Protein AF-0000000068718113 (afdb_homodimer)

Radius of gyration: 28.49 Å; Cα contacts (8 Å, |Δi|>4): 1761; chains: 2; bounding box: 53×81×66 Å

Structure (mmCIF, N/CA/C/O backbone):
data_AF-0000000068718113-model_v1
#
loop_
_entity.id
_entity.type
_entity.pdbx_description
1 polymer 'Quinone oxidoreductase'
#
loop_
_atom_site.group_PDB
_atom_site.id
_atom_site.type_symbol
_atom_site.label_atom_id
_atom_site.label_alt_id
_atom_site.label_comp_id
_atom_site.label_asym_id
_atom_site.label_entity_id
_atom_site.label_seq_id
_atom_site.pdbx_PDB_ins_code
_atom_site.Cartn_x
_atom_site.Cartn_y
_atom_site.Cartn_z
_atom_site.occupancy
_atom_site.B_iso_or_equiv
_atom_site.auth_seq_id
_atom_site.auth_comp_id
_atom_site.auth_asym_id
_atom_site.auth_atom_id
_atom_site.pdbx_PDB_model_num
ATOM 1 N N . MET A 1 1 ? -17.125 36.531 20.781 1 96.88 1 MET A N 1
ATOM 2 C CA . MET A 1 1 ? -15.695 36.5 20.484 1 96.88 1 MET A CA 1
ATOM 3 C C . MET A 1 1 ? -15.438 36.844 19.031 1 96.88 1 MET A C 1
ATOM 5 O O . MET A 1 1 ? -16.328 36.688 18.188 1 96.88 1 MET A O 1
ATOM 9 N N . LYS A 1 2 ? -14.242 37.312 18.781 1 98.25 2 LYS A N 1
ATOM 10 C CA . LYS A 1 2 ? -13.836 37.562 17.391 1 98.25 2 LYS A CA 1
ATOM 11 C C . LYS A 1 2 ? -13.492 36.25 16.688 1 98.25 2 LYS A C 1
ATOM 13 O O . LYS A 1 2 ? -12.922 35.344 17.297 1 98.25 2 LYS A O 1
ATOM 18 N N . ALA A 1 3 ? -13.867 36.188 15.391 1 98.31 3 ALA A N 1
ATOM 19 C CA . ALA A 1 3 ? -13.492 35.031 14.586 1 98.31 3 ALA A CA 1
ATOM 20 C C . ALA A 1 3 ? -13.477 35.375 13.102 1 98.31 3 ALA A C 1
ATOM 22 O O . ALA A 1 3 ? -14.188 36.281 12.664 1 98.31 3 ALA A O 1
ATOM 23 N N . GLN A 1 4 ? -12.602 34.781 12.352 1 98.44 4 GLN A N 1
ATOM 24 C CA . GLN A 1 4 ? -12.688 34.781 10.898 1 98.44 4 GLN A CA 1
ATOM 25 C C . GLN A 1 4 ? -13.609 33.656 10.414 1 98.44 4 GLN A C 1
ATOM 27 O O . GLN A 1 4 ? -13.344 32.469 10.656 1 98.44 4 GLN A O 1
ATOM 32 N N . ILE A 1 5 ? -14.664 34 9.703 1 97.69 5 ILE A N 1
ATOM 33 C CA . ILE A 1 5 ? -15.734 33.062 9.367 1 97.69 5 ILE A CA 1
ATOM 34 C C . ILE A 1 5 ? -15.953 33.062 7.859 1 97.69 5 ILE A C 1
ATOM 36 O O . ILE A 1 5 ? -15.789 34.062 7.188 1 97.69 5 ILE A O 1
ATOM 40 N N . ILE A 1 6 ? -16.281 31.859 7.344 1 98 6 ILE A N 1
ATOM 41 C CA . ILE A 1 6 ? -16.719 31.766 5.957 1 98 6 ILE A CA 1
ATOM 42 C C . ILE A 1 6 ? -18.188 31.312 5.914 1 98 6 ILE A C 1
ATOM 44 O O . ILE A 1 6 ? -18.609 30.484 6.727 1 98 6 ILE A O 1
ATOM 48 N N . HIS A 1 7 ? -18.984 31.875 4.953 1 98.19 7 HIS A N 1
ATOM 49 C CA . HIS A 1 7 ? -20.391 31.547 4.805 1 98.19 7 HIS A CA 1
ATOM 50 C C . HIS A 1 7 ? -20.641 30.75 3.533 1 98.19 7 HIS A C 1
ATOM 52 O O . HIS A 1 7 ? -21.766 30.297 3.285 1 98.19 7 HIS A O 1
ATOM 58 N N . SER A 1 8 ? -19.656 30.625 2.758 1 98.19 8 SER A N 1
ATOM 59 C CA . SER A 1 8 ? -19.688 29.875 1.507 1 98.19 8 SER A CA 1
ATOM 60 C C . SER A 1 8 ? -18.281 29.5 1.05 1 98.19 8 SER A C 1
ATOM 62 O O . SER A 1 8 ? -17.297 30.078 1.516 1 98.19 8 SER A O 1
ATOM 64 N N . PHE A 1 9 ? -18.312 28.5 0.239 1 98.31 9 PHE A N 1
ATOM 65 C CA . PHE A 1 9 ? -17.047 28.172 -0.403 1 98.31 9 PHE A CA 1
ATOM 66 C C . PHE A 1 9 ? -16.609 29.297 -1.347 1 98.31 9 PHE A C 1
ATOM 68 O O . PHE A 1 9 ? -17.453 30.062 -1.827 1 98.31 9 PHE A O 1
ATOM 75 N N . GLY A 1 10 ? -15.305 29.375 -1.616 1 98.12 10 GLY A N 1
ATOM 76 C CA . GLY A 1 10 ? -14.828 30.375 -2.561 1 98.12 10 GLY A CA 1
ATOM 77 C C . GLY A 1 10 ? -13.344 30.641 -2.447 1 98.12 10 GLY A C 1
ATOM 78 O O . GLY A 1 10 ? -12.609 29.859 -1.834 1 98.12 10 GLY A O 1
ATOM 79 N N . ASP A 1 11 ? -12.93 31.688 -3.131 1 98 11 ASP A N 1
ATOM 80 C CA . ASP A 1 11 ? -11.539 32.094 -3 1 98 11 ASP A CA 1
ATOM 81 C C . ASP A 1 11 ? -11.289 32.75 -1.642 1 98 11 ASP A C 1
ATOM 83 O O . ASP A 1 11 ? -12.133 32.688 -0.748 1 98 11 ASP A O 1
ATOM 87 N N . SER A 1 12 ? -10.125 33.312 -1.398 1 97.81 12 SER A N 1
ATOM 88 C CA . SER A 1 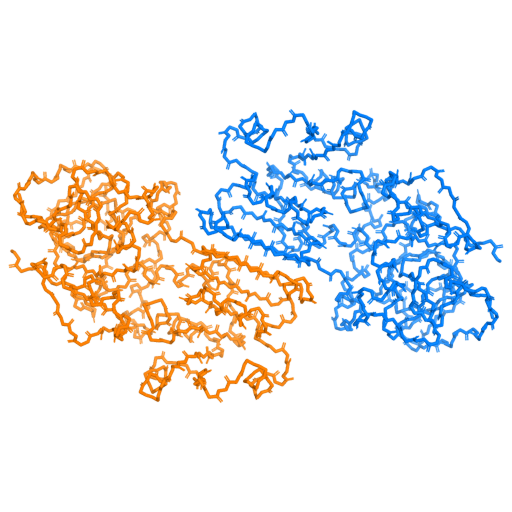12 ? -9.703 33.781 -0.078 1 97.81 12 SER A CA 1
ATOM 89 C C . SER A 1 12 ? -10.539 34.969 0.389 1 97.81 12 SER A C 1
ATOM 91 O O . SER A 1 12 ? -10.508 35.344 1.568 1 97.81 12 SER A O 1
ATOM 93 N N . SER A 1 13 ? -11.32 35.594 -0.443 1 97.75 13 SER A N 1
ATOM 94 C CA . SER A 1 13 ? -12.133 36.75 -0.09 1 97.75 13 SER A CA 1
ATOM 95 C C . SER A 1 13 ? -13.344 36.344 0.74 1 97.75 13 SER A C 1
ATOM 97 O O . SER A 1 13 ? -14.047 37.219 1.283 1 97.75 13 SER A O 1
ATOM 99 N N . VAL A 1 14 ? -13.57 35.062 0.921 1 98.44 14 VAL A N 1
ATOM 100 C CA . VAL A 1 14 ? -14.773 34.625 1.598 1 98.44 14 VAL A CA 1
ATOM 101 C C . VAL A 1 14 ? -14.625 34.812 3.105 1 98.44 14 VAL A C 1
ATOM 103 O O . VAL A 1 14 ? -15.609 34.719 3.848 1 98.44 14 VAL A O 1
ATOM 106 N N . PHE A 1 15 ? -13.438 35.031 3.588 1 98.56 15 PHE A N 1
ATOM 107 C CA . PHE A 1 15 ? -13.234 35.219 5.02 1 98.56 15 PHE A CA 1
ATOM 108 C C . PHE A 1 15 ? -13.836 36.531 5.477 1 98.56 15 PHE A C 1
ATOM 110 O O . PHE A 1 15 ? -13.633 37.562 4.836 1 98.56 15 PHE A O 1
ATOM 117 N N . GLN A 1 16 ? -14.547 36.469 6.594 1 98.31 16 GLN A N 1
ATOM 118 C CA . GLN A 1 16 ? -15.133 37.656 7.203 1 98.31 16 GLN A CA 1
ATOM 119 C C . GLN A 1 16 ? -14.891 37.688 8.711 1 98.31 16 GLN A C 1
ATOM 121 O O . GLN A 1 16 ? -15.133 36.688 9.398 1 98.31 16 GLN A O 1
ATOM 126 N N . LEU A 1 17 ? -14.43 38.812 9.195 1 98.19 17 LEU A N 1
ATOM 127 C CA . LEU A 1 17 ? -14.312 39 10.641 1 98.19 17 LEU A CA 1
ATOM 128 C C . LEU A 1 17 ? -15.688 39.219 11.266 1 98.19 17 LEU A C 1
ATOM 130 O O . LEU A 1 17 ? -16.406 40.125 10.859 1 98.19 17 LEU A O 1
ATOM 134 N N . GLU A 1 18 ? -15.992 38.375 12.188 1 98.06 18 GLU A N 1
ATOM 135 C CA . GLU A 1 18 ? -17.297 38.5 12.836 1 98.06 18 GLU A CA 1
ATOM 136 C C . GLU A 1 18 ? -17.188 38.312 14.344 1 98.06 18 GLU A C 1
ATOM 138 O O . GLU A 1 18 ? -16.203 37.75 14.828 1 98.06 18 GLU A O 1
ATOM 143 N N . GLU A 1 19 ? -18.141 38.906 15.016 1 97.94 19 GLU A N 1
ATOM 144 C CA . GLU A 1 19 ? -18.359 38.562 16.422 1 97.94 19 GLU A CA 1
ATOM 145 C C . GLU A 1 19 ? -19.328 37.406 16.562 1 97.94 19 GLU A C 1
ATOM 147 O O . GLU A 1 19 ? -20.469 37.469 16.094 1 97.94 19 GLU A O 1
ATOM 152 N N . VAL A 1 20 ? -18.844 36.375 17.203 1 96.56 20 VAL A N 1
ATOM 153 C CA . VAL A 1 20 ? -19.688 35.188 17.375 1 96.56 20 VAL A CA 1
ATOM 154 C C . VAL A 1 20 ? -19.672 34.75 18.844 1 96.56 20 VAL A C 1
ATOM 156 O O . VAL A 1 20 ? -18.938 35.312 19.656 1 96.56 20 VAL A O 1
ATOM 159 N N . SER A 1 21 ? -20.516 33.781 19.156 1 96.06 21 SER A N 1
ATOM 160 C CA . SER A 1 21 ? -20.578 33.281 20.531 1 96.06 21 SER A CA 1
ATOM 161 C C . SER A 1 21 ? -19.328 32.5 20.906 1 96.06 21 SER A C 1
ATOM 163 O O . SER A 1 21 ? -18.797 31.734 20.078 1 96.06 21 SER A O 1
ATOM 165 N N . LYS A 1 22 ? -18.891 32.75 22.094 1 96.5 22 LYS A N 1
ATOM 166 C CA . LYS A 1 22 ? -17.828 31.922 22.641 1 96.5 22 LYS A CA 1
ATOM 167 C C . LYS A 1 22 ? -18.281 30.453 22.75 1 96.5 22 LYS A C 1
ATOM 169 O O . LYS A 1 22 ? -19.422 30.172 23.125 1 96.5 22 LYS A O 1
ATOM 174 N N . PRO A 1 23 ? -17.422 29.484 22.422 1 96.25 23 PRO A N 1
ATOM 175 C CA . PRO A 1 23 ? -17.828 28.078 22.516 1 96.25 23 PRO A CA 1
ATOM 176 C C . PRO A 1 23 ? -18.125 27.656 23.953 1 96.25 23 PRO A C 1
ATOM 178 O O . PRO A 1 23 ? -17.438 28.078 24.891 1 96.25 23 PRO A O 1
ATOM 181 N N . LYS A 1 24 ? -19.109 26.828 23.984 1 96.19 24 LYS A N 1
ATOM 182 C CA . LYS A 1 24 ? -19.422 26.25 25.281 1 96.19 24 LYS A CA 1
ATOM 183 C C . LYS A 1 24 ? -18.5 25.078 25.594 1 96.19 24 LYS A C 1
ATOM 185 O O . LYS A 1 24 ? -18.219 24.234 24.734 1 96.19 24 LYS A O 1
ATOM 190 N N . LEU A 1 25 ? -18.109 25.125 26.844 1 97.88 25 LEU A N 1
ATOM 191 C CA . LEU A 1 25 ? -17.234 24.047 27.281 1 97.88 25 LEU A CA 1
ATOM 192 C C . LEU A 1 25 ? -17.984 22.734 27.344 1 97.88 25 LEU A C 1
ATOM 194 O O . LEU A 1 25 ? -19.125 22.672 27.844 1 97.88 25 LEU A O 1
ATOM 198 N N . LEU A 1 26 ? -17.406 21.656 26.812 1 97.62 26 LEU A N 1
ATOM 199 C CA . LEU A 1 26 ? -18 20.328 26.812 1 97.62 26 LEU A CA 1
ATOM 200 C C . LEU A 1 26 ? -17.156 19.344 27.625 1 97.62 26 LEU A C 1
ATOM 202 O O . LEU A 1 26 ? -15.961 19.547 27.781 1 97.62 26 LEU A O 1
ATOM 206 N N . PRO A 1 27 ? -17.812 18.266 28.125 1 98.25 27 PRO A N 1
ATOM 207 C CA . PRO A 1 27 ? -17 17.203 28.719 1 98.25 27 PRO A CA 1
ATOM 208 C C . PRO A 1 27 ? -15.953 16.656 27.766 1 98.25 27 PRO A C 1
ATOM 210 O O . PRO A 1 27 ? -16.219 16.516 26.562 1 98.25 27 PRO A O 1
ATOM 213 N N . GLY A 1 28 ? -14.758 16.422 28.297 1 98.12 28 GLY A N 1
ATOM 214 C CA . GLY A 1 28 ? -13.695 15.8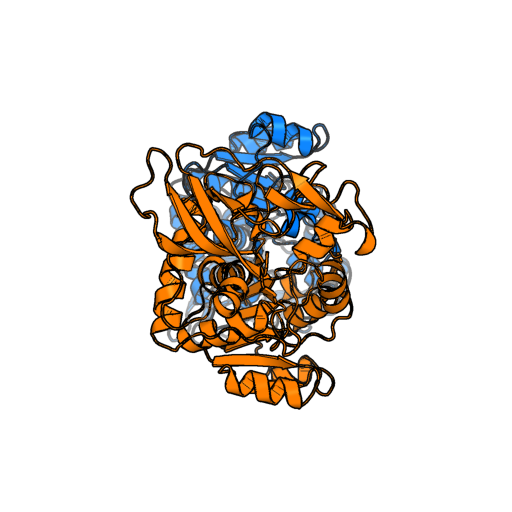52 27.469 1 98.12 28 GLY A CA 1
ATOM 215 C C . GLY A 1 28 ? -12.984 16.891 26.625 1 98.12 28 GLY A C 1
ATOM 216 O O . GLY A 1 28 ? -12.062 16.562 25.875 1 98.12 28 GLY A O 1
ATOM 217 N N . HIS A 1 29 ? -13.367 18.141 26.797 1 98.38 29 HIS A N 1
ATOM 218 C CA . HIS A 1 29 ? -12.797 19.219 25.984 1 98.38 29 HIS A CA 1
ATOM 219 C C . HIS A 1 29 ? -12.148 20.281 26.859 1 98.38 29 HIS A C 1
ATOM 221 O O . HIS A 1 29 ? -12.336 20.297 28.078 1 98.38 29 HIS A O 1
ATOM 227 N N . VAL A 1 30 ? -11.336 21.094 26.234 1 98.69 30 VAL A N 1
ATOM 228 C CA . VAL A 1 30 ? -10.797 22.297 26.875 1 98.69 30 VAL A CA 1
ATOM 229 C C . VAL A 1 30 ? -11.102 23.516 26 1 98.69 30 VAL A C 1
ATOM 231 O O . VAL A 1 30 ? -11.352 23.391 24.812 1 98.69 30 VAL A O 1
ATOM 234 N N . LEU A 1 31 ? -11.109 24.578 26.641 1 98.75 31 LEU A N 1
ATOM 235 C CA . LEU A 1 31 ? -11.18 25.844 25.922 1 98.75 31 LEU A CA 1
ATOM 236 C C . LEU A 1 31 ? -9.812 26.516 25.859 1 98.75 31 LEU A C 1
ATOM 238 O O . LEU A 1 31 ? -9.172 26.719 26.891 1 98.75 31 LEU A O 1
ATOM 242 N N . ILE A 1 32 ? -9.43 26.828 24.672 1 98.88 32 ILE A N 1
ATOM 243 C CA . ILE A 1 32 ? -8.094 27.375 24.453 1 98.88 32 ILE A CA 1
ATOM 244 C C . ILE A 1 32 ? -8.203 28.844 24.094 1 98.88 32 ILE A C 1
ATOM 246 O O . ILE A 1 32 ? -8.992 29.219 23.219 1 98.88 32 ILE A O 1
ATOM 250 N N . ASP A 1 33 ? -7.48 29.672 24.781 1 98.88 33 ASP A N 1
ATOM 251 C CA . ASP A 1 33 ? -7.172 31.016 24.297 1 98.88 33 ASP A CA 1
ATOM 252 C C . ASP A 1 33 ? -6.133 30.969 23.188 1 98.88 33 ASP A C 1
ATOM 254 O O . ASP A 1 33 ? -4.945 30.781 23.438 1 98.88 33 ASP A O 1
ATOM 258 N N . VAL A 1 34 ? -6.625 31.156 21.938 1 98.88 34 VAL A N 1
ATOM 259 C CA . VAL A 1 34 ? -5.805 30.875 20.766 1 98.88 34 VAL A CA 1
ATOM 260 C C . VAL A 1 34 ? -4.754 31.969 20.594 1 98.88 34 VAL A C 1
ATOM 262 O O . VAL A 1 34 ? -5.09 33.156 20.531 1 98.88 34 VAL A O 1
ATOM 265 N N . LYS A 1 35 ? -3.521 31.531 20.469 1 98.88 35 LYS A N 1
ATOM 266 C CA . LYS A 1 35 ? -2.441 32.5 20.297 1 98.88 35 LYS A CA 1
ATOM 267 C C . LYS A 1 35 ? -1.932 32.469 18.859 1 98.88 35 LYS A C 1
ATOM 269 O O . LYS A 1 35 ? -1.497 33.5 18.328 1 98.88 35 LYS A O 1
ATOM 274 N N . ALA A 1 36 ? -1.958 31.359 18.25 1 98.88 36 ALA A N 1
ATOM 275 C CA . ALA A 1 36 ? -1.452 31.234 16.875 1 98.88 36 ALA A CA 1
ATOM 276 C C . ALA A 1 36 ? -2.068 30.016 16.172 1 98.88 36 ALA A C 1
ATOM 278 O O . ALA A 1 36 ? -2.541 29.094 16.828 1 98.88 36 ALA A O 1
ATOM 279 N N . THR A 1 37 ? -2.141 30.062 14.898 1 98.69 37 THR A N 1
ATOM 280 C CA . THR A 1 37 ? -2.473 28.938 14.016 1 98.69 37 THR A CA 1
ATOM 281 C C . THR A 1 37 ? -1.55 28.922 12.805 1 98.69 37 THR A C 1
ATOM 283 O O . THR A 1 37 ? -0.626 29.734 12.703 1 98.69 37 THR A O 1
ATOM 286 N N . SER A 1 38 ? -1.677 27.922 11.977 1 98.44 38 SER A N 1
ATOM 287 C CA . SER A 1 38 ? -0.962 27.844 10.711 1 98.44 38 SER A CA 1
ATOM 288 C C . SER A 1 38 ? -1.902 27.484 9.562 1 98.44 38 SER A C 1
ATOM 290 O O . SER A 1 38 ? -3.047 27.094 9.797 1 98.44 38 SER A O 1
ATOM 292 N N . VAL A 1 39 ? -1.451 27.734 8.344 1 97.56 39 VAL A N 1
ATOM 293 C CA . VAL A 1 39 ? -2.25 27.391 7.176 1 97.56 39 VAL A CA 1
ATOM 294 C C . VAL A 1 39 ? -1.671 26.141 6.508 1 97.56 39 VAL A C 1
ATOM 296 O O . VAL A 1 39 ? -0.46 26.047 6.293 1 97.56 39 VAL A O 1
ATOM 299 N N . ASN A 1 40 ? -2.459 25.188 6.293 1 97.5 40 ASN A N 1
ATOM 300 C CA . ASN A 1 40 ? -2.119 23.969 5.574 1 97.5 40 ASN A CA 1
ATOM 301 C C . ASN A 1 40 ? -2.9 23.844 4.27 1 97.5 40 ASN A C 1
ATOM 303 O O . ASN A 1 40 ? -3.953 24.469 4.109 1 97.5 40 ASN A O 1
ATOM 307 N N . PRO A 1 41 ? -2.383 23.047 3.295 1 96.62 41 PRO A N 1
ATOM 308 C CA . PRO A 1 41 ? -3.107 22.859 2.037 1 96.62 41 PRO A CA 1
ATOM 309 C C . PRO A 1 41 ? -4.555 22.422 2.248 1 96.62 41 PRO A C 1
ATOM 311 O O . PRO A 1 41 ? -5.449 22.859 1.519 1 96.62 41 PRO A O 1
ATOM 314 N N . ILE A 1 42 ? -4.844 21.625 3.236 1 96 42 ILE A N 1
ATOM 315 C CA . ILE A 1 42 ? -6.195 21.141 3.502 1 96 42 ILE A CA 1
ATOM 316 C C . ILE A 1 42 ? -7.102 22.312 3.873 1 96 42 ILE A C 1
ATOM 318 O O . ILE A 1 42 ? -8.297 22.297 3.572 1 96 42 ILE A O 1
ATOM 322 N N . ASP A 1 43 ? -6.582 23.328 4.504 1 97.25 43 ASP A N 1
ATOM 323 C CA . ASP A 1 43 ? -7.359 24.516 4.855 1 97.25 43 ASP A CA 1
ATOM 324 C C . ASP A 1 43 ? -7.855 25.234 3.607 1 97.25 43 ASP A C 1
ATOM 326 O O . ASP A 1 43 ? -9.016 25.656 3.541 1 97.25 43 ASP A O 1
ATOM 330 N N . THR A 1 44 ? -6.938 25.406 2.646 1 97.62 44 THR A N 1
ATOM 331 C CA . THR A 1 44 ? -7.324 26.094 1.415 1 97.62 44 THR A CA 1
ATOM 332 C C . THR A 1 44 ? -8.328 25.25 0.625 1 97.62 44 THR A C 1
ATOM 334 O O . THR A 1 44 ? -9.234 25.797 -0.006 1 97.62 44 THR A O 1
ATOM 337 N N . LYS A 1 45 ? -8.148 23.953 0.667 1 95.94 45 LYS A N 1
ATOM 338 C CA . LYS A 1 45 ? -9.062 23.062 -0.045 1 95.94 45 LYS A CA 1
ATOM 339 C C . LYS A 1 45 ? -10.453 23.078 0.593 1 95.94 45 LYS A C 1
ATOM 341 O O . LYS A 1 45 ? -11.461 23.031 -0.108 1 95.94 45 LYS A O 1
ATOM 346 N N . MET A 1 46 ? -10.508 23.125 1.864 1 95.75 46 MET A N 1
ATOM 347 C CA . MET A 1 46 ? -11.789 23.219 2.557 1 95.75 46 MET A CA 1
ATOM 348 C C . MET A 1 46 ? -12.461 24.562 2.254 1 95.75 46 MET A C 1
ATOM 350 O O . MET A 1 46 ? -13.664 24.594 1.961 1 95.75 46 MET A O 1
ATOM 354 N N . ARG A 1 47 ? -11.703 25.562 2.256 1 97.62 47 ARG A N 1
ATOM 355 C CA . ARG A 1 47 ? -12.242 26.891 1.967 1 97.62 47 ARG A CA 1
ATOM 356 C C . ARG A 1 47 ? -12.844 26.938 0.567 1 97.62 47 ARG A C 1
ATOM 358 O O . ARG A 1 47 ? -13.938 27.469 0.38 1 97.62 47 ARG A O 1
ATOM 365 N N . SER A 1 48 ? -12.148 26.375 -0.373 1 97.81 48 SER A N 1
ATOM 366 C CA . SER A 1 48 ? -12.547 26.453 -1.774 1 97.81 48 SER A CA 1
ATOM 367 C C . SER A 1 48 ? -13.703 25.5 -2.076 1 97.81 48 SER A C 1
ATOM 369 O O . SER A 1 48 ? -14.352 25.609 -3.117 1 97.81 48 SER A O 1
ATOM 371 N N . GLY A 1 49 ? -13.906 24.5 -1.244 1 96.56 49 GLY A N 1
ATOM 372 C CA . GLY A 1 49 ? -14.914 23.469 -1.476 1 96.56 49 GLY A CA 1
ATOM 373 C C . GLY A 1 49 ? -14.375 22.25 -2.195 1 96.56 49 GLY A C 1
ATOM 374 O O . GLY A 1 49 ? -15.133 21.328 -2.512 1 96.56 49 GLY A O 1
ATOM 375 N N . ALA A 1 50 ? -13.125 22.219 -2.377 1 93.19 50 ALA A N 1
ATOM 376 C CA . ALA A 1 50 ? -12.508 21.094 -3.092 1 93.19 50 ALA A CA 1
ATOM 377 C C . ALA A 1 50 ? -12.625 19.812 -2.293 1 93.19 50 ALA A C 1
ATOM 379 O O . ALA A 1 50 ? -12.586 18.719 -2.861 1 93.19 50 ALA A O 1
ATOM 380 N N . VAL A 1 51 ? -12.758 19.906 -1.002 1 93 51 VAL A N 1
ATOM 381 C CA . VAL A 1 51 ? -12.969 18.75 -0.127 1 93 51 VAL A CA 1
ATOM 382 C C . VAL A 1 51 ? -14.172 19 0.774 1 93 51 VAL A C 1
ATOM 384 O O . VAL A 1 51 ? -14.078 18.875 1.997 1 93 51 VAL A O 1
ATOM 387 N N . SER A 1 52 ? -15.258 19.188 0.159 1 92.31 52 SER A N 1
ATOM 388 C CA . SER A 1 52 ? -16.484 19.578 0.861 1 92.31 52 SER A CA 1
ATOM 389 C C . SER A 1 52 ? -16.922 18.484 1.825 1 92.31 52 SER A C 1
ATOM 391 O O . SER A 1 52 ? -17.562 18.766 2.838 1 92.31 52 SER A O 1
ATOM 393 N N . ALA A 1 53 ? -16.453 17.297 1.579 1 88.75 53 ALA A N 1
ATOM 394 C CA . ALA A 1 53 ? -16.891 16.156 2.379 1 88.75 53 ALA A CA 1
ATOM 395 C C . ALA A 1 53 ? -16.359 16.234 3.805 1 88.75 53 ALA A C 1
ATOM 397 O O . ALA A 1 53 ? -16.953 15.688 4.734 1 88.75 53 ALA A O 1
ATOM 398 N N . VAL A 1 54 ? -15.289 16.969 4.004 1 91.62 54 VAL A N 1
ATOM 399 C CA . VAL A 1 54 ? -14.688 17.016 5.328 1 91.62 54 VAL A CA 1
ATOM 400 C C . VAL A 1 54 ? -14.766 18.438 5.879 1 91.62 54 VAL A C 1
ATOM 402 O O . VAL A 1 54 ? -14.305 18.703 6.996 1 91.62 54 VAL A O 1
ATOM 405 N N . ALA A 1 55 ? -15.336 19.312 5.117 1 94 55 ALA A N 1
ATOM 406 C CA . ALA A 1 55 ? -15.438 20.719 5.527 1 94 55 ALA A CA 1
ATOM 407 C C . ALA A 1 55 ? -16.531 20.906 6.57 1 94 55 ALA A C 1
ATOM 409 O O . ALA A 1 55 ? -17.547 20.203 6.551 1 94 55 ALA A O 1
ATOM 410 N N . PRO A 1 56 ? -16.312 21.828 7.449 1 94.88 56 PRO A N 1
ATOM 411 C CA . PRO A 1 56 ? -17.391 22.156 8.391 1 94.88 56 PRO A CA 1
ATOM 412 C C . PRO A 1 56 ? -18.578 22.828 7.711 1 94.88 56 PRO A C 1
ATOM 414 O O . PRO A 1 56 ? -18.422 23.438 6.645 1 94.88 56 PRO A O 1
ATOM 417 N N . GLU A 1 57 ? -19.688 22.734 8.359 1 95 57 GLU A N 1
ATOM 418 C CA . GLU A 1 57 ? -20.875 23.422 7.863 1 95 57 GLU A CA 1
ATOM 419 C C . GLU A 1 57 ? -20.766 24.922 8.055 1 95 57 GLU A C 1
ATOM 421 O O . GLU A 1 57 ? -20.172 25.391 9.031 1 95 57 GLU A O 1
ATOM 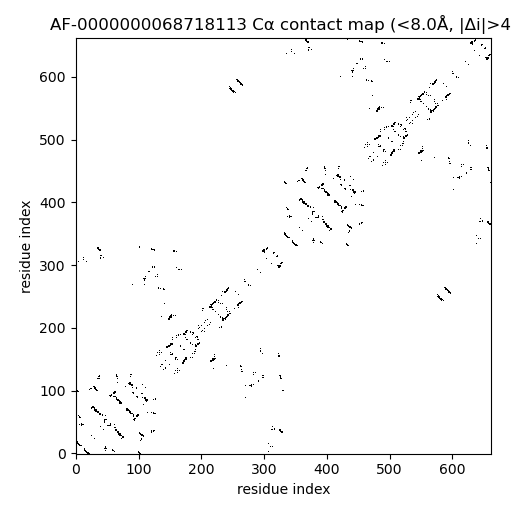426 N N . PHE A 1 58 ? -21.422 25.609 7.227 1 95.69 58 PHE A N 1
ATOM 427 C CA . PHE A 1 58 ? -21.438 27.062 7.336 1 95.69 58 PHE A CA 1
ATOM 428 C C . PHE A 1 58 ? -22.422 27.516 8.406 1 95.69 58 PHE A C 1
ATOM 430 O O . PHE A 1 58 ? -23.453 26.875 8.617 1 95.69 58 PHE A O 1
ATOM 437 N N . PRO A 1 59 ? -22.234 28.719 9.023 1 96.5 59 PRO A N 1
ATOM 438 C CA . PRO A 1 59 ? -20.969 29.438 9.023 1 96.5 59 PRO A CA 1
ATOM 439 C C . PRO A 1 59 ? -19.844 28.641 9.68 1 96.5 59 PRO A C 1
ATOM 441 O O . PRO A 1 59 ? -20.062 27.922 10.656 1 96.5 59 PRO A O 1
ATOM 444 N N . ALA A 1 60 ? -18.625 28.781 9.094 1 96.69 60 ALA A N 1
ATOM 445 C CA . ALA A 1 60 ? -17.562 27.906 9.539 1 96.69 60 ALA A CA 1
ATOM 446 C C . ALA A 1 60 ? -16.312 28.703 9.938 1 96.69 60 ALA A C 1
ATOM 448 O O . ALA A 1 60 ? -15.969 29.688 9.281 1 96.69 60 ALA A O 1
ATOM 449 N N . ILE A 1 61 ? -15.695 28.297 11.016 1 97.88 61 ILE A N 1
ATOM 450 C CA . ILE A 1 61 ? -14.352 28.734 11.391 1 97.88 61 ILE A CA 1
ATOM 451 C C . ILE A 1 61 ? -13.344 27.656 11 1 97.88 61 ILE A C 1
ATOM 453 O O . ILE A 1 61 ? -13.445 26.516 11.43 1 97.88 61 ILE A O 1
ATOM 457 N N . LEU A 1 62 ? -12.32 28.016 10.203 1 97.75 62 LEU A N 1
ATOM 458 C CA . LEU A 1 62 ? -11.375 27.047 9.648 1 97.75 62 LEU A CA 1
ATOM 459 C C . LEU A 1 62 ? -10.109 26.984 10.5 1 97.75 62 LEU A C 1
ATOM 461 O O . LEU A 1 62 ? -10.062 27.547 11.594 1 97.75 62 LEU A O 1
ATOM 465 N N . HIS A 1 63 ? -9.156 26.234 10.008 1 98.06 63 HIS A N 1
ATOM 466 C CA . HIS A 1 63 ? -7.84 25.953 10.57 1 98.06 63 HIS A CA 1
ATOM 467 C C . HIS A 1 63 ? -7.926 24.922 11.688 1 98.06 63 HIS A C 1
ATOM 469 O O . HIS A 1 63 ? -8.672 25.109 12.648 1 98.06 63 HIS A O 1
ATOM 475 N N . GLY A 1 64 ? -7.168 23.875 11.547 1 97.38 64 GLY A N 1
ATOM 476 C CA . GLY A 1 64 ? -7.102 22.844 12.57 1 97.38 64 GLY A CA 1
ATOM 477 C C . GLY A 1 64 ? -5.953 23.047 13.539 1 97.38 64 GLY A C 1
ATOM 478 O O . GLY A 1 64 ? -6.094 22.766 14.734 1 97.38 64 GLY A O 1
ATOM 479 N N . ASP A 1 65 ? -4.84 23.578 13.086 1 98.56 65 ASP A N 1
ATOM 480 C CA . ASP A 1 65 ? -3.664 23.812 13.922 1 98.56 65 ASP A CA 1
ATOM 481 C C . ASP A 1 65 ? -3.914 24.938 14.922 1 98.56 65 ASP A C 1
ATOM 483 O O . ASP A 1 65 ? -4.473 25.984 14.562 1 98.56 65 ASP A O 1
ATOM 487 N N . VAL A 1 66 ? -3.475 24.672 16.156 1 98.81 66 VAL A N 1
ATOM 488 C CA . VAL A 1 66 ? -3.654 25.703 17.172 1 98.81 66 VAL A CA 1
ATOM 489 C C . VAL A 1 66 ? -2.521 25.625 18.203 1 98.81 66 VAL A C 1
ATOM 491 O O . VAL A 1 66 ? -2.037 24.531 18.5 1 98.81 66 VAL A O 1
ATOM 494 N N . ALA A 1 67 ? -2.029 26.688 18.625 1 98.94 67 ALA A N 1
ATOM 495 C CA . ALA A 1 67 ? -1.244 26.859 19.844 1 98.94 67 ALA A CA 1
ATOM 496 C C . ALA A 1 67 ? -1.825 27.953 20.734 1 98.94 67 ALA A C 1
ATOM 498 O O . ALA A 1 67 ? -2.244 29 20.234 1 98.94 67 ALA A O 1
ATOM 499 N N . GLY A 1 68 ? -1.94 27.672 22 1 98.88 68 GLY A N 1
ATOM 500 C CA . GLY A 1 68 ? -2.535 28.641 22.891 1 98.88 68 GLY A CA 1
ATOM 501 C C . GLY A 1 68 ? -2.486 28.219 24.359 1 98.88 68 GLY A C 1
ATOM 502 O O . GLY A 1 68 ? -1.618 27.438 24.75 1 98.88 68 GLY A O 1
ATOM 503 N N . ILE A 1 69 ? -3.365 28.875 25.094 1 98.94 69 ILE A N 1
ATOM 504 C CA . ILE A 1 69 ? -3.4 28.656 26.547 1 98.94 69 ILE A CA 1
ATOM 505 C C . ILE A 1 69 ? -4.766 28.109 26.953 1 98.94 69 ILE A C 1
ATOM 507 O O . ILE A 1 69 ? -5.801 28.672 26.578 1 98.94 69 ILE A O 1
ATOM 511 N N . VAL A 1 70 ? -4.723 27.031 27.719 1 98.94 70 VAL A N 1
ATOM 512 C CA . VAL A 1 70 ? -5.973 26.484 28.25 1 98.94 70 VAL A CA 1
ATOM 513 C C . VAL A 1 70 ? -6.566 27.469 29.25 1 98.94 70 VAL A C 1
ATOM 515 O O . VAL A 1 70 ? -5.883 27.906 30.188 1 98.94 70 VAL A O 1
ATOM 518 N N . ILE A 1 71 ? -7.84 27.75 29.078 1 98.69 71 ILE A N 1
ATOM 519 C CA . ILE A 1 71 ? -8.438 28.688 30.031 1 98.69 71 ILE A CA 1
ATOM 520 C C . ILE A 1 71 ? -9.547 28 30.812 1 98.69 71 ILE A C 1
ATOM 522 O O . ILE A 1 71 ? -9.914 28.438 31.906 1 98.69 71 ILE A O 1
ATOM 526 N N . GLU A 1 72 ? -10.141 27 30.25 1 98.62 72 GLU A N 1
ATOM 527 C CA . GLU A 1 72 ? -11.141 26.172 30.922 1 98.62 72 GLU A CA 1
ATOM 528 C C . GLU A 1 72 ? -10.938 24.688 30.594 1 98.62 72 GLU A C 1
ATOM 530 O O . GLU A 1 72 ? -10.484 24.359 29.484 1 98.62 72 GLU A O 1
ATOM 535 N N . VAL A 1 73 ? -11.297 23.875 31.594 1 98.69 73 VAL A N 1
ATOM 536 C CA . VAL A 1 73 ? -11.156 22.422 31.438 1 98.69 73 VAL A CA 1
ATOM 537 C C . VAL A 1 73 ? -12.492 21.75 31.734 1 98.69 73 VAL A C 1
ATOM 539 O O . VAL A 1 73 ? -13.109 21.984 32.781 1 98.69 73 VAL A O 1
ATOM 542 N N . GLY A 1 74 ? -12.891 20.953 30.75 1 98.5 74 GLY A N 1
ATOM 543 C CA . GLY A 1 74 ? -14.164 20.266 30.906 1 98.5 74 GLY A CA 1
ATOM 544 C C . GLY A 1 74 ? -14.086 19.047 31.797 1 98.5 74 GLY A C 1
ATOM 545 O O . GLY A 1 74 ? -12.992 18.594 32.125 1 98.5 74 GLY A O 1
ATOM 546 N N . GLU A 1 75 ? -15.312 18.578 32.094 1 98.12 75 GLU A N 1
ATOM 547 C CA . GLU A 1 75 ? -15.422 17.359 32.906 1 98.12 75 GLU A CA 1
ATOM 548 C C . GLU A 1 75 ? -14.688 16.203 32.281 1 98.12 75 GLU A C 1
ATOM 550 O O . GLU A 1 75 ? -14.75 16.016 31.062 1 98.12 75 GLU A O 1
ATOM 555 N N . GLY A 1 76 ? -13.914 15.438 33.094 1 97.94 76 GLY A N 1
ATOM 556 C CA . GLY A 1 76 ? -13.258 14.227 32.625 1 97.94 76 GLY A CA 1
ATOM 557 C C . GLY A 1 76 ? -11.852 14.477 32.094 1 97.94 76 GLY A C 1
ATOM 558 O O . GLY A 1 76 ? -11.133 13.539 31.75 1 97.94 76 GLY A O 1
ATOM 559 N N . VAL A 1 77 ? -11.5 15.742 31.969 1 98.19 77 VAL A N 1
ATOM 560 C CA . VAL A 1 77 ? -10.156 16.062 31.5 1 98.19 77 VAL A CA 1
ATOM 561 C C . VAL A 1 77 ? -9.211 16.203 32.688 1 98.19 77 VAL A C 1
ATOM 563 O O . VAL A 1 77 ? -9.422 17.031 33.562 1 98.19 77 VAL A O 1
ATOM 566 N N . SER A 1 78 ? -8.141 15.383 32.719 1 97.5 78 SER A N 1
ATOM 567 C CA . SER A 1 78 ? -7.211 15.422 33.844 1 97.5 78 SER A CA 1
ATOM 568 C C . SER A 1 78 ? -5.801 15.773 33.375 1 97.5 78 SER A C 1
ATOM 570 O O . SER A 1 78 ? -4.957 16.156 34.188 1 97.5 78 SER A O 1
ATOM 572 N N . LYS A 1 79 ? -5.551 15.703 32.125 1 97.56 79 LYS A N 1
ATOM 573 C CA . LYS A 1 79 ? -4.199 15.867 31.594 1 97.56 79 LYS A CA 1
ATOM 574 C C . LYS A 1 79 ? -3.816 17.344 31.5 1 97.56 79 LYS A C 1
ATOM 576 O O . LYS A 1 79 ? -2.639 17.672 31.359 1 97.56 79 LYS A O 1
ATOM 581 N N . PHE A 1 80 ? -4.84 18.219 31.562 1 98.69 80 PHE A N 1
ATOM 582 C CA . PHE A 1 80 ? -4.602 19.641 31.375 1 98.69 80 PHE A CA 1
ATOM 583 C C . PHE A 1 80 ? -5.273 20.453 32.469 1 98.69 80 PHE A C 1
ATOM 585 O O . PHE A 1 80 ? -6.227 19.984 33.094 1 98.69 80 PHE A O 1
ATOM 592 N N . LYS A 1 81 ? -4.77 21.656 32.656 1 98.56 81 LYS A N 1
ATOM 593 C CA . LYS A 1 81 ? -5.363 22.625 33.562 1 98.56 81 LYS A CA 1
ATOM 594 C C . LYS A 1 81 ? -5.293 24.031 33 1 98.56 81 LYS A C 1
ATOM 596 O O . LYS A 1 81 ? -4.535 24.297 32.062 1 98.56 81 LYS A O 1
ATOM 601 N N . SER A 1 82 ? -6.098 24.875 33.594 1 98.56 82 SER A N 1
ATOM 602 C CA . SER A 1 82 ? -6.051 26.281 33.188 1 98.56 82 SER A CA 1
ATOM 603 C C . SER A 1 82 ? -4.641 26.844 33.312 1 98.56 82 SER A C 1
ATOM 605 O O . SER A 1 82 ? -3.961 26.594 34.312 1 98.56 82 SER A O 1
ATOM 607 N N . GLY A 1 83 ? -4.191 27.469 32.281 1 98.75 83 GLY A N 1
ATOM 608 C CA . GLY A 1 83 ? -2.855 28.047 32.281 1 98.75 83 GLY A CA 1
ATOM 609 C C . GLY A 1 83 ? -1.859 27.266 31.453 1 98.75 83 GLY A C 1
ATOM 610 O O . GLY A 1 83 ? -0.794 27.766 31.109 1 98.75 83 GLY A O 1
ATOM 611 N N . ASP A 1 84 ? -2.158 26.031 31.172 1 98.88 84 ASP A N 1
ATOM 612 C CA . ASP A 1 84 ? -1.258 25.203 30.375 1 98.88 84 ASP A CA 1
ATOM 613 C C . ASP A 1 84 ? -1.111 25.734 28.953 1 98.88 84 ASP A C 1
ATOM 615 O O . ASP A 1 84 ? -2.094 26.156 28.344 1 98.88 84 ASP A O 1
ATOM 619 N N . GLU A 1 85 ? 0.134 25.781 28.422 1 98.94 85 GLU A N 1
ATOM 620 C CA . GLU A 1 85 ? 0.386 26.031 27 1 98.94 85 GLU A CA 1
ATOM 621 C C . GLU A 1 85 ? 0.276 24.75 26.188 1 98.94 85 GLU A C 1
ATOM 623 O O . GLU A 1 85 ? 0.937 23.75 26.5 1 98.94 85 GLU A O 1
ATOM 628 N N . VAL A 1 86 ? -0.574 24.766 25.188 1 98.94 86 VAL A N 1
ATOM 629 C CA . VAL A 1 86 ? -0.866 23.547 24.438 1 98.94 86 VAL A CA 1
ATOM 630 C C . VAL A 1 86 ? -0.795 23.812 22.938 1 98.94 86 VAL A C 1
ATOM 632 O O . VAL A 1 86 ? -0.773 24.969 22.516 1 98.94 86 VAL A O 1
ATOM 635 N N . TYR A 1 87 ? -0.633 22.797 22.172 1 98.94 87 TYR A N 1
ATOM 636 C CA . TYR A 1 87 ? -0.721 22.844 20.719 1 98.94 87 TYR A CA 1
ATOM 637 C C . TYR A 1 87 ? -1.353 21.562 20.188 1 98.94 87 TYR A C 1
ATOM 639 O O . TYR A 1 87 ? -1.411 20.547 20.875 1 98.94 87 TYR A O 1
ATOM 647 N N . GLY A 1 88 ? -1.901 21.594 19.047 1 98.75 88 GLY A N 1
ATOM 648 C CA . GLY A 1 88 ? -2.506 20.453 18.391 1 98.75 88 GLY A CA 1
ATOM 649 C C . GLY A 1 88 ? -3.24 20.812 17.109 1 98.75 88 GLY A C 1
ATOM 650 O O . GLY A 1 88 ? -3.297 21.984 16.734 1 98.75 88 GLY A O 1
ATOM 651 N N . CYS A 1 89 ? -3.596 19.859 16.359 1 98.38 89 CYS A N 1
ATOM 652 C CA . CYS A 1 89 ? -4.574 19.969 15.281 1 98.38 89 CYS A CA 1
ATOM 653 C C . CYS A 1 89 ? -5.949 19.5 15.734 1 98.38 89 CYS A C 1
ATOM 655 O O . CYS A 1 89 ? -6.254 18.312 15.656 1 98.38 89 CYS A O 1
ATOM 657 N N . ALA A 1 90 ? -6.781 20.406 16.141 1 95.94 90 ALA A N 1
ATOM 658 C CA . ALA A 1 90 ? -7.906 20 16.969 1 95.94 90 ALA A CA 1
ATOM 659 C C . ALA A 1 90 ? -9.234 20.453 16.359 1 95.94 90 ALA A C 1
ATOM 661 O O . ALA A 1 90 ? -10.25 20.531 17.062 1 95.94 90 ALA A O 1
ATOM 662 N N . GLY A 1 91 ? -9.188 20.781 15.062 1 90.81 91 GLY A N 1
ATOM 663 C CA . GLY A 1 91 ? -10.477 21.172 14.523 1 90.81 91 GLY A CA 1
ATOM 664 C C . GLY A 1 91 ? -10.391 21.719 13.109 1 90.81 91 GLY A C 1
ATOM 665 O O . GLY A 1 91 ? -9.469 21.359 12.359 1 90.81 91 GLY A O 1
ATOM 666 N N . GLY A 1 92 ? -11.508 22.359 12.789 1 89.5 92 GLY A N 1
ATOM 667 C CA . GLY A 1 92 ? -11.641 22.906 11.445 1 89.5 92 GLY A CA 1
ATOM 668 C C . GLY A 1 92 ? -12.211 21.906 10.461 1 89.5 92 GLY A C 1
ATOM 669 O O . GLY A 1 92 ? -12.188 22.141 9.25 1 89.5 92 GLY A O 1
ATOM 670 N N . PHE A 1 93 ? -12.656 20.766 10.992 1 92 93 PHE A N 1
ATOM 671 C CA . PHE A 1 93 ? -13.242 19.719 10.18 1 92 93 PHE A CA 1
ATOM 672 C C . PHE A 1 93 ? -14.648 19.375 10.664 1 92 93 PHE A C 1
ATOM 674 O O . PHE A 1 93 ? -14.883 19.25 11.867 1 92 93 PHE A O 1
ATOM 681 N N . LYS A 1 94 ? -15.602 19.25 9.734 1 93.12 94 LYS A N 1
ATOM 682 C CA . LYS A 1 94 ? -16.969 18.828 9.984 1 93.12 94 LYS A CA 1
ATOM 683 C C . LYS A 1 94 ? -17.516 19.453 11.266 1 93.12 94 LYS A C 1
ATOM 685 O O . LYS A 1 94 ? -17.641 20.672 11.359 1 93.12 94 LYS A O 1
ATOM 690 N N . GLU A 1 95 ? -17.547 18.703 12.391 1 87.81 95 GLU A N 1
ATOM 691 C CA . GLU A 1 95 ? -18.281 19.172 13.562 1 87.81 95 GLU A CA 1
ATOM 692 C C . GLU A 1 95 ? -17.344 19.859 14.555 1 87.81 95 GLU A C 1
ATOM 694 O O . GLU A 1 95 ? -17.75 20.234 15.656 1 87.81 95 GLU A O 1
ATOM 699 N N . THR A 1 96 ? -16.172 20 14.188 1 88.31 96 THR A N 1
ATOM 700 C CA . THR A 1 96 ? -15.203 20.641 15.078 1 88.31 96 THR A CA 1
ATOM 701 C C . THR A 1 96 ? -15 22.094 14.695 1 88.31 96 THR A C 1
ATOM 703 O O . THR A 1 96 ? -14.969 22.438 13.516 1 88.31 96 THR A O 1
ATOM 706 N N . GLY A 1 97 ? -14.922 22.938 15.648 1 90.25 97 GLY A N 1
ATOM 707 C CA . GLY A 1 97 ? -14.602 24.344 15.398 1 90.25 97 GLY A CA 1
ATOM 708 C C . GLY A 1 97 ? -13.148 24.562 15.039 1 90.25 97 GLY A C 1
ATOM 709 O O . GLY A 1 97 ? -12.297 23.719 15.305 1 90.25 97 GLY A O 1
ATOM 710 N N . GLY A 1 98 ? -12.867 25.781 14.477 1 96.75 98 GLY A N 1
ATOM 711 C CA . GLY A 1 98 ? -11.516 26.047 14 1 96.75 98 GLY A CA 1
ATOM 712 C C . GLY A 1 98 ? -10.758 27.016 14.883 1 96.75 98 GLY A C 1
ATOM 713 O O . GLY A 1 98 ? -11.289 27.5 15.883 1 96.75 98 GLY A O 1
ATOM 714 N N . ALA A 1 99 ? -9.531 27.234 14.516 1 98.5 99 ALA A N 1
ATOM 715 C CA . ALA A 1 99 ? -8.586 28 15.336 1 98.5 99 ALA A CA 1
ATOM 716 C C . ALA A 1 99 ? -8.609 29.484 14.969 1 98.5 99 ALA A C 1
ATOM 718 O O . ALA A 1 99 ? -8.062 30.312 15.703 1 98.5 99 ALA A O 1
ATOM 719 N N . LEU A 1 100 ? -9.234 29.875 13.898 1 98.56 100 LEU A N 1
ATOM 720 C CA . LEU A 1 100 ? -9.266 31.266 13.477 1 98.56 100 LEU A CA 1
ATOM 721 C C . LEU A 1 100 ? -10.273 32.062 14.305 1 98.56 100 LEU A C 1
ATOM 723 O O . LEU A 1 100 ? -11.156 32.719 13.75 1 98.56 100 LEU A O 1
ATOM 727 N N . ALA A 1 101 ? -10.086 32.031 15.594 1 98.5 101 ALA A N 1
ATOM 728 C CA . ALA A 1 101 ? -10.953 32.688 16.578 1 98.5 101 ALA A CA 1
ATOM 729 C C . ALA A 1 101 ? -10.18 33 17.859 1 98.5 101 ALA A C 1
ATOM 731 O O . ALA A 1 101 ? -9.055 32.531 18.047 1 98.5 101 ALA A O 1
ATOM 732 N N . GLU A 1 102 ? -10.789 33.812 18.688 1 98.75 102 GLU A N 1
ATOM 733 C CA . GLU A 1 102 ? -10.148 34.125 19.953 1 98.75 102 GLU A CA 1
ATOM 734 C C . GLU A 1 102 ? -10.008 32.906 20.828 1 98.75 102 GLU A C 1
ATOM 736 O O . GLU A 1 102 ? -8.992 32.688 21.5 1 98.75 102 GLU A O 1
ATOM 741 N N . PHE A 1 103 ? -11.094 32.125 20.812 1 98.5 103 PHE A N 1
ATOM 742 C CA . PHE A 1 103 ? -11.117 30.891 21.594 1 98.5 103 PHE A CA 1
ATOM 743 C C . PHE A 1 103 ? -11.5 29.688 20.734 1 98.5 103 PHE A C 1
ATOM 745 O O . PHE A 1 103 ? -12.266 29.828 19.781 1 98.5 103 PHE A O 1
ATOM 752 N N . MET A 1 104 ? -10.992 28.562 21.047 1 98.44 104 MET A N 1
ATOM 753 C CA . MET A 1 104 ? -11.289 27.312 20.344 1 98.44 104 MET A CA 1
ATOM 754 C C . MET A 1 104 ? -11.609 26.188 21.328 1 98.44 104 MET A C 1
ATOM 756 O O . MET A 1 104 ? -10.875 25.984 22.297 1 98.44 104 MET A O 1
ATOM 760 N N . LEU A 1 105 ? -12.773 25.578 21.125 1 98.31 105 LEU A N 1
ATOM 761 C CA . LEU A 1 105 ? -13.062 24.344 21.844 1 98.31 105 LEU A CA 1
ATOM 762 C C . LEU A 1 105 ? -12.297 23.172 21.234 1 98.31 105 LEU A C 1
ATOM 764 O O . LEU A 1 105 ? -12.391 22.922 20.031 1 98.31 105 LEU A O 1
ATOM 768 N N . ALA A 1 106 ? -11.5 22.484 22.062 1 98.12 106 ALA A N 1
ATOM 769 C CA . ALA A 1 106 ? -10.664 21.406 21.531 1 98.12 106 ALA A CA 1
ATOM 770 C C . ALA A 1 106 ? -10.859 20.125 22.344 1 98.12 106 ALA A C 1
ATOM 772 O O . ALA A 1 106 ? -10.859 20.156 23.562 1 98.12 106 ALA A O 1
ATOM 773 N N . ASP A 1 107 ? -11.109 19 21.625 1 98.12 107 ASP A N 1
ATOM 774 C CA . ASP A 1 107 ? -11.031 17.688 22.234 1 98.12 107 ASP A CA 1
ATOM 775 C C . ASP A 1 107 ? -9.656 17.453 22.875 1 98.12 107 ASP A C 1
ATOM 777 O O . ASP A 1 107 ? -8.633 17.578 22.203 1 98.12 107 ASP A O 1
ATOM 781 N N . ALA A 1 108 ? -9.641 17.109 24.125 1 98.44 108 ALA A N 1
ATOM 782 C CA . ALA A 1 108 ? -8.391 16.984 24.875 1 98.44 108 ALA A CA 1
ATOM 783 C C . ALA A 1 108 ? -7.496 15.898 24.281 1 98.44 108 ALA A C 1
ATOM 785 O O . ALA A 1 108 ? -6.273 15.93 24.438 1 98.44 108 ALA A O 1
ATOM 786 N N . ARG A 1 109 ? -8.055 14.969 23.625 1 98.19 109 ARG A N 1
ATOM 787 C CA . ARG A 1 109 ? -7.316 13.859 23.016 1 98.19 109 ARG A CA 1
ATOM 788 C C . ARG A 1 109 ? -6.512 14.336 21.812 1 98.19 109 ARG A C 1
ATOM 790 O O . ARG A 1 109 ? -5.59 13.656 21.359 1 98.19 109 ARG A O 1
ATOM 797 N N . LEU A 1 110 ? -6.746 15.539 21.281 1 98.38 110 LEU A N 1
ATOM 798 C CA . LEU A 1 110 ? -6.152 16.016 20.031 1 98.38 110 LEU A CA 1
ATOM 799 C C . LEU A 1 110 ? -5.031 17.016 20.312 1 98.38 110 LEU A C 1
ATOM 801 O O . LEU A 1 110 ? -4.441 17.562 19.391 1 98.38 110 LEU A O 1
ATOM 805 N N . ILE A 1 111 ? -4.719 17.234 21.578 1 98.69 111 ILE A N 1
ATOM 806 C CA . ILE A 1 111 ? -3.719 18.25 21.906 1 98.69 111 ILE A CA 1
ATOM 807 C C . ILE A 1 111 ? -2.691 17.672 22.875 1 98.69 111 ILE A C 1
ATOM 809 O O . ILE A 1 111 ? -2.889 16.594 23.422 1 98.69 111 ILE A O 1
ATOM 813 N N . ALA A 1 112 ? -1.618 18.391 23.031 1 98.88 112 ALA A N 1
ATOM 814 C CA . ALA A 1 112 ? -0.548 18.109 23.984 1 98.88 112 ALA A CA 1
ATOM 815 C C . ALA A 1 112 ? 0.041 19.406 24.531 1 98.88 112 ALA A C 1
ATOM 817 O O . ALA A 1 112 ? -0.236 20.5 24.016 1 98.88 112 ALA A O 1
ATOM 818 N N . HIS A 1 113 ? 0.756 19.234 25.594 1 98.94 113 HIS A N 1
ATOM 819 C CA . HIS A 1 113 ? 1.521 20.391 26.047 1 98.94 113 HIS A CA 1
ATOM 820 C C . HIS A 1 113 ? 2.537 20.828 25 1 98.94 113 HIS A C 1
ATOM 822 O O . HIS A 1 113 ? 3.223 20 24.406 1 98.94 113 HIS A O 1
ATOM 828 N N . LYS A 1 114 ? 2.559 22.078 24.766 1 98.31 114 LYS A N 1
ATOM 829 C CA . LYS A 1 114 ? 3.494 22.625 23.781 1 98.31 114 LYS A CA 1
ATOM 830 C C . LYS A 1 114 ? 4.938 22.469 24.25 1 98.31 114 LYS A C 1
ATOM 832 O O . LYS A 1 114 ? 5.219 22.562 25.453 1 98.31 114 LYS A O 1
ATOM 837 N N . PRO A 1 115 ? 5.934 22.203 23.312 1 98.88 115 PRO A N 1
ATOM 838 C CA . PRO A 1 115 ? 7.336 22.219 23.734 1 98.88 115 PRO A CA 1
ATOM 839 C C . PRO A 1 115 ? 7.734 23.547 24.391 1 98.88 115 PRO A C 1
ATOM 841 O O . PRO A 1 115 ? 7.434 24.609 23.859 1 98.88 115 PRO A O 1
ATOM 844 N N . LYS A 1 116 ? 8.445 23.469 25.438 1 98.56 116 LYS A N 1
ATOM 845 C CA . LYS A 1 116 ? 8.812 24.656 26.219 1 98.56 116 LYS A CA 1
ATOM 846 C C . LYS A 1 116 ? 9.758 25.547 25.438 1 98.56 116 LYS A C 1
ATOM 848 O O . LYS A 1 116 ? 9.805 26.766 25.672 1 98.56 116 LYS A O 1
ATOM 853 N N . ASN A 1 117 ? 10.477 25 24.547 1 98.56 117 ASN A N 1
ATOM 854 C CA . ASN A 1 117 ? 11.5 25.75 23.828 1 98.56 117 ASN A CA 1
ATOM 855 C C . ASN A 1 117 ? 10.984 26.234 22.484 1 98.56 117 ASN A C 1
ATOM 857 O O . ASN A 1 117 ? 11.773 26.5 21.562 1 98.56 117 ASN A O 1
ATOM 861 N N . LEU A 1 118 ? 9.703 26.297 22.281 1 98.75 118 LEU A N 1
ATOM 862 C CA . LEU A 1 118 ? 9.094 26.875 21.078 1 98.75 118 LEU A CA 1
ATOM 863 C C . LEU A 1 118 ? 8.188 28.047 21.453 1 98.75 118 LEU A C 1
ATOM 865 O O . LEU A 1 118 ? 7.535 28.031 22.5 1 98.75 118 LEU A O 1
ATOM 869 N N . THR A 1 119 ? 8.188 29.062 20.547 1 98.62 119 THR A N 1
ATOM 870 C CA . THR A 1 119 ? 7.156 30.094 20.641 1 98.62 119 THR A CA 1
ATOM 871 C C . THR A 1 119 ? 5.793 29.531 20.25 1 98.62 119 THR A C 1
ATOM 873 O O . THR A 1 119 ? 5.699 28.406 19.734 1 98.62 119 THR A O 1
ATOM 876 N N . MET A 1 120 ? 4.727 30.234 20.562 1 98.62 120 MET A N 1
ATOM 877 C CA . MET A 1 120 ? 3.383 29.828 20.156 1 98.62 120 MET A CA 1
ATOM 878 C C . MET A 1 120 ? 3.289 29.688 18.641 1 98.62 120 MET A C 1
ATOM 880 O O . MET A 1 120 ? 2.686 28.734 18.141 1 98.62 120 MET A O 1
ATOM 884 N N . GLU A 1 121 ? 3.914 30.609 17.906 1 98.44 121 GLU A N 1
ATOM 885 C CA . GLU A 1 121 ? 3.908 30.547 16.453 1 98.44 121 GLU A CA 1
ATOM 886 C C . GLU A 1 121 ? 4.605 29.297 15.938 1 98.44 121 GLU A C 1
ATOM 888 O O . GLU A 1 121 ? 4.086 28.594 15.062 1 98.44 121 GLU A O 1
ATOM 893 N N . GLU A 1 122 ? 5.77 29.031 16.484 1 98.56 122 GLU A N 1
ATOM 894 C CA . GLU A 1 122 ? 6.504 27.828 16.109 1 98.56 122 GLU A CA 1
ATOM 895 C C . GLU A 1 122 ? 5.691 26.578 16.422 1 98.56 122 GLU A C 1
ATOM 897 O O . GLU A 1 122 ? 5.621 25.656 15.602 1 98.56 122 GLU A O 1
ATOM 902 N N . ALA A 1 123 ? 5.086 26.547 17.547 1 98.88 123 ALA A N 1
ATOM 903 C CA . ALA A 1 123 ? 4.309 25.391 17.969 1 98.88 123 ALA A CA 1
ATOM 904 C C . ALA A 1 123 ? 3.098 25.172 17.062 1 98.88 123 ALA A C 1
ATOM 906 O O . ALA A 1 123 ? 2.771 24.031 16.719 1 98.88 123 ALA A O 1
ATOM 907 N N . ALA A 1 124 ? 2.449 26.219 16.656 1 98.69 124 ALA A N 1
ATOM 908 C CA . ALA A 1 124 ? 1.247 26.141 15.836 1 98.69 124 ALA A CA 1
ATOM 909 C C . ALA A 1 124 ? 1.568 25.594 14.453 1 98.69 124 ALA A C 1
ATOM 911 O O . ALA A 1 124 ? 0.678 25.109 13.742 1 98.69 124 ALA A O 1
ATOM 912 N N . ALA A 1 125 ? 2.818 25.641 14.07 1 98.56 125 ALA A N 1
ATOM 913 C CA . ALA A 1 125 ? 3.242 25.234 12.734 1 98.56 125 ALA A CA 1
ATOM 914 C C . ALA A 1 125 ? 3.408 23.719 12.641 1 98.56 125 ALA A C 1
ATOM 916 O O . ALA A 1 125 ? 3.51 23.172 11.539 1 98.56 125 ALA A O 1
ATOM 917 N N . LEU A 1 126 ? 3.332 22.969 13.711 1 98.75 126 LEU A N 1
ATOM 918 C CA . LEU A 1 126 ? 3.863 21.609 13.727 1 98.75 126 LEU A CA 1
ATOM 919 C C . LEU A 1 126 ? 2.734 20.594 13.664 1 98.75 126 LEU A C 1
ATOM 921 O O . LEU A 1 126 ? 2.855 19.562 12.992 1 98.75 126 LEU A O 1
ATOM 925 N N . PRO A 1 127 ? 1.594 20.812 14.32 1 98.69 127 PRO A N 1
ATOM 926 C CA . PRO A 1 127 ? 0.721 19.672 14.648 1 98.69 127 PRO A CA 1
ATOM 927 C C . PRO A 1 127 ? 0.317 18.875 13.414 1 98.69 127 PRO A C 1
ATOM 929 O O . PRO A 1 127 ? 0.669 17.688 13.297 1 98.69 127 PRO A O 1
ATOM 932 N N . LEU A 1 128 ? -0.327 19.453 12.438 1 98.56 128 LEU A N 1
ATOM 933 C CA . LEU A 1 128 ? -0.831 18.688 11.305 1 98.56 128 LEU A CA 1
ATOM 934 C C . LEU A 1 128 ? 0.31 18 10.562 1 98.56 128 LEU A C 1
ATOM 936 O O . LEU A 1 128 ? 0.257 16.781 10.312 1 98.56 128 LEU A O 1
ATOM 940 N N . VAL A 1 129 ? 1.361 18.703 10.258 1 98.75 129 VAL A N 1
ATOM 941 C CA . VAL A 1 129 ? 2.41 18.172 9.383 1 98.75 129 VAL A CA 1
ATOM 942 C C . VAL A 1 129 ? 3.266 17.172 10.156 1 98.75 129 VAL A C 1
ATOM 944 O O . VAL A 1 129 ? 3.732 16.188 9.586 1 98.75 129 VAL A O 1
ATOM 947 N N . ALA A 1 130 ? 3.436 17.406 11.43 1 98.81 130 ALA A N 1
ATOM 948 C CA . ALA A 1 130 ? 4.266 16.484 12.211 1 98.81 130 ALA A CA 1
ATOM 949 C C . ALA A 1 130 ? 3.537 15.172 12.484 1 98.81 130 ALA A C 1
ATOM 951 O O . ALA A 1 130 ? 4.145 14.102 12.453 1 98.81 130 ALA A O 1
ATOM 952 N N . ILE A 1 131 ? 2.254 15.273 12.805 1 98.75 131 ILE A N 1
ATOM 953 C CA . ILE A 1 131 ? 1.465 14.055 12.945 1 98.75 131 ILE A CA 1
ATOM 954 C C . ILE A 1 131 ? 1.475 13.273 11.641 1 98.75 131 ILE A C 1
ATOM 956 O O . ILE A 1 131 ? 1.659 12.047 11.633 1 98.75 131 ILE A O 1
ATOM 960 N N . THR A 1 132 ? 1.31 13.969 10.508 1 98.81 132 THR A N 1
ATOM 961 C CA . THR A 1 132 ? 1.322 13.359 9.18 1 98.81 132 THR A CA 1
ATOM 962 C C . THR A 1 132 ? 2.65 12.656 8.922 1 98.81 132 THR A C 1
ATOM 964 O O . THR A 1 132 ? 2.674 11.5 8.492 1 98.81 132 THR A O 1
ATOM 967 N N . ALA A 1 133 ? 3.729 13.352 9.172 1 98.94 133 ALA A N 1
ATOM 968 C CA . ALA A 1 133 ? 5.059 12.781 8.945 1 98.94 133 ALA A CA 1
ATOM 969 C C . ALA A 1 133 ? 5.289 11.562 9.844 1 98.94 133 ALA A C 1
ATOM 971 O O . ALA A 1 133 ? 5.812 10.547 9.383 1 98.94 133 ALA A O 1
ATOM 972 N N . TRP A 1 134 ? 4.879 11.703 11.094 1 98.88 134 TRP A N 1
ATOM 973 C CA . TRP A 1 134 ? 5.051 10.609 12.047 1 98.88 134 TRP A CA 1
ATOM 974 C C . TRP A 1 134 ? 4.293 9.367 11.586 1 98.88 134 TRP A C 1
ATOM 976 O O . TRP A 1 134 ? 4.863 8.281 11.516 1 98.88 134 TRP A O 1
ATOM 986 N N . GLU A 1 135 ? 3.064 9.555 11.305 1 98.56 135 GLU A N 1
ATOM 987 C CA . GLU A 1 135 ? 2.246 8.43 10.852 1 98.56 135 GLU A CA 1
ATOM 988 C C . GLU A 1 135 ? 2.83 7.789 9.602 1 98.56 135 GLU A C 1
ATOM 990 O O . GLU A 1 135 ? 2.861 6.562 9.477 1 98.56 135 GLU A O 1
ATOM 995 N N . SER A 1 136 ? 3.266 8.578 8.688 1 98.88 136 SER A N 1
ATOM 996 C CA . SER A 1 136 ? 3.793 8.094 7.418 1 98.88 136 SER A CA 1
ATOM 997 C C . SER A 1 136 ? 5.078 7.297 7.617 1 98.88 136 SER A C 1
ATOM 999 O O . SER A 1 136 ? 5.203 6.176 7.125 1 98.88 136 SER A O 1
ATOM 1001 N N . LEU A 1 137 ? 6.004 7.852 8.383 1 98.88 137 LEU A N 1
ATOM 1002 C CA . LEU A 1 137 ? 7.34 7.277 8.5 1 98.88 137 LEU A CA 1
ATOM 1003 C C . LEU A 1 137 ? 7.344 6.086 9.453 1 98.88 137 LEU A C 1
ATOM 1005 O O . LEU A 1 137 ? 8.039 5.098 9.219 1 98.88 137 LEU A O 1
ATOM 1009 N N . PHE A 1 138 ? 6.539 6.18 10.516 1 98.62 138 PHE A N 1
ATOM 1010 C CA . PHE A 1 138 ? 6.699 5.195 11.578 1 98.62 138 PHE A CA 1
ATOM 1011 C C . PHE A 1 138 ? 5.523 4.223 11.594 1 98.62 138 PHE A C 1
ATOM 1013 O O . PHE A 1 138 ? 5.715 3.018 11.766 1 98.62 138 PHE A O 1
ATOM 1020 N N . ASP A 1 139 ? 4.309 4.738 11.469 1 97.44 139 ASP A N 1
ATOM 1021 C CA . ASP A 1 139 ? 3.152 3.848 11.539 1 97.44 139 ASP A CA 1
ATOM 1022 C C . ASP A 1 139 ? 2.941 3.117 10.211 1 97.44 139 ASP A C 1
ATOM 1024 O O . ASP A 1 139 ? 2.57 1.941 10.195 1 97.44 139 ASP A O 1
ATOM 1028 N N . ARG A 1 140 ? 3.164 3.773 9.07 1 98.12 140 ARG A N 1
ATOM 1029 C CA . ARG A 1 140 ? 2.914 3.193 7.758 1 98.12 140 ARG A CA 1
ATOM 1030 C C . ARG A 1 140 ? 4.164 2.512 7.215 1 98.12 140 ARG A C 1
ATOM 1032 O O . ARG A 1 140 ? 4.207 1.286 7.094 1 98.12 140 ARG A O 1
ATOM 1039 N N . ALA A 1 141 ? 5.215 3.295 7.027 1 98.56 141 ALA A N 1
ATOM 1040 C CA . ALA A 1 141 ? 6.43 2.775 6.402 1 98.56 141 ALA A CA 1
ATOM 1041 C C . ALA A 1 141 ? 7.258 1.969 7.402 1 98.56 141 ALA A C 1
ATOM 1043 O O . ALA A 1 141 ? 8.039 1.096 7.008 1 98.56 141 ALA A O 1
ATOM 1044 N N . ASN A 1 142 ? 7.129 2.301 8.742 1 98.31 142 ASN A N 1
ATOM 1045 C CA . ASN A 1 142 ? 7.914 1.64 9.781 1 98.31 142 ASN A CA 1
ATOM 1046 C C . ASN A 1 142 ? 9.406 1.638 9.445 1 98.31 142 ASN A C 1
ATOM 1048 O O . ASN A 1 142 ? 10.031 0.578 9.391 1 98.31 142 ASN A O 1
ATOM 1052 N N . ILE A 1 143 ? 9.969 2.818 9.211 1 98.56 143 ILE A N 1
ATOM 1053 C CA . ILE A 1 143 ? 11.352 2.941 8.766 1 98.56 143 ILE A CA 1
ATOM 1054 C C . ILE A 1 143 ? 12.289 2.4 9.844 1 98.56 143 ILE A C 1
ATOM 1056 O O . ILE A 1 143 ? 11.969 2.436 11.031 1 98.56 143 ILE A O 1
ATOM 1060 N N . LYS A 1 144 ? 13.43 1.93 9.414 1 98.31 144 LYS A N 1
ATOM 1061 C CA . LYS A 1 144 ? 14.484 1.394 10.273 1 98.31 144 LYS A CA 1
ATOM 1062 C C . LYS A 1 144 ? 15.789 2.168 10.094 1 98.31 144 LYS A C 1
ATOM 1064 O O . LYS A 1 144 ? 16.031 2.752 9.039 1 98.31 144 LYS A O 1
ATOM 1069 N N . PRO A 1 145 ? 16.594 2.166 11.227 1 98.56 145 PRO A N 1
ATOM 1070 C CA . PRO A 1 145 ? 17.906 2.793 11.078 1 98.56 145 PRO A CA 1
ATOM 1071 C C . PRO A 1 145 ? 18.703 2.201 9.922 1 98.56 145 PRO A C 1
ATOM 1073 O O . PRO A 1 145 ? 18.688 0.987 9.703 1 98.56 145 PRO A O 1
ATOM 1076 N N . GLY A 1 146 ? 19.312 3.045 9.18 1 98.38 146 GLY A N 1
ATOM 1077 C CA . GLY A 1 146 ? 20.219 2.594 8.133 1 98.38 146 GLY A CA 1
ATOM 1078 C C . GLY A 1 146 ? 19.547 2.492 6.773 1 98.38 146 GLY A C 1
ATOM 1079 O O . GLY A 1 146 ? 20.234 2.428 5.746 1 98.38 146 GLY A O 1
ATOM 1080 N N . GLN A 1 147 ? 18.25 2.473 6.688 1 98.56 147 GLN A N 1
ATOM 1081 C CA . GLN A 1 147 ? 17.516 2.387 5.426 1 98.56 147 GLN A CA 1
ATOM 1082 C C . GLN A 1 147 ? 17.703 3.66 4.602 1 98.56 147 GLN A C 1
ATOM 1084 O O . GLN A 1 147 ? 17.781 4.758 5.156 1 98.56 147 GLN A O 1
ATOM 1089 N N . ASN A 1 148 ? 17.766 3.484 3.287 1 98.81 148 ASN A N 1
ATOM 1090 C CA . ASN A 1 148 ? 17.688 4.625 2.381 1 98.81 148 ASN A CA 1
ATOM 1091 C C . ASN A 1 148 ? 16.25 5.137 2.254 1 98.81 148 ASN A C 1
ATOM 1093 O O . ASN A 1 148 ? 15.391 4.457 1.688 1 98.81 148 ASN A O 1
ATOM 1097 N N . VAL A 1 149 ? 16.047 6.324 2.76 1 98.94 149 VAL A N 1
ATOM 1098 C CA . VAL A 1 149 ? 14.727 6.934 2.734 1 98.94 149 VAL A CA 1
ATOM 1099 C C . VAL A 1 149 ? 14.758 8.188 1.863 1 98.94 149 VAL A C 1
ATOM 1101 O O . VAL A 1 149 ? 15.523 9.117 2.127 1 98.94 149 VAL A O 1
ATOM 1104 N N . LEU A 1 150 ? 13.961 8.188 0.783 1 99 150 LEU A N 1
ATOM 1105 C CA . LEU A 1 150 ? 13.82 9.344 -0.088 1 99 150 LEU A CA 1
ATOM 1106 C C . LEU A 1 150 ? 12.555 10.125 0.241 1 99 150 LEU A C 1
ATOM 1108 O O . LEU A 1 150 ? 11.453 9.578 0.18 1 99 150 LEU A O 1
ATOM 1112 N N . ILE A 1 151 ? 12.695 11.336 0.619 1 98.94 151 ILE A N 1
ATOM 1113 C CA . ILE A 1 151 ? 11.578 12.219 0.926 1 98.94 151 ILE A CA 1
ATOM 1114 C C . ILE A 1 151 ? 11.477 13.312 -0.137 1 98.94 151 ILE A C 1
ATOM 1116 O O . ILE A 1 151 ? 12.375 14.141 -0.269 1 98.94 151 ILE A O 1
ATOM 1120 N N . HIS A 1 152 ? 10.352 13.297 -0.883 1 98.75 152 HIS A N 1
ATOM 1121 C CA . HIS A 1 152 ? 10.156 14.328 -1.897 1 98.75 152 HIS A CA 1
ATOM 1122 C C . HIS A 1 152 ? 9.594 15.609 -1.282 1 98.75 152 HIS A C 1
ATOM 1124 O O . HIS A 1 152 ? 8.664 15.562 -0.48 1 98.75 152 HIS A O 1
ATOM 1130 N N . GLY A 1 153 ? 10.102 16.75 -1.733 1 97.69 153 GLY A N 1
ATOM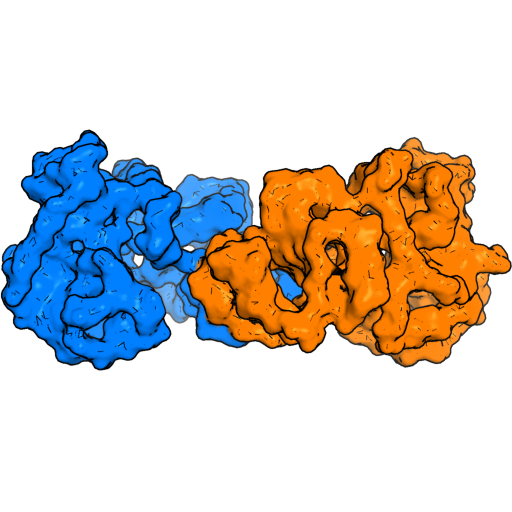 1131 C CA . GLY A 1 153 ? 9.617 18.031 -1.253 1 97.69 153 GLY A CA 1
ATOM 1132 C C . GLY A 1 153 ? 10.281 18.469 0.042 1 97.69 153 GLY A C 1
ATOM 1133 O O . GLY A 1 153 ? 9.609 18.625 1.063 1 97.69 153 GLY A O 1
ATOM 1134 N N . ALA A 1 154 ? 11.555 18.859 -0.002 1 97.38 154 ALA A N 1
ATOM 1135 C CA . ALA A 1 154 ? 12.406 19.062 1.165 1 97.38 154 ALA A CA 1
ATOM 1136 C C . ALA A 1 154 ? 11.867 20.188 2.051 1 97.38 154 ALA A C 1
ATOM 1138 O O . ALA A 1 154 ? 11.883 20.078 3.279 1 97.38 154 ALA A O 1
ATOM 1139 N N . THR A 1 155 ? 11.398 21.219 1.408 1 97.75 155 THR A N 1
ATOM 1140 C CA . THR A 1 155 ? 11.133 22.422 2.199 1 97.75 155 THR A CA 1
ATOM 1141 C C . THR A 1 155 ? 9.625 22.672 2.312 1 97.75 155 THR A C 1
ATOM 1143 O O . THR A 1 155 ? 9.195 23.766 2.686 1 97.75 155 THR A O 1
ATOM 1146 N N . GLY A 1 156 ? 8.844 21.641 1.921 1 97.44 156 GLY A N 1
ATOM 1147 C CA . GLY A 1 156 ? 7.41 21.719 2.135 1 97.44 156 GLY A CA 1
ATOM 1148 C C . GLY A 1 156 ? 7.012 21.516 3.586 1 97.44 156 GLY A C 1
ATOM 1149 O O . GLY A 1 156 ? 7.863 21.281 4.441 1 97.44 156 GLY A O 1
ATOM 1150 N N . GLY A 1 157 ? 5.688 21.688 3.824 1 97.81 157 GLY A N 1
ATOM 1151 C CA . GLY A 1 157 ? 5.176 21.562 5.18 1 97.81 157 GLY A CA 1
ATOM 1152 C C . GLY A 1 157 ? 5.5 20.219 5.809 1 97.81 157 GLY A C 1
ATOM 1153 O O . GLY A 1 157 ? 6.102 20.156 6.887 1 97.81 157 GLY A O 1
ATOM 1154 N N . VAL A 1 158 ? 5.195 19.172 5.141 1 98.69 158 VAL A N 1
ATOM 1155 C CA . VAL A 1 158 ? 5.41 17.828 5.68 1 98.69 158 VAL A CA 1
ATOM 1156 C C . VAL A 1 158 ? 6.863 17.406 5.453 1 98.69 158 VAL A C 1
ATOM 1158 O O . VAL A 1 158 ? 7.477 16.797 6.324 1 98.69 158 VAL A O 1
ATOM 1161 N N . GLY A 1 159 ? 7.457 17.797 4.352 1 98.75 159 GLY A N 1
ATOM 1162 C CA . GLY A 1 159 ? 8.797 17.375 3.971 1 98.75 159 GLY A CA 1
ATOM 1163 C C . GLY A 1 159 ? 9.859 17.797 4.977 1 98.75 159 GLY A C 1
ATOM 1164 O O . GLY A 1 159 ? 10.703 16.984 5.359 1 98.75 159 GLY A O 1
ATOM 1165 N N . HIS A 1 160 ? 9.789 19.062 5.426 1 98.88 160 HIS A N 1
ATOM 1166 C CA . HIS A 1 160 ? 10.844 19.531 6.316 1 98.88 160 HIS A CA 1
ATOM 1167 C C . HIS A 1 160 ? 10.812 18.797 7.652 1 98.88 160 HIS A C 1
ATOM 1169 O O . HIS A 1 160 ? 11.852 18.609 8.289 1 98.88 160 HIS A O 1
ATOM 1175 N N . VAL A 1 161 ? 9.625 18.422 8.086 1 98.94 161 VAL A N 1
ATOM 1176 C CA . VAL A 1 161 ? 9.484 17.656 9.328 1 98.94 161 VAL A CA 1
ATOM 1177 C C . VAL A 1 161 ? 9.945 16.219 9.109 1 98.94 161 VAL A C 1
ATOM 1179 O O . VAL A 1 161 ? 10.664 15.664 9.945 1 98.94 161 VAL A O 1
ATOM 1182 N N . ALA A 1 162 ? 9.586 15.641 7.988 1 98.94 162 ALA A N 1
ATOM 1183 C CA . ALA A 1 162 ? 9.906 14.25 7.672 1 98.94 162 ALA A CA 1
ATOM 1184 C C . ALA A 1 162 ? 11.414 14.023 7.617 1 98.94 162 ALA A C 1
ATOM 1186 O O . ALA A 1 162 ? 11.914 13 8.094 1 98.94 162 ALA A O 1
ATOM 1187 N N . ILE A 1 163 ? 12.133 14.977 7.023 1 98.94 163 ILE A N 1
ATOM 1188 C CA . ILE A 1 163 ? 13.586 14.875 6.941 1 98.94 163 ILE A CA 1
ATOM 1189 C C . ILE A 1 163 ? 14.18 14.758 8.344 1 98.94 163 ILE A C 1
ATOM 1191 O O . ILE A 1 163 ? 14.984 13.859 8.617 1 98.94 163 ILE A O 1
ATOM 1195 N N . GLN A 1 164 ? 13.734 15.609 9.219 1 98.94 164 GLN A N 1
ATOM 1196 C CA . GLN A 1 164 ? 14.281 15.648 10.57 1 98.94 164 GLN A CA 1
ATOM 1197 C C . GLN A 1 164 ? 13.93 14.383 11.344 1 98.94 164 GLN A C 1
ATOM 1199 O O . GLN A 1 164 ? 14.781 13.805 12.023 1 98.94 164 GLN A O 1
ATOM 1204 N N . LEU A 1 165 ? 12.68 13.914 11.25 1 98.94 165 LEU A N 1
ATOM 1205 C CA . LEU A 1 165 ? 12.242 12.719 11.953 1 98.94 165 LEU A CA 1
ATOM 1206 C C . LEU A 1 165 ? 12.953 11.477 11.422 1 98.94 165 LEU A C 1
ATOM 1208 O O . LEU A 1 165 ? 13.336 10.594 12.188 1 98.94 165 LEU A O 1
ATOM 1212 N N . ALA A 1 166 ? 13.102 11.391 10.086 1 98.94 166 ALA A N 1
ATOM 1213 C CA . ALA A 1 166 ? 13.812 10.258 9.508 1 98.94 166 ALA A CA 1
ATOM 1214 C C . ALA A 1 166 ? 15.266 10.227 9.969 1 98.94 166 ALA A C 1
ATOM 1216 O O . ALA A 1 166 ? 15.805 9.164 10.273 1 98.94 166 ALA A O 1
ATOM 1217 N N . LYS A 1 167 ? 15.867 11.43 10 1 98.88 167 LYS A N 1
ATOM 1218 C CA . LYS A 1 167 ? 17.234 11.531 10.492 1 98.88 167 LYS A CA 1
ATOM 1219 C C . LYS A 1 167 ? 17.328 11.094 11.945 1 98.88 167 LYS A C 1
ATOM 1221 O O . LYS A 1 167 ? 18.234 10.328 12.32 1 98.88 167 LYS A O 1
ATOM 1226 N N . TRP A 1 168 ? 16.422 11.562 12.758 1 98.81 168 TRP A N 1
ATOM 1227 C CA . TRP A 1 168 ? 16.359 11.211 14.172 1 98.81 168 TRP A CA 1
ATOM 1228 C C . TRP A 1 168 ? 16.234 9.703 14.352 1 98.81 168 TRP A C 1
ATOM 1230 O O . TRP A 1 168 ? 16.812 9.125 15.273 1 98.81 168 TRP A O 1
ATOM 1240 N N . ALA A 1 169 ? 15.539 9.047 13.422 1 98.69 169 ALA A N 1
ATOM 1241 C CA . ALA A 1 169 ? 15.305 7.609 13.484 1 98.69 169 ALA A CA 1
ATOM 1242 C C . ALA A 1 169 ? 16.531 6.828 13.023 1 98.69 169 ALA A C 1
ATOM 1244 O O . ALA A 1 169 ? 16.562 5.602 13.125 1 98.69 169 ALA A O 1
ATOM 1245 N N . GLY A 1 170 ? 17.469 7.496 12.438 1 98.81 170 GLY A N 1
ATOM 1246 C CA . GLY A 1 170 ? 18.719 6.844 12.062 1 98.81 170 GLY A CA 1
ATOM 1247 C C . GLY A 1 170 ? 18.75 6.422 10.602 1 98.81 170 GLY A C 1
ATOM 1248 O O . GLY A 1 170 ? 19.641 5.664 10.195 1 98.81 170 GLY A O 1
ATOM 1249 N N . ALA A 1 171 ? 17.875 6.887 9.789 1 98.81 171 ALA A N 1
ATOM 1250 C CA . ALA A 1 171 ? 17.859 6.559 8.367 1 98.81 171 ALA A CA 1
ATOM 1251 C C . ALA A 1 171 ? 18.938 7.328 7.609 1 98.81 171 ALA A C 1
ATOM 1253 O O . ALA A 1 171 ? 19.453 8.328 8.109 1 98.81 171 ALA A O 1
ATOM 1254 N N . LYS A 1 172 ? 19.328 6.828 6.465 1 98.88 172 LYS A N 1
ATOM 1255 C CA . LYS A 1 172 ? 20.016 7.641 5.465 1 98.88 172 LYS A CA 1
ATOM 1256 C C . LYS A 1 172 ? 19.016 8.43 4.621 1 98.88 172 LYS A C 1
ATOM 1258 O O . LYS A 1 172 ? 18.266 7.852 3.83 1 98.88 172 LYS A O 1
ATOM 1263 N N . VAL A 1 173 ? 19.062 9.719 4.777 1 98.94 173 VAL A N 1
ATOM 1264 C CA . VAL A 1 173 ? 17.953 10.531 4.293 1 98.94 173 VAL A CA 1
ATOM 1265 C C . VAL A 1 173 ? 18.344 11.211 2.98 1 98.94 173 VAL A C 1
ATOM 1267 O O . VAL A 1 173 ? 19.328 11.961 2.926 1 98.94 173 VAL A O 1
ATOM 1270 N N . PHE A 1 174 ? 17.609 10.891 1.967 1 98.94 174 PHE A N 1
ATOM 1271 C CA . PHE A 1 174 ? 17.656 11.57 0.676 1 98.94 174 PHE A CA 1
ATOM 1272 C C . PHE A 1 174 ? 16.422 12.453 0.487 1 98.94 174 PHE A C 1
ATOM 1274 O O . PHE A 1 174 ? 15.336 12.117 0.959 1 98.94 174 PHE A O 1
ATOM 1281 N N . THR A 1 175 ? 16.609 13.594 -0.184 1 98.88 175 THR A N 1
ATOM 1282 C CA . THR A 1 175 ? 15.461 14.453 -0.452 1 98.88 175 THR A CA 1
ATOM 1283 C C . THR A 1 175 ? 15.617 15.164 -1.791 1 98.88 175 THR A C 1
ATOM 1285 O O . THR A 1 175 ? 16.641 15.008 -2.467 1 98.88 175 THR A O 1
ATOM 1288 N N . THR A 1 176 ? 14.516 15.766 -2.24 1 98.75 176 THR A N 1
ATOM 1289 C CA . THR A 1 176 ? 14.547 16.484 -3.506 1 98.75 176 THR A CA 1
ATOM 1290 C C . THR A 1 176 ? 14.141 17.938 -3.307 1 98.75 176 THR A C 1
ATOM 1292 O O . THR A 1 176 ? 13.32 18.25 -2.436 1 98.75 176 THR A O 1
ATOM 1295 N N . ALA A 1 177 ? 14.711 18.797 -4.051 1 97.94 177 ALA A N 1
ATOM 1296 C CA . ALA A 1 177 ? 14.398 20.234 -4.082 1 97.94 177 ALA A CA 1
ATOM 1297 C C . ALA A 1 177 ? 14.633 20.812 -5.473 1 97.94 177 ALA A C 1
ATOM 1299 O O . ALA A 1 177 ? 15.266 20.172 -6.32 1 97.94 177 ALA A O 1
ATOM 1300 N N . SER A 1 178 ? 14.094 21.984 -5.676 1 96.56 178 SER A N 1
ATOM 1301 C CA . SER A 1 178 ? 14.078 22.547 -7.027 1 96.56 178 SER A CA 1
ATOM 1302 C C . SER A 1 178 ? 15.211 23.531 -7.234 1 96.56 178 SER A C 1
ATOM 1304 O O . SER A 1 178 ? 15.492 23.938 -8.367 1 96.56 178 SER A O 1
ATOM 1306 N N . GLN A 1 179 ? 15.844 24 -6.18 1 96.12 179 GLN A N 1
ATOM 1307 C CA . GLN A 1 179 ? 16.891 25.016 -6.309 1 96.12 179 GLN A CA 1
ATOM 1308 C C . GLN A 1 179 ? 17.906 24.891 -5.176 1 96.12 179 GLN A C 1
ATOM 1310 O O . GLN A 1 179 ? 17.656 24.234 -4.164 1 96.12 179 GLN A O 1
ATOM 1315 N N . GLN A 1 180 ? 19 25.578 -5.324 1 96.94 180 GLN A N 1
ATOM 1316 C CA . GLN A 1 180 ? 20.141 25.438 -4.43 1 96.94 180 GLN A CA 1
ATOM 1317 C C . GLN A 1 180 ? 19.797 25.938 -3.025 1 96.94 180 GLN A C 1
ATOM 1319 O O . GLN A 1 180 ? 20.219 25.344 -2.031 1 96.94 180 GLN A O 1
ATOM 1324 N N . SER A 1 181 ? 19.094 27 -2.951 1 97.19 181 SER A N 1
ATOM 1325 C CA . SER A 1 181 ? 18.75 27.531 -1.641 1 97.19 181 SER A CA 1
ATOM 1326 C C . SER A 1 181 ? 17.953 26.516 -0.826 1 97.19 181 SER A C 1
ATOM 1328 O O . SER A 1 181 ? 18.156 26.391 0.384 1 97.19 181 SER A O 1
ATOM 1330 N N . LYS A 1 182 ? 17.062 25.812 -1.459 1 98.06 182 LYS A N 1
ATOM 1331 C CA . LYS A 1 182 ? 16.266 24.781 -0.787 1 98.06 182 LYS A CA 1
ATOM 1332 C C . LYS A 1 182 ? 17.109 23.562 -0.455 1 98.06 182 LYS A C 1
ATOM 1334 O O . LYS A 1 182 ? 16.875 22.891 0.559 1 98.06 182 LYS A O 1
ATOM 1339 N N . ILE A 1 183 ? 18.094 23.281 -1.321 1 98.44 183 ILE A N 1
ATOM 1340 C CA . ILE A 1 183 ? 19.031 22.188 -1.067 1 98.44 183 ILE A CA 1
ATOM 1341 C C . ILE A 1 183 ? 19.812 22.484 0.21 1 98.44 183 ILE A C 1
ATOM 1343 O O . ILE A 1 183 ? 19.984 21.609 1.056 1 98.44 183 ILE A O 1
ATOM 1347 N N . ASP A 1 184 ? 20.234 23.703 0.344 1 98.56 184 ASP A N 1
ATOM 1348 C CA . ASP A 1 184 ? 20.984 24.109 1.535 1 98.56 184 ASP A CA 1
ATOM 1349 C C . ASP A 1 184 ? 20.125 23.953 2.793 1 98.56 184 ASP A C 1
ATOM 1351 O O . ASP A 1 184 ? 20.609 23.469 3.82 1 98.56 184 ASP A O 1
ATOM 1355 N N . ILE A 1 185 ? 18.875 24.328 2.646 1 98.62 185 ILE A N 1
ATOM 1356 C CA . ILE A 1 185 ? 17.953 24.172 3.766 1 98.62 185 ILE A CA 1
ATOM 1357 C C . ILE A 1 185 ? 17.797 22.703 4.105 1 98.62 185 ILE A C 1
ATOM 1359 O O . ILE A 1 185 ? 17.812 22.312 5.277 1 98.62 185 ILE A O 1
ATOM 1363 N N . ALA A 1 186 ? 17.688 21.891 3.121 1 98.75 186 ALA A N 1
ATOM 1364 C CA . ALA A 1 186 ? 17.516 20.453 3.312 1 98.75 186 ALA A CA 1
ATOM 1365 C C . ALA A 1 186 ? 18.672 19.859 4.113 1 98.75 186 ALA A C 1
ATOM 1367 O O . ALA A 1 186 ? 18.453 19.047 5.023 1 98.75 186 ALA A O 1
ATOM 1368 N N . HIS A 1 187 ? 19.844 20.266 3.799 1 98.69 187 HIS A N 1
ATOM 1369 C CA . HIS A 1 187 ? 21.016 19.781 4.516 1 98.69 187 HIS A CA 1
ATOM 1370 C C . HIS A 1 187 ? 21 20.219 5.973 1 98.69 187 HIS A C 1
ATOM 1372 O O . HIS A 1 187 ? 21.328 19.453 6.871 1 98.69 187 HIS A O 1
ATOM 1378 N N . ARG A 1 188 ? 20.547 21.438 6.16 1 98.38 188 ARG A N 1
ATOM 1379 C CA . ARG A 1 188 ? 20.469 21.938 7.527 1 98.38 188 ARG A CA 1
ATOM 1380 C C . ARG A 1 188 ? 19.422 21.172 8.328 1 98.38 188 ARG A C 1
ATOM 1382 O O . ARG A 1 188 ? 19.547 21.016 9.539 1 98.38 188 ARG A O 1
ATOM 1389 N N . LEU A 1 189 ? 18.469 20.672 7.633 1 98.62 189 LEU A N 1
ATOM 1390 C CA . LEU A 1 189 ? 17.391 19.922 8.281 1 98.62 189 LEU A CA 1
ATOM 1391 C C . LEU A 1 189 ? 17.828 18.5 8.594 1 98.62 189 LEU A C 1
ATOM 1393 O O . LEU A 1 189 ? 17.156 17.781 9.344 1 98.62 189 LEU A O 1
ATOM 1397 N N . GLY A 1 190 ? 18.891 18 7.992 1 98.69 190 GLY A N 1
ATOM 1398 C CA . GLY A 1 190 ? 19.422 16.703 8.352 1 98.69 190 GLY A CA 1
ATOM 1399 C C . GLY A 1 190 ? 19.516 15.75 7.176 1 98.69 190 GLY A C 1
ATOM 1400 O O . GLY A 1 190 ? 19.953 14.609 7.328 1 98.69 190 GLY A O 1
ATOM 1401 N N . ALA A 1 191 ? 19.172 16.188 5.98 1 98.88 191 ALA A N 1
ATOM 1402 C CA . ALA A 1 191 ? 19.297 15.328 4.812 1 98.88 191 ALA A CA 1
ATOM 1403 C C . ALA A 1 191 ? 20.766 14.984 4.531 1 98.88 191 ALA A C 1
ATOM 1405 O O . ALA A 1 191 ? 21.625 15.859 4.566 1 98.88 191 ALA A O 1
ATOM 1406 N N . ASP A 1 192 ? 21.016 13.758 4.293 1 98.88 192 ASP A N 1
ATOM 1407 C CA . ASP A 1 192 ? 22.359 13.344 3.902 1 98.88 192 ASP A CA 1
ATOM 1408 C C . ASP A 1 192 ? 22.672 13.773 2.471 1 98.88 192 ASP A C 1
ATOM 1410 O O . ASP A 1 192 ? 23.797 14.203 2.174 1 98.88 192 ASP A O 1
ATOM 1414 N N . ILE A 1 193 ? 21.703 13.617 1.621 1 98.81 193 ILE A N 1
ATOM 1415 C CA . ILE A 1 193 ? 21.828 14.008 0.221 1 98.81 193 ILE A CA 1
ATOM 1416 C C . ILE A 1 193 ? 20.562 14.727 -0.234 1 98.81 193 ILE A C 1
ATOM 1418 O O . ILE A 1 193 ? 19.453 14.258 0.011 1 98.81 193 ILE A O 1
ATOM 1422 N N . ALA A 1 194 ? 20.719 15.883 -0.817 1 98.75 194 ALA A N 1
ATOM 1423 C CA . ALA A 1 194 ? 19.609 16.609 -1.439 1 98.75 194 ALA A CA 1
ATOM 1424 C C . ALA A 1 194 ? 19.797 16.703 -2.951 1 98.75 194 ALA A C 1
ATOM 1426 O O . ALA A 1 194 ? 20.859 17.094 -3.432 1 98.75 194 ALA A O 1
ATOM 1427 N N . ILE A 1 195 ? 18.812 16.297 -3.645 1 98.75 195 ILE A N 1
ATOM 1428 C CA . ILE A 1 195 ? 18.859 16.141 -5.094 1 98.75 195 ILE A CA 1
ATOM 1429 C C . ILE A 1 195 ? 18.078 17.266 -5.762 1 98.75 195 ILE A C 1
ATOM 1431 O O . ILE A 1 195 ? 16.906 17.5 -5.43 1 98.75 195 ILE A O 1
ATOM 1435 N N . ASN A 1 196 ? 18.703 18.031 -6.641 1 98.44 196 ASN A N 1
ATOM 1436 C CA . ASN A 1 196 ? 17.953 18.969 -7.492 1 98.44 196 ASN A CA 1
ATOM 1437 C C . ASN A 1 196 ? 17.234 18.234 -8.617 1 98.44 196 ASN A C 1
ATOM 1439 O O . ASN A 1 196 ? 17.844 17.859 -9.617 1 98.44 196 ASN A O 1
ATOM 1443 N N . TYR A 1 197 ? 15.914 18.062 -8.453 1 97.38 197 TYR A N 1
ATOM 1444 C CA . TYR A 1 197 ? 15.164 17.203 -9.367 1 97.38 197 TYR A CA 1
ATOM 1445 C C . TYR A 1 197 ? 15.008 17.859 -10.734 1 97.38 197 TYR A C 1
ATOM 1447 O O . TYR A 1 197 ? 14.547 17.219 -11.688 1 97.38 197 TYR A O 1
ATOM 1455 N N . LYS A 1 198 ? 15.352 19.141 -10.852 1 97.44 198 LYS A N 1
ATOM 1456 C CA . LYS A 1 198 ? 15.336 19.828 -12.141 1 97.44 198 LYS A CA 1
ATOM 1457 C C . LYS A 1 198 ? 16.578 19.484 -12.953 1 97.44 198 LYS A C 1
ATOM 1459 O O . LYS A 1 198 ? 16.609 19.688 -14.172 1 97.44 198 LYS A O 1
ATOM 1464 N N . GLU A 1 199 ? 17.531 19.016 -12.266 1 97.62 199 GLU A N 1
ATOM 1465 C CA . GLU A 1 199 ? 18.812 18.797 -12.914 1 97.62 199 GLU A CA 1
ATOM 1466 C C . GLU A 1 199 ? 19.109 17.312 -13.07 1 97.62 199 GLU A C 1
ATOM 1468 O O . GLU A 1 199 ? 19.969 16.922 -13.867 1 97.62 199 GLU A O 1
ATOM 1473 N N . GLU A 1 200 ? 18.516 16.547 -12.312 1 97.12 200 GLU A N 1
ATOM 1474 C CA . GLU A 1 200 ? 18.766 15.109 -12.344 1 97.12 200 GLU A CA 1
ATOM 1475 C C . GLU A 1 200 ? 17.453 14.336 -12.508 1 97.12 200 GLU A C 1
ATOM 1477 O O . GLU A 1 200 ? 16.5 14.555 -11.758 1 97.12 200 GLU A O 1
ATOM 1482 N N . SER A 1 201 ? 17.469 13.422 -13.461 1 98.06 201 SER A N 1
ATOM 1483 C CA . SER A 1 201 ? 16.297 12.555 -13.633 1 98.06 201 SER A CA 1
ATOM 1484 C C . SER A 1 201 ? 16.234 11.5 -12.531 1 98.06 201 SER A C 1
ATOM 1486 O O . SER A 1 201 ? 17.203 11.297 -11.797 1 98.06 201 SER A O 1
ATOM 1488 N N . VAL A 1 202 ? 15.133 10.852 -12.422 1 98.75 202 VAL A N 1
ATOM 1489 C CA . VAL A 1 202 ? 14.953 9.789 -11.438 1 98.75 202 VAL A CA 1
ATOM 1490 C C . VAL A 1 202 ? 15.977 8.68 -11.68 1 98.75 202 VAL A C 1
ATOM 1492 O O . VAL A 1 202 ? 16.625 8.227 -10.742 1 98.75 202 VAL A O 1
ATOM 1495 N N . GLN A 1 203 ? 16.109 8.227 -12.906 1 98.31 203 GLN A N 1
ATOM 1496 C CA . GLN A 1 203 ? 17.047 7.172 -13.258 1 98.31 203 GLN A CA 1
ATOM 1497 C C . GLN A 1 203 ? 18.469 7.547 -12.844 1 98.31 203 GLN A C 1
ATOM 1499 O O . GLN A 1 203 ? 19.219 6.711 -12.32 1 98.31 203 GLN A O 1
ATOM 1504 N N . GLU A 1 204 ? 18.812 8.781 -13.031 1 98.62 204 GLU A N 1
ATOM 1505 C CA . GLU A 1 204 ? 20.156 9.258 -12.734 1 98.62 204 GLU A CA 1
ATOM 1506 C C . GLU A 1 204 ? 20.453 9.203 -11.234 1 98.62 204 GLU A C 1
ATOM 1508 O O . GLU A 1 204 ? 21.469 8.664 -10.812 1 98.62 204 GLU A O 1
ATOM 1513 N N . TYR A 1 205 ? 19.547 9.781 -10.406 1 98.62 205 TYR A N 1
ATOM 1514 C CA . TYR A 1 205 ? 19.891 9.828 -8.984 1 98.62 205 TYR A CA 1
ATOM 1515 C C . TYR A 1 205 ? 19.719 8.453 -8.344 1 98.62 205 TYR A C 1
ATOM 1517 O O . TYR A 1 205 ? 20.328 8.164 -7.312 1 98.62 205 TYR A O 1
ATOM 1525 N N . VAL A 1 206 ? 18.844 7.578 -8.906 1 98.81 206 VAL A N 1
ATOM 1526 C CA . VAL A 1 206 ? 18.766 6.203 -8.422 1 98.81 206 VAL A CA 1
ATOM 1527 C C . VAL A 1 206 ? 20.094 5.492 -8.688 1 98.81 206 VAL A C 1
ATOM 1529 O O . VAL A 1 206 ? 20.625 4.797 -7.812 1 98.81 206 VAL A O 1
ATOM 1532 N N . GLN A 1 207 ? 20.594 5.609 -9.93 1 98.56 207 GLN A N 1
ATOM 1533 C CA . GLN A 1 207 ? 21.875 5.008 -10.258 1 98.56 207 GLN A CA 1
ATOM 1534 C C . GLN A 1 207 ? 22.984 5.562 -9.367 1 98.56 207 GLN A C 1
ATOM 1536 O O . GLN A 1 207 ? 23.766 4.801 -8.797 1 98.56 207 GLN A O 1
ATOM 1541 N N . LYS A 1 208 ? 23.031 6.84 -9.219 1 98.44 208 LYS A N 1
ATOM 1542 C CA . LYS A 1 208 ? 24.109 7.551 -8.523 1 98.44 208 LYS A CA 1
ATOM 1543 C C . LYS A 1 208 ? 24.125 7.203 -7.035 1 98.44 208 LYS A C 1
ATOM 1545 O O . LYS A 1 208 ? 25.188 6.996 -6.449 1 98.44 208 LYS A O 1
ATOM 1550 N N . HIS A 1 209 ? 22.922 7.082 -6.438 1 98.5 209 HIS A N 1
ATOM 1551 C CA . HIS A 1 209 ? 22.906 7.066 -4.977 1 98.5 209 HIS A CA 1
ATOM 1552 C C . HIS A 1 209 ? 22.531 5.688 -4.449 1 98.5 209 HIS A C 1
ATOM 1554 O O . HIS A 1 209 ? 22.672 5.414 -3.256 1 98.5 209 HIS A O 1
ATOM 1560 N N . THR A 1 210 ? 22.047 4.793 -5.312 1 98.19 210 THR A N 1
ATOM 1561 C CA . THR A 1 210 ? 21.625 3.477 -4.836 1 98.19 210 THR A CA 1
ATOM 1562 C C . THR A 1 210 ? 22.188 2.375 -5.727 1 98.19 210 THR A C 1
ATOM 1564 O O . THR A 1 210 ? 21.766 1.22 -5.637 1 98.19 210 THR A O 1
ATOM 1567 N N . ASN A 1 211 ? 23.062 2.727 -6.672 1 97.81 211 ASN A N 1
ATOM 1568 C CA . ASN A 1 211 ? 23.641 1.783 -7.625 1 97.81 211 ASN A CA 1
ATOM 1569 C C . ASN A 1 211 ? 22.547 1.097 -8.453 1 97.81 211 ASN A C 1
ATOM 1571 O O . ASN A 1 211 ? 22.625 -0.107 -8.703 1 97.81 211 ASN A O 1
ATOM 1575 N N . GLY A 1 212 ? 21.531 1.836 -8.664 1 97.81 212 GLY A N 1
ATOM 1576 C CA . GLY A 1 212 ? 20.469 1.353 -9.531 1 97.81 212 GLY A CA 1
ATOM 1577 C C . GLY A 1 212 ? 19.422 0.539 -8.797 1 97.81 212 GLY A C 1
ATOM 1578 O O . GLY A 1 212 ? 18.406 0.162 -9.375 1 97.81 212 GLY A O 1
ATOM 1579 N N . ASN A 1 213 ? 19.484 0.272 -7.531 1 97.31 213 ASN A N 1
ATOM 1580 C CA . ASN A 1 213 ? 18.609 -0.612 -6.781 1 97.31 213 ASN A CA 1
ATOM 1581 C C . ASN A 1 213 ? 17.312 0.091 -6.395 1 97.31 213 ASN A C 1
ATOM 1583 O O . ASN A 1 213 ? 16.266 -0.554 -6.242 1 97.31 213 ASN A O 1
ATOM 1587 N N . GLY A 1 214 ? 17.406 1.45 -6.164 1 98.69 214 GLY A N 1
ATOM 1588 C CA . GLY A 1 214 ? 16.266 2.211 -5.688 1 98.69 214 GLY A CA 1
ATOM 1589 C C . GLY A 1 214 ? 16.25 2.391 -4.18 1 98.69 214 GLY A C 1
ATOM 1590 O O . GLY A 1 214 ? 17.125 1.852 -3.48 1 98.69 214 GLY A O 1
ATOM 1591 N N . PHE A 1 215 ? 15.344 3.193 -3.732 1 98.94 215 PHE A N 1
ATOM 1592 C CA . PHE A 1 215 ? 15.219 3.492 -2.311 1 98.94 215 PHE A CA 1
ATOM 1593 C C . PHE A 1 215 ? 14.234 2.539 -1.642 1 98.94 215 PHE A C 1
ATOM 1595 O O . PHE A 1 215 ? 13.188 2.225 -2.207 1 98.94 215 PHE A O 1
ATOM 1602 N N . GLU A 1 216 ? 14.508 2.061 -0.431 1 98.81 216 GLU A N 1
ATOM 1603 C CA . GLU A 1 216 ? 13.664 1.104 0.277 1 98.81 216 GLU A CA 1
ATOM 1604 C C . GLU A 1 216 ? 12.344 1.743 0.705 1 98.81 216 GLU A C 1
ATOM 1606 O O . GLU A 1 216 ? 11.305 1.083 0.713 1 98.81 216 GLU A O 1
ATOM 1611 N N . VAL A 1 217 ? 12.461 3.021 1.086 1 98.94 217 VAL A N 1
ATOM 1612 C CA . VAL A 1 217 ? 11.273 3.771 1.476 1 98.94 217 VAL A CA 1
ATOM 1613 C C . VAL A 1 217 ? 11.258 5.129 0.771 1 98.94 217 VAL A C 1
ATOM 1615 O O . VAL A 1 217 ? 12.289 5.805 0.697 1 98.94 217 VAL A O 1
ATOM 1618 N N . ILE A 1 218 ? 10.156 5.488 0.223 1 98.94 218 ILE A N 1
ATOM 1619 C CA . ILE A 1 218 ? 9.953 6.809 -0.366 1 98.94 218 ILE A CA 1
ATOM 1620 C C . ILE A 1 218 ? 8.727 7.469 0.259 1 98.94 218 ILE A C 1
ATOM 1622 O O . ILE A 1 218 ? 7.664 6.848 0.366 1 98.94 218 ILE A O 1
ATOM 1626 N N . PHE A 1 219 ? 8.945 8.602 0.739 1 98.94 219 PHE A N 1
ATOM 1627 C CA . PHE A 1 219 ? 7.848 9.43 1.233 1 98.94 219 PHE A CA 1
ATOM 1628 C C . PHE A 1 219 ? 7.562 10.578 0.277 1 98.94 219 PHE A C 1
ATOM 1630 O O . PHE A 1 219 ? 8.312 11.562 0.24 1 98.94 219 PHE A O 1
ATOM 1637 N N . ASP A 1 220 ? 6.43 10.453 -0.46 1 98.94 220 ASP A N 1
ATOM 1638 C CA . ASP A 1 220 ? 6.023 11.445 -1.448 1 98.94 220 ASP A CA 1
ATOM 1639 C C . ASP A 1 220 ? 5.078 12.477 -0.835 1 98.94 220 ASP A C 1
ATOM 1641 O O . ASP A 1 220 ? 3.904 12.18 -0.594 1 98.94 220 ASP A O 1
ATOM 1645 N N . THR A 1 221 ? 5.527 13.68 -0.667 1 98.44 221 THR A N 1
ATOM 1646 C CA . THR A 1 221 ? 4.695 14.734 -0.09 1 98.44 221 THR A CA 1
ATOM 1647 C C . THR A 1 221 ? 4.16 15.656 -1.18 1 98.44 221 THR A C 1
ATOM 1649 O O . THR A 1 221 ? 3.545 16.688 -0.883 1 98.44 221 THR A O 1
ATOM 1652 N N . VAL A 1 222 ? 4.375 15.359 -2.416 1 97.56 222 VAL A N 1
ATOM 1653 C CA . VAL A 1 222 ? 4.113 16.266 -3.527 1 97.56 222 VAL A CA 1
ATOM 1654 C C . VAL A 1 222 ? 2.865 15.812 -4.281 1 97.56 222 VAL A C 1
ATOM 1656 O O . VAL A 1 222 ? 1.948 16.609 -4.516 1 97.56 222 VAL A O 1
ATOM 1659 N N . GLY A 1 223 ? 2.771 14.578 -4.676 1 97.69 223 GLY A N 1
ATOM 1660 C CA . GLY A 1 223 ? 1.626 14.047 -5.395 1 97.69 223 GLY A CA 1
ATOM 1661 C C . GLY A 1 223 ? 1.675 14.32 -6.883 1 97.69 223 GLY A C 1
ATOM 1662 O O . GLY A 1 223 ? 2.729 14.664 -7.426 1 97.69 223 GLY A O 1
ATOM 1663 N N . GLY A 1 224 ? 0.529 14.094 -7.551 1 97.31 224 GLY A N 1
ATOM 1664 C CA . GLY A 1 224 ? 0.464 14.273 -8.992 1 97.31 224 GLY A CA 1
ATOM 1665 C C . GLY A 1 224 ? 1.472 13.422 -9.75 1 97.31 224 GLY A C 1
ATOM 1666 O O . GLY A 1 224 ? 1.646 12.242 -9.445 1 97.31 224 GLY A O 1
ATOM 1667 N N . LYS A 1 225 ? 2.152 14.023 -10.688 1 97.25 225 LYS A N 1
ATOM 1668 C CA . LYS A 1 225 ? 3.121 13.305 -11.516 1 97.25 225 LYS A CA 1
ATOM 1669 C C . LYS A 1 225 ? 4.305 12.82 -10.68 1 97.25 225 LYS A C 1
ATOM 1671 O O . LYS A 1 225 ? 4.949 11.828 -11.031 1 97.25 225 LYS A O 1
ATOM 1676 N N . ASN A 1 226 ? 4.559 13.508 -9.594 1 98.25 226 ASN A N 1
ATOM 1677 C CA . ASN A 1 226 ? 5.699 13.133 -8.773 1 98.25 226 ASN A CA 1
ATOM 1678 C C . ASN A 1 226 ? 5.508 11.75 -8.148 1 98.25 226 ASN A C 1
ATOM 1680 O O . ASN A 1 226 ? 6.48 11.062 -7.832 1 98.25 226 ASN A O 1
ATOM 1684 N N . LEU A 1 227 ? 4.285 11.375 -7.934 1 98.75 227 LEU A N 1
ATOM 1685 C CA . LEU A 1 227 ? 4.039 10.039 -7.402 1 98.75 227 LEU A CA 1
ATOM 1686 C C . LEU A 1 227 ? 4.57 8.977 -8.352 1 98.75 227 LEU A C 1
ATOM 1688 O O . LEU A 1 227 ? 5.086 7.945 -7.914 1 98.75 227 LEU A O 1
ATOM 1692 N N . ASP A 1 228 ? 4.477 9.188 -9.656 1 98.75 228 ASP A N 1
ATOM 1693 C CA . ASP A 1 228 ? 5.07 8.281 -10.633 1 98.75 228 ASP A CA 1
ATOM 1694 C C . ASP A 1 228 ? 6.582 8.188 -10.445 1 98.75 228 ASP A C 1
ATOM 1696 O O . ASP A 1 228 ? 7.164 7.109 -10.57 1 98.75 228 ASP A O 1
ATOM 1700 N N . HIS A 1 229 ? 7.215 9.344 -10.156 1 98.75 229 HIS A N 1
ATOM 1701 C CA . HIS A 1 229 ? 8.648 9.352 -9.891 1 98.75 229 HIS A CA 1
ATOM 1702 C C . HIS A 1 229 ? 8.984 8.516 -8.664 1 98.75 229 HIS A C 1
ATOM 1704 O O . HIS A 1 229 ? 10.047 7.887 -8.602 1 98.75 229 HIS A O 1
ATOM 1710 N N . SER A 1 230 ? 8.102 8.586 -7.688 1 98.88 230 SER A N 1
ATOM 1711 C CA . SER A 1 230 ? 8.289 7.781 -6.488 1 98.88 230 SER A CA 1
ATOM 1712 C C . SER A 1 230 ? 8.289 6.293 -6.816 1 98.88 230 SER A C 1
ATOM 1714 O O . SER A 1 230 ? 9.141 5.543 -6.34 1 98.88 230 SER A O 1
ATOM 1716 N N . PHE A 1 231 ? 7.32 5.879 -7.668 1 98.88 231 PHE A N 1
ATOM 1717 C CA . PHE A 1 231 ? 7.258 4.477 -8.07 1 98.88 231 PHE A CA 1
ATOM 1718 C C . PHE A 1 231 ? 8.523 4.07 -8.812 1 98.88 231 PHE A C 1
ATOM 1720 O O . PHE A 1 231 ? 9.07 2.99 -8.578 1 98.88 231 PHE A O 1
ATOM 1727 N N . GLU A 1 232 ? 8.977 4.902 -9.641 1 98.75 232 GLU A N 1
ATOM 1728 C CA . GLU A 1 232 ? 10.18 4.648 -10.438 1 98.75 232 GLU A CA 1
ATOM 1729 C C . GLU A 1 232 ? 11.414 4.531 -9.547 1 98.75 232 GLU A C 1
ATOM 1731 O O . GLU A 1 232 ? 12.273 3.682 -9.781 1 98.75 232 GLU A O 1
ATOM 1736 N N . ALA A 1 233 ? 11.484 5.305 -8.5 1 98.88 233 ALA A N 1
ATOM 1737 C CA . ALA A 1 233 ? 12.672 5.422 -7.66 1 98.88 233 ALA A CA 1
ATOM 1738 C C . ALA A 1 233 ? 12.719 4.305 -6.621 1 98.88 233 ALA A C 1
ATOM 1740 O O . ALA A 1 233 ? 13.758 4.086 -5.988 1 98.88 233 ALA A O 1
ATOM 1741 N N . ALA A 1 234 ? 11.641 3.648 -6.426 1 98.88 234 ALA A N 1
ATOM 1742 C CA . ALA A 1 234 ? 11.531 2.668 -5.348 1 98.88 234 ALA A CA 1
ATOM 1743 C C . ALA A 1 234 ? 12.328 1.406 -5.676 1 98.88 234 ALA A C 1
ATOM 1745 O O . ALA A 1 234 ? 12.422 1.008 -6.84 1 98.88 234 ALA A O 1
ATOM 1746 N N . ALA A 1 235 ? 12.898 0.773 -4.66 1 98.69 235 ALA A N 1
ATOM 1747 C CA . ALA A 1 235 ? 13.539 -0.535 -4.789 1 98.69 235 ALA A CA 1
ATOM 1748 C C . ALA A 1 235 ? 12.492 -1.639 -4.957 1 98.69 235 ALA A C 1
ATOM 1750 O O . ALA A 1 235 ? 11.312 -1.439 -4.656 1 98.69 235 ALA A O 1
ATOM 1751 N N . VAL A 1 236 ? 12.93 -2.766 -5.492 1 97.75 236 VAL A N 1
ATOM 1752 C CA . VAL A 1 236 ? 12.078 -3.953 -5.527 1 97.75 236 VAL A CA 1
ATOM 1753 C C . VAL A 1 236 ? 11.547 -4.25 -4.129 1 97.75 236 VAL A C 1
ATOM 1755 O O . VAL A 1 236 ? 12.305 -4.234 -3.154 1 97.75 236 VAL A O 1
ATOM 1758 N N . ASN A 1 237 ? 10.211 -4.406 -4.031 1 98.12 237 ASN A N 1
ATOM 1759 C CA . ASN A 1 237 ? 9.5 -4.637 -2.777 1 98.12 237 ASN A CA 1
ATOM 1760 C C . ASN A 1 237 ? 9.609 -3.436 -1.841 1 98.12 237 ASN A C 1
ATOM 1762 O O . ASN A 1 237 ? 9.539 -3.586 -0.621 1 98.12 237 ASN A O 1
ATOM 1766 N N . GLY A 1 238 ? 9.93 -2.287 -2.412 1 98.69 238 GLY A N 1
ATOM 1767 C CA . GLY A 1 238 ? 10.016 -1.074 -1.615 1 98.69 238 GLY A CA 1
ATOM 1768 C C . GLY A 1 238 ? 8.656 -0.558 -1.173 1 98.69 238 GLY A C 1
ATOM 1769 O O . GLY A 1 238 ? 7.621 -1.076 -1.597 1 98.69 238 GLY A O 1
ATOM 1770 N N . THR A 1 239 ? 8.68 0.439 -0.312 1 98.94 239 THR A N 1
ATOM 1771 C CA . THR A 1 239 ? 7.484 1.062 0.244 1 98.94 239 THR A CA 1
ATOM 1772 C C . THR A 1 239 ? 7.398 2.529 -0.164 1 98.94 239 THR A C 1
ATOM 1774 O O . THR A 1 239 ? 8.359 3.281 -0 1 98.94 239 THR A O 1
ATOM 1777 N N . VAL A 1 240 ? 6.293 2.896 -0.723 1 98.94 240 VAL A N 1
ATOM 1778 C CA . VAL A 1 240 ? 5.988 4.293 -1.009 1 98.94 240 VAL A CA 1
ATOM 1779 C C . VAL A 1 240 ? 4.852 4.77 -0.106 1 98.94 240 VAL A C 1
ATOM 1781 O O . VAL A 1 240 ? 3.832 4.086 0.031 1 98.94 240 VAL A O 1
ATOM 1784 N N . VAL A 1 241 ? 5.008 5.812 0.563 1 98.94 241 VAL A N 1
ATOM 1785 C CA . VAL A 1 241 ? 3.959 6.492 1.317 1 98.94 241 VAL A CA 1
ATOM 1786 C C . VAL A 1 241 ? 3.65 7.84 0.673 1 98.94 241 VAL A C 1
ATOM 1788 O O . VAL A 1 241 ? 4.562 8.562 0.268 1 98.94 241 VAL A O 1
ATOM 1791 N N . THR A 1 242 ? 2.4 8.148 0.522 1 98.88 242 THR A N 1
ATOM 1792 C CA . THR A 1 242 ? 2.039 9.445 -0.038 1 98.88 242 THR A CA 1
ATOM 1793 C C . THR A 1 242 ? 0.922 10.094 0.775 1 98.88 242 THR A C 1
ATOM 1795 O O . THR A 1 242 ? 0.176 9.398 1.475 1 98.88 242 THR A O 1
ATOM 1798 N N . ILE A 1 243 ? 0.874 11.398 0.725 1 98.5 243 ILE A N 1
ATOM 1799 C CA . ILE A 1 243 ? -0.168 12.172 1.394 1 98.5 243 ILE A CA 1
ATOM 1800 C C . ILE A 1 243 ? -0.996 12.922 0.358 1 98.5 243 ILE A C 1
ATOM 1802 O O . ILE A 1 243 ? -1.855 13.734 0.712 1 98.5 243 ILE A O 1
ATOM 1806 N N . ALA A 1 244 ? -0.706 12.75 -0.898 1 97.25 244 ALA A N 1
ATOM 1807 C CA . ALA A 1 244 ? -1.396 13.383 -2.018 1 97.25 244 ALA A CA 1
ATOM 1808 C C . ALA A 1 244 ? -1.632 12.391 -3.152 1 97.25 244 ALA A C 1
ATOM 1810 O O . ALA A 1 244 ? -0.775 12.219 -4.023 1 97.25 244 ALA A O 1
ATOM 1811 N N . ALA A 1 245 ? -2.822 11.828 -3.129 1 97.19 245 ALA A N 1
ATOM 1812 C CA . ALA A 1 245 ? -3.088 10.773 -4.098 1 97.19 245 ALA A CA 1
ATOM 1813 C C . ALA A 1 245 ? -4.445 10.969 -4.77 1 97.19 245 ALA A C 1
ATOM 1815 O O . ALA A 1 245 ? -5.078 10 -5.195 1 97.19 245 ALA A O 1
ATOM 1816 N N . ARG A 1 246 ? -4.996 12.164 -4.809 1 95.94 246 ARG A N 1
ATOM 1817 C CA . ARG A 1 246 ? -6.223 12.438 -5.551 1 95.94 246 ARG A CA 1
ATOM 1818 C C . ARG A 1 246 ? -5.93 12.625 -7.039 1 95.94 246 ARG A C 1
ATOM 1820 O O . ARG A 1 246 ? -6.168 13.703 -7.59 1 95.94 246 ARG A O 1
ATOM 1827 N N . SER A 1 247 ? -5.441 11.594 -7.695 1 97.81 247 SER A N 1
ATOM 1828 C CA . SER A 1 247 ? -4.961 11.609 -9.078 1 97.81 247 SER A CA 1
ATOM 1829 C C . SER A 1 247 ? -4.945 10.203 -9.664 1 97.81 247 SER A C 1
ATOM 1831 O O . SER A 1 247 ? -5.16 9.219 -8.945 1 97.81 247 SER A O 1
ATOM 1833 N N . THR A 1 248 ? -4.809 10.133 -11.016 1 98.56 248 THR A N 1
ATOM 1834 C CA . THR A 1 248 ? -4.809 8.883 -11.766 1 98.56 248 THR A CA 1
ATOM 1835 C C . THR A 1 248 ? -3.385 8.469 -12.125 1 98.56 248 THR A C 1
ATOM 1837 O O . THR A 1 248 ? -2.584 9.305 -12.562 1 98.56 248 THR A O 1
ATOM 1840 N N . HIS A 1 249 ? -3.082 7.207 -11.938 1 98.75 249 HIS A N 1
ATOM 1841 C CA . HIS A 1 249 ? -1.716 6.742 -12.156 1 98.75 249 HIS A CA 1
ATOM 1842 C C . HIS A 1 249 ? -1.699 5.359 -12.797 1 98.75 249 HIS A C 1
ATOM 1844 O O . HIS A 1 249 ? -2.598 4.551 -12.562 1 98.75 249 HIS A O 1
ATOM 1850 N N . ASP A 1 250 ? -0.708 5.098 -13.633 1 98.62 250 ASP A N 1
ATOM 1851 C CA . ASP A 1 250 ? -0.345 3.754 -14.078 1 98.62 250 ASP A CA 1
ATOM 1852 C C . ASP A 1 250 ? 0.348 2.975 -12.961 1 98.62 250 ASP A C 1
ATOM 1854 O O . ASP A 1 250 ? 1.395 3.393 -12.469 1 98.62 250 ASP A O 1
ATOM 1858 N N . LEU A 1 251 ? -0.216 1.835 -12.578 1 98.62 251 LEU A N 1
ATOM 1859 C CA . LEU A 1 251 ? 0.305 1.085 -11.438 1 98.62 251 LEU A CA 1
ATOM 1860 C C . LEU A 1 251 ? 1.249 -0.019 -11.898 1 98.62 251 LEU A C 1
ATOM 1862 O O . LEU A 1 251 ? 1.719 -0.821 -11.094 1 98.62 251 LEU A O 1
ATOM 1866 N N . SER A 1 252 ? 1.62 -0.086 -13.18 1 97.62 252 SER A N 1
ATOM 1867 C CA . SER A 1 252 ? 2.502 -1.114 -13.719 1 97.62 252 SER A CA 1
ATOM 1868 C C . SER A 1 252 ? 3.842 -1.132 -12.992 1 97.62 252 SER A C 1
ATOM 1870 O O . SER A 1 252 ? 4.387 -2.201 -12.703 1 97.62 252 SER A O 1
ATOM 1872 N N . PRO A 1 253 ? 4.406 0.068 -12.641 1 97.62 253 PRO A N 1
ATOM 1873 C CA . PRO A 1 253 ? 5.656 0.026 -11.883 1 97.62 253 PRO A CA 1
ATOM 1874 C C . PRO A 1 253 ? 5.488 -0.606 -10.5 1 97.62 253 PRO A C 1
ATOM 1876 O O . PRO A 1 253 ? 6.391 -1.294 -10.023 1 97.62 253 PRO A O 1
ATOM 1879 N N . LEU A 1 254 ? 4.34 -0.381 -9.844 1 98.5 254 LEU A N 1
ATOM 1880 C CA . LEU A 1 254 ? 4.059 -1.062 -8.586 1 98.5 254 LEU A CA 1
ATOM 1881 C C . LEU A 1 254 ? 4.066 -2.574 -8.773 1 98.5 254 LEU A C 1
ATOM 1883 O O . LEU A 1 254 ? 4.652 -3.301 -7.961 1 98.5 254 LEU A O 1
ATOM 1887 N N . HIS A 1 255 ? 3.428 -2.973 -9.828 1 97.81 255 HIS A N 1
ATOM 1888 C CA . HIS A 1 255 ? 3.34 -4.402 -10.102 1 97.81 255 HIS A CA 1
ATOM 1889 C C . HIS A 1 255 ? 4.719 -5 -10.367 1 97.81 255 HIS A C 1
ATOM 1891 O O . HIS A 1 255 ? 5.082 -6.016 -9.773 1 97.81 255 HIS A O 1
ATOM 1897 N N . ALA A 1 256 ? 5.504 -4.379 -11.195 1 96.25 256 ALA A N 1
ATOM 1898 C CA . ALA A 1 256 ? 6.785 -4.902 -11.656 1 96.25 256 ALA A CA 1
ATOM 1899 C C . ALA A 1 256 ? 7.762 -5.062 -10.492 1 96.25 256 ALA A C 1
ATOM 1901 O O . ALA A 1 256 ? 8.609 -5.961 -10.508 1 96.25 256 ALA A O 1
ATOM 1902 N N . LYS A 1 257 ? 7.574 -4.234 -9.438 1 97.69 257 LYS A N 1
ATOM 1903 C CA . LYS A 1 257 ? 8.547 -4.234 -8.352 1 97.69 257 LYS A CA 1
ATOM 1904 C C . LYS A 1 257 ? 7.938 -4.797 -7.07 1 97.69 257 LYS A C 1
ATOM 1906 O O . LYS A 1 257 ? 8.602 -4.855 -6.031 1 97.69 257 LYS A O 1
ATOM 1911 N N . GLY A 1 258 ? 6.668 -5.195 -7.105 1 98.38 258 GLY A N 1
ATOM 1912 C CA . GLY A 1 258 ? 6.02 -5.668 -5.891 1 98.38 258 GLY A CA 1
ATOM 1913 C C . GLY A 1 258 ? 6 -4.629 -4.781 1 98.38 258 GLY A C 1
ATOM 1914 O O . GLY A 1 258 ? 6.367 -4.926 -3.645 1 98.38 258 GLY A O 1
ATOM 1915 N N . LEU A 1 259 ? 5.539 -3.416 -5.074 1 98.88 259 LEU A N 1
ATOM 1916 C CA . LEU A 1 259 ? 5.625 -2.309 -4.129 1 98.88 259 LEU A CA 1
ATOM 1917 C C . LEU A 1 259 ? 4.453 -2.332 -3.154 1 98.88 259 LEU A C 1
ATOM 1919 O O . LEU A 1 259 ? 3.441 -2.986 -3.412 1 98.88 259 LEU A O 1
ATOM 1923 N N . SER A 1 260 ? 4.641 -1.688 -2.043 1 98.88 260 SER A N 1
ATOM 1924 C CA . SER A 1 260 ? 3.57 -1.247 -1.151 1 98.88 260 SER A CA 1
ATOM 1925 C C . SER A 1 260 ? 3.344 0.257 -1.262 1 98.88 260 SER A C 1
ATOM 1927 O O . SER A 1 260 ? 4.301 1.031 -1.328 1 98.88 260 SER A O 1
ATOM 1929 N N . LEU A 1 261 ? 2.105 0.615 -1.378 1 98.94 261 LEU A N 1
ATOM 1930 C CA . LEU A 1 261 ? 1.704 2.018 -1.371 1 98.94 261 LEU A CA 1
ATOM 1931 C C . LEU A 1 261 ? 0.78 2.312 -0.194 1 98.94 261 LEU A C 1
ATOM 1933 O O . LEU A 1 261 ? -0.276 1.692 -0.057 1 98.94 261 LEU A O 1
ATOM 1937 N N . HIS A 1 262 ? 1.189 3.197 0.685 1 98.94 262 HIS A N 1
ATOM 1938 C CA . HIS A 1 262 ? 0.353 3.684 1.777 1 98.94 262 HIS A CA 1
ATOM 1939 C C . HIS A 1 262 ? -0.081 5.125 1.539 1 98.94 262 HIS A C 1
ATOM 1941 O O . HIS A 1 262 ? 0.727 5.961 1.128 1 98.94 262 HIS A O 1
ATOM 1947 N N . VAL A 1 263 ? -1.32 5.355 1.775 1 98.88 263 VAL A N 1
ATOM 1948 C CA . VAL A 1 263 ? -1.802 6.734 1.747 1 98.88 263 VAL A CA 1
ATOM 1949 C C . VAL A 1 263 ? -2.129 7.195 3.164 1 98.88 263 VAL A C 1
ATOM 1951 O O . VAL A 1 263 ? -2.902 6.547 3.873 1 98.88 263 VAL A O 1
ATOM 1954 N N . THR A 1 264 ? -1.478 8.227 3.562 1 98.5 264 THR A N 1
ATOM 1955 C CA . THR A 1 264 ? -1.749 8.844 4.855 1 98.5 264 THR A CA 1
ATOM 1956 C C . THR A 1 264 ? -2.672 10.047 4.699 1 98.5 264 THR A C 1
ATOM 1958 O O . THR A 1 264 ? -2.379 10.961 3.932 1 98.5 264 THR A O 1
ATOM 1961 N N . PHE A 1 265 ? -3.758 9.984 5.363 1 97.31 265 PHE A N 1
ATOM 1962 C CA . PHE A 1 265 ? -4.703 11.094 5.395 1 97.31 265 PHE A CA 1
ATOM 1963 C C . PHE A 1 265 ? -5.039 11.477 6.832 1 97.31 265 PHE A C 1
ATOM 1965 O O . PHE A 1 265 ? -6 10.961 7.406 1 97.31 265 PHE A O 1
ATOM 1972 N N . MET A 1 266 ? -4.328 12.391 7.348 1 94.69 266 MET A N 1
ATOM 1973 C CA . MET A 1 266 ? -4.312 12.75 8.758 1 94.69 266 MET A CA 1
ATOM 1974 C C . MET A 1 266 ? -5.695 13.18 9.234 1 94.69 266 MET A C 1
ATOM 1976 O O . MET A 1 266 ? -6.062 12.953 10.391 1 94.69 266 MET A O 1
ATOM 1980 N N . ALA A 1 267 ? -6.547 13.766 8.328 1 93.25 267 ALA A N 1
ATOM 1981 C CA . ALA A 1 267 ? -7.871 14.266 8.695 1 93.25 267 ALA A CA 1
ATOM 1982 C C . ALA A 1 267 ? -8.758 13.141 9.203 1 93.25 267 ALA A C 1
ATOM 1984 O O . ALA A 1 267 ? -9.695 13.375 9.969 1 93.25 267 ALA A O 1
ATOM 1985 N N . LEU A 1 268 ? -8.461 11.922 8.836 1 94.81 268 LEU A N 1
ATOM 1986 C CA . LEU A 1 268 ? -9.258 10.773 9.266 1 94.81 268 LEU A CA 1
ATOM 1987 C C . LEU A 1 268 ? -9.188 10.602 10.781 1 94.81 268 LEU A C 1
ATOM 1989 O O . LEU A 1 268 ? -10.148 10.141 11.398 1 94.81 268 LEU A O 1
ATOM 1993 N N . LYS A 1 269 ? -8.109 10.984 11.383 1 93.25 269 LYS A N 1
ATOM 1994 C CA . LYS A 1 269 ? -7.953 10.867 12.836 1 93.25 269 LYS A CA 1
ATOM 1995 C C . LYS A 1 269 ? -8.828 11.883 13.562 1 93.25 269 LYS A C 1
ATOM 1997 O O . LYS A 1 269 ? -9.227 11.656 14.711 1 93.25 269 LYS A O 1
ATOM 2002 N N . ILE A 1 270 ? -9.094 12.984 12.914 1 92.69 270 ILE A N 1
ATOM 2003 C CA . ILE A 1 270 ? -9.961 14.008 13.5 1 92.69 270 ILE A CA 1
ATOM 2004 C C . ILE A 1 270 ? -11.422 13.617 13.297 1 92.69 270 ILE A C 1
ATOM 2006 O O . ILE A 1 270 ? -12.234 13.734 14.227 1 92.69 270 ILE A O 1
ATOM 2010 N N . LEU A 1 271 ? -11.703 13.039 12.148 1 93.31 271 LEU A N 1
ATOM 2011 C CA . LEU A 1 271 ? -13.07 12.75 11.742 1 93.31 271 LEU A CA 1
ATOM 2012 C C . LEU A 1 271 ? -13.594 11.5 12.438 1 93.31 271 LEU A C 1
ATOM 2014 O O . LEU A 1 271 ? -14.805 11.359 12.648 1 93.31 271 LEU A O 1
ATOM 2018 N N . HIS A 1 272 ? -12.688 10.609 12.758 1 92.88 272 HIS A N 1
ATOM 2019 C CA . HIS A 1 272 ? -13.062 9.375 13.438 1 92.88 272 HIS A CA 1
ATOM 2020 C C . HIS A 1 272 ? -12.664 9.414 14.906 1 92.88 272 HIS A C 1
ATOM 2022 O O . HIS A 1 272 ? -11.5 9.164 15.242 1 92.88 272 HIS A O 1
ATOM 2028 N N . THR A 1 273 ? -13.656 9.508 15.75 1 92.5 273 THR A N 1
ATOM 2029 C CA . THR A 1 273 ? -13.438 9.82 17.156 1 92.5 273 THR A CA 1
ATOM 2030 C C . THR A 1 273 ? -12.641 8.711 17.844 1 92.5 273 THR A C 1
ATOM 2032 O O . THR A 1 273 ? -11.883 8.969 18.766 1 92.5 273 THR A O 1
ATOM 2035 N N . ASP A 1 274 ? -12.797 7.555 17.359 1 92.94 274 ASP A N 1
ATOM 2036 C CA . ASP A 1 274 ? -12.117 6.414 17.969 1 92.94 274 ASP A CA 1
ATOM 2037 C C . ASP A 1 274 ? -10.617 6.457 17.688 1 92.94 274 ASP A C 1
ATOM 2039 O O . ASP A 1 274 ? -9.844 5.707 18.281 1 92.94 274 ASP A O 1
ATOM 2043 N N . LYS A 1 275 ? -10.164 7.422 16.891 1 93.5 275 LYS A N 1
ATOM 2044 C CA . LYS A 1 275 ? -8.758 7.484 16.5 1 93.5 275 LYS A CA 1
ATOM 2045 C C . LYS A 1 275 ? -8.078 8.727 17.062 1 93.5 275 LYS A C 1
ATOM 2047 O O . LYS A 1 275 ? -6.879 8.93 16.859 1 93.5 275 LYS A O 1
ATOM 2052 N N . ARG A 1 276 ? -8.758 9.508 17.812 1 96.19 276 ARG A N 1
ATOM 2053 C CA . ARG A 1 276 ? -8.289 10.836 18.188 1 96.19 276 ARG A CA 1
ATOM 2054 C C . ARG A 1 276 ? -7.172 10.742 19.219 1 96.19 276 ARG A C 1
ATOM 2056 O O . ARG A 1 276 ? -6.273 11.594 19.25 1 96.19 276 ARG A O 1
ATOM 2063 N N . ASP A 1 277 ? -7.16 9.672 20.031 1 96.94 277 ASP A N 1
ATOM 2064 C CA . ASP A 1 277 ? -6.145 9.539 21.078 1 96.94 277 ASP A CA 1
ATOM 2065 C C . ASP A 1 277 ? -4.742 9.523 20.469 1 96.94 277 ASP A C 1
ATOM 2067 O O . ASP A 1 277 ? -3.797 10.031 21.078 1 96.94 277 ASP A O 1
ATOM 2071 N N . ALA A 1 278 ? -4.668 8.984 19.312 1 96.88 278 ALA A N 1
ATOM 2072 C CA . ALA A 1 278 ? -3.365 8.852 18.656 1 96.88 278 ALA A CA 1
ATOM 2073 C C . ALA A 1 278 ? -2.754 10.227 18.391 1 96.88 278 ALA A C 1
ATOM 2075 O O . ALA A 1 278 ? -1.531 10.391 18.422 1 96.88 278 ALA A O 1
ATOM 2076 N N . CYS A 1 279 ? -3.547 11.219 18.141 1 97.38 279 CYS A N 1
ATOM 2077 C CA . CYS A 1 279 ? -3.057 12.555 17.812 1 97.38 279 CYS A CA 1
ATOM 2078 C C . CYS A 1 279 ? -2.307 13.164 19 1 97.38 279 CYS A C 1
ATOM 2080 O O . CYS A 1 279 ? -1.14 13.539 18.875 1 97.38 279 CYS A O 1
ATOM 2082 N N . GLY A 1 280 ? -2.949 13.156 20.172 1 98 280 GLY A N 1
ATOM 2083 C CA . GLY A 1 280 ? -2.295 13.695 21.344 1 98 280 GLY A CA 1
ATOM 2084 C C . GLY A 1 280 ? -1.066 12.906 21.766 1 98 280 GLY A C 1
ATOM 2085 O O . GLY A 1 280 ? -0.079 13.477 22.219 1 98 280 GLY A O 1
ATOM 2086 N N . GLU A 1 281 ? -1.121 11.594 21.562 1 98.38 281 GLU A N 1
ATOM 2087 C CA . GLU A 1 281 ? 0.008 10.734 21.891 1 98.38 281 GLU A CA 1
ATOM 2088 C C . GLU A 1 281 ? 1.213 11.031 21 1 98.38 281 GLU A C 1
ATOM 2090 O O . GLU A 1 281 ? 2.342 11.125 21.5 1 98.38 281 GLU A O 1
ATOM 2095 N N . ILE A 1 282 ? 0.959 11.188 19.75 1 98.62 282 ILE A N 1
ATOM 2096 C CA . ILE A 1 282 ? 2.023 11.516 18.812 1 98.62 282 ILE A CA 1
ATOM 2097 C C . ILE A 1 282 ? 2.613 12.883 19.156 1 98.62 282 ILE A C 1
ATOM 2099 O O . ILE A 1 282 ? 3.834 13.047 19.203 1 98.62 282 ILE A O 1
ATOM 2103 N N . LEU A 1 283 ? 1.738 13.828 19.422 1 98.81 283 LEU A N 1
ATOM 2104 C CA . LEU A 1 283 ? 2.193 15.172 19.75 1 98.81 283 LEU A CA 1
ATOM 2105 C C . LEU A 1 283 ? 3.023 15.172 21.031 1 98.81 283 LEU A C 1
ATOM 2107 O O . LEU A 1 283 ? 3.99 15.93 21.156 1 98.81 283 LEU A O 1
ATOM 2111 N N . THR A 1 284 ? 2.652 14.352 21.969 1 98.81 284 THR A N 1
ATOM 2112 C CA . THR A 1 284 ? 3.422 14.25 23.203 1 98.81 284 THR A CA 1
ATOM 2113 C C . THR A 1 284 ? 4.832 13.742 22.922 1 98.81 284 THR A C 1
ATOM 2115 O O . THR A 1 284 ? 5.809 14.266 23.469 1 98.81 284 THR A O 1
ATOM 2118 N N . LYS A 1 285 ? 4.945 12.758 22.062 1 98.75 285 LYS A N 1
ATOM 2119 C CA . LYS A 1 285 ? 6.254 12.273 21.656 1 98.75 285 LYS A CA 1
ATOM 2120 C C . LYS A 1 285 ? 7.035 13.359 20.906 1 98.75 285 LYS A C 1
ATOM 2122 O O . LYS A 1 285 ? 8.234 13.523 21.141 1 98.75 285 LYS A O 1
ATOM 2127 N N . LEU A 1 286 ? 6.355 14.086 20.125 1 98.81 286 LEU A N 1
ATOM 2128 C CA . LEU A 1 286 ? 6.984 15.148 19.359 1 98.81 286 LEU A CA 1
ATOM 2129 C C . LEU A 1 286 ? 7.484 16.266 20.266 1 98.81 286 LEU A C 1
ATOM 2131 O O . LEU A 1 286 ? 8.531 16.875 20 1 98.81 286 LEU A O 1
ATOM 2135 N N . THR A 1 287 ? 6.715 16.516 21.281 1 98.88 287 THR A N 1
ATOM 2136 C CA . THR A 1 287 ? 7.152 17.516 22.266 1 98.88 287 THR A CA 1
ATOM 2137 C C . THR A 1 287 ? 8.531 17.156 22.812 1 98.88 287 THR A C 1
ATOM 2139 O O . THR A 1 287 ? 9.422 18 22.875 1 98.88 287 THR A O 1
ATOM 2142 N N . GLN A 1 288 ? 8.695 15.938 23.125 1 98.81 288 GLN A N 1
ATOM 2143 C CA . GLN A 1 288 ? 9.977 15.477 23.656 1 98.81 288 GLN A CA 1
ATOM 2144 C C . GLN A 1 288 ? 11.086 15.609 22.609 1 98.81 288 GLN A C 1
ATOM 2146 O O . GLN A 1 288 ? 12.18 16.078 22.922 1 98.81 288 GLN A O 1
ATOM 2151 N N . ILE A 1 289 ? 10.812 15.227 21.453 1 98.88 289 ILE A N 1
ATOM 2152 C CA . ILE A 1 289 ? 11.781 15.266 20.359 1 98.88 289 ILE A CA 1
ATOM 2153 C C . ILE A 1 289 ? 12.211 16.703 20.109 1 98.88 289 ILE A C 1
ATOM 2155 O O . ILE A 1 289 ? 13.398 16.984 19.891 1 98.88 289 ILE A O 1
ATOM 2159 N N . VAL A 1 290 ? 11.266 17.578 20.141 1 98.88 290 VAL A N 1
ATOM 2160 C CA . VAL A 1 290 ? 11.531 19 19.922 1 98.88 290 VAL A CA 1
ATOM 2161 C C . VAL A 1 290 ? 12.367 19.547 21.078 1 98.88 290 VAL A C 1
ATOM 2163 O O . VAL A 1 290 ? 13.359 20.25 20.859 1 98.88 290 VAL A O 1
ATOM 2166 N N . GLU A 1 291 ? 12 19.219 22.281 1 98.81 291 GLU A N 1
ATOM 2167 C CA . GLU A 1 291 ? 12.703 19.734 23.453 1 98.81 291 GLU A CA 1
ATOM 2168 C C . GLU A 1 291 ? 14.133 19.219 23.516 1 98.81 291 GLU A C 1
ATOM 2170 O O . GLU A 1 291 ? 15.031 19.906 24 1 98.81 291 GLU A O 1
ATOM 2175 N N . GLU A 1 292 ? 14.336 18.078 22.906 1 98.62 292 GLU A N 1
ATOM 2176 C CA . GLU A 1 292 ? 15.664 17.469 22.875 1 98.62 292 GLU A CA 1
ATOM 2177 C C . GLU A 1 292 ? 16.484 18.016 21.703 1 98.62 292 GLU A C 1
ATOM 2179 O O . GLU A 1 292 ? 17.656 17.688 21.547 1 98.62 292 GLU A O 1
ATOM 2184 N N . GLY A 1 293 ? 15.898 18.766 20.844 1 98.31 293 GLY A N 1
ATOM 2185 C CA . GLY A 1 293 ? 16.625 19.484 19.797 1 98.31 293 GLY A CA 1
ATOM 2186 C C . GLY A 1 293 ? 16.672 18.734 18.484 1 98.31 293 GLY A C 1
ATOM 2187 O O . GLY A 1 293 ? 17.406 19.125 17.578 1 98.31 293 GLY A O 1
ATOM 2188 N N . HIS A 1 294 ? 15.828 17.766 18.312 1 98.69 294 HIS A N 1
ATOM 2189 C CA . HIS A 1 294 ? 15.914 16.906 17.141 1 98.69 294 HIS A CA 1
ATOM 2190 C C . HIS A 1 294 ? 14.906 17.328 16.078 1 98.69 294 HIS A C 1
ATOM 2192 O O . HIS A 1 294 ? 14.961 16.844 14.938 1 98.69 294 HIS A O 1
ATOM 2198 N N . LEU A 1 295 ? 14.016 18.25 16.406 1 98.81 295 LEU A N 1
ATOM 2199 C CA . LEU A 1 295 ? 13.016 18.734 15.461 1 98.81 295 LEU A CA 1
ATOM 2200 C C . LEU A 1 295 ? 12.719 20.219 15.703 1 98.81 295 LEU A C 1
ATOM 2202 O O . LEU A 1 295 ? 12.477 20.625 16.844 1 98.81 295 LEU A O 1
ATOM 2206 N N . ARG A 1 296 ? 12.758 20.953 14.695 1 98.06 296 ARG A N 1
ATOM 2207 C CA . ARG A 1 296 ? 12.391 22.375 14.711 1 98.06 296 ARG A CA 1
ATOM 2208 C C . ARG A 1 296 ? 11.555 22.734 13.484 1 98.06 296 ARG A C 1
ATOM 2210 O O . ARG A 1 296 ? 11.906 22.375 12.359 1 98.06 296 ARG A O 1
ATOM 2217 N N . PRO A 1 297 ? 10.523 23.438 13.688 1 98.44 297 PRO A N 1
ATOM 2218 C CA . PRO A 1 297 ? 9.734 23.812 12.516 1 98.44 297 PRO A CA 1
ATOM 2219 C C . PRO A 1 297 ? 10.453 24.812 11.609 1 98.44 297 PRO A C 1
ATOM 2221 O O . PRO A 1 297 ? 11.148 25.719 12.102 1 98.44 297 PRO A O 1
ATOM 2224 N N . LEU A 1 298 ? 10.383 24.625 10.344 1 98.56 298 LEU A N 1
ATOM 2225 C CA . LEU A 1 298 ? 10.797 25.609 9.344 1 98.56 298 LEU A CA 1
ATOM 2226 C C . LEU A 1 298 ? 9.664 26.578 9.031 1 98.56 298 LEU A C 1
ATOM 2228 O O . LEU A 1 298 ? 8.648 26.188 8.445 1 98.56 298 LEU A O 1
ATOM 2232 N N . LEU A 1 299 ? 9.805 27.797 9.422 1 98.25 299 LEU A N 1
ATOM 2233 C CA . LEU A 1 299 ? 8.781 28.812 9.195 1 98.25 299 LEU A CA 1
ATOM 2234 C C . LEU A 1 299 ? 9.156 29.703 8.023 1 98.25 299 LEU A C 1
ATOM 2236 O O . LEU A 1 299 ? 10.328 30.078 7.875 1 98.25 299 LEU A O 1
ATOM 2240 N N . ASP A 1 300 ? 8.195 29.922 7.227 1 98 300 ASP A N 1
ATOM 2241 C CA . ASP A 1 300 ? 8.398 30.969 6.23 1 98 300 ASP A CA 1
ATOM 2242 C C . ASP A 1 300 ? 8.656 32.312 6.898 1 98 300 ASP A C 1
ATOM 2244 O O . ASP A 1 300 ? 8.125 32.594 7.977 1 98 300 ASP A O 1
ATOM 2248 N N . SER A 1 301 ? 9.367 33.188 6.23 1 95.62 301 SER A N 1
ATOM 2249 C CA . SER A 1 301 ? 9.797 34.438 6.809 1 95.62 301 SER A CA 1
ATOM 2250 C C . SER A 1 301 ? 8.641 35.438 6.863 1 95.62 301 SER A C 1
ATOM 2252 O O . SER A 1 301 ? 8.703 36.438 7.59 1 95.62 301 SER A O 1
ATOM 2254 N N . LYS A 1 302 ? 7.602 35.219 6.152 1 94.31 302 LYS A N 1
ATOM 2255 C CA . LYS A 1 302 ? 6.484 36.156 6.102 1 94.31 302 LYS A CA 1
ATOM 2256 C C . LYS A 1 302 ? 5.461 35.844 7.191 1 94.31 302 LYS A C 1
ATOM 2258 O O . LYS A 1 302 ? 4.691 34.875 7.078 1 94.31 302 LYS A O 1
ATOM 2263 N N . PRO A 1 303 ? 5.402 36.625 8.219 1 87.56 303 PRO A N 1
ATOM 2264 C CA . PRO A 1 303 ? 4.395 36.438 9.266 1 87.56 303 PRO A CA 1
ATOM 2265 C C . PRO A 1 303 ? 3.041 37.031 8.898 1 87.56 303 PRO A C 1
ATOM 2267 O O . PRO A 1 303 ? 2.977 38 8.125 1 87.56 303 PRO A O 1
ATOM 2270 N N . PHE A 1 304 ? 1.94 36.5 9.398 1 98.44 304 PHE A N 1
ATOM 2271 C CA . PHE A 1 304 ? 0.586 37 9.211 1 98.44 304 PHE A CA 1
ATOM 2272 C C . PHE A 1 304 ? -0.152 37.062 10.539 1 98.44 304 PHE A C 1
ATOM 2274 O O . PHE A 1 304 ? 0.251 36.438 11.516 1 98.44 304 PHE A O 1
ATOM 2281 N N . THR A 1 305 ? -1.126 37.906 10.602 1 98.56 305 THR A N 1
ATOM 2282 C CA . THR A 1 305 ? -2.076 37.906 11.703 1 98.56 305 THR A CA 1
ATOM 2283 C C . THR A 1 305 ? -3.404 37.281 11.273 1 98.56 305 THR A C 1
ATOM 2285 O O . THR A 1 305 ? -3.613 37.031 10.094 1 98.56 305 THR A O 1
ATOM 2288 N N . PHE A 1 306 ? -4.305 37.062 12.195 1 98.62 306 PHE A N 1
ATOM 2289 C CA . PHE A 1 306 ? -5.621 36.5 11.891 1 98.62 306 PHE A CA 1
ATOM 2290 C C . PHE A 1 306 ? -6.379 37.406 10.93 1 98.62 306 PHE A C 1
ATOM 2292 O O . PHE A 1 306 ? -7.152 36.938 10.094 1 98.62 306 PHE A O 1
ATOM 2299 N N . ASP A 1 307 ? -6.129 38.688 10.984 1 98.19 307 ASP A N 1
ATOM 2300 C CA . ASP A 1 307 ? -6.781 39.656 10.102 1 98.19 307 ASP A CA 1
ATOM 2301 C C . ASP A 1 307 ? -6.316 39.5 8.656 1 98.19 307 ASP A C 1
ATOM 2303 O O . ASP A 1 307 ? -6.965 39.969 7.727 1 98.19 307 ASP A O 1
ATOM 2307 N N . GLU A 1 308 ? -5.234 38.812 8.523 1 98.5 308 GLU A N 1
ATOM 2308 C CA . GLU A 1 308 ? -4.625 38.656 7.203 1 98.5 308 GLU A CA 1
ATOM 2309 C C . GLU A 1 308 ? -4.773 37.219 6.703 1 98.5 308 GLU A C 1
ATOM 2311 O O . GLU A 1 308 ? -3.959 36.75 5.902 1 98.5 308 GLU A O 1
ATOM 2316 N N . VAL A 1 309 ? -5.746 36.531 7.191 1 98.69 309 VAL A N 1
ATOM 2317 C CA . VAL A 1 309 ? -5.914 35.125 6.863 1 98.69 309 VAL A CA 1
ATOM 2318 C C . VAL A 1 309 ? -6.09 34.969 5.355 1 98.69 309 VAL A C 1
ATOM 2320 O O . VAL A 1 309 ? -5.594 34 4.766 1 98.69 309 VAL A O 1
ATOM 2323 N N . ALA A 1 310 ? -6.812 35.812 4.688 1 98.62 310 ALA A N 1
ATOM 2324 C CA . ALA A 1 310 ? -6.988 35.75 3.24 1 98.62 310 ALA A CA 1
ATOM 2325 C C . ALA A 1 310 ? -5.645 35.781 2.518 1 98.62 310 ALA A C 1
ATOM 2327 O O . ALA A 1 310 ? -5.387 34.969 1.626 1 98.62 310 ALA A O 1
ATOM 2328 N N . GLN A 1 311 ? -4.832 36.688 2.908 1 98.38 311 GLN A N 1
ATOM 2329 C CA . GLN A 1 311 ? -3.504 36.812 2.316 1 98.38 311 GLN A CA 1
ATOM 2330 C C . GLN A 1 311 ? -2.643 35.594 2.592 1 98.38 311 GLN A C 1
ATOM 2332 O O . GLN A 1 311 ? -1.859 35.188 1.737 1 98.38 311 GLN A O 1
ATOM 2337 N N . ALA A 1 312 ? -2.73 35.094 3.783 1 98.56 312 ALA A N 1
ATOM 2338 C CA . ALA A 1 312 ? -1.977 33.906 4.133 1 98.56 312 ALA A CA 1
ATOM 2339 C C . ALA A 1 312 ? -2.365 32.719 3.238 1 98.56 312 ALA A C 1
ATOM 2341 O O . ALA A 1 312 ? -1.501 32 2.758 1 98.56 312 ALA A O 1
ATOM 2342 N N . HIS A 1 313 ? -3.695 32.531 3.027 1 98.69 313 HIS A N 1
ATOM 2343 C CA . HIS A 1 313 ? -4.18 31.469 2.143 1 98.69 313 HIS A CA 1
ATOM 2344 C C . HIS A 1 313 ? -3.676 31.672 0.718 1 98.69 313 HIS A C 1
ATOM 2346 O O . HIS A 1 313 ? -3.225 30.719 0.076 1 98.69 313 HIS A O 1
ATOM 2352 N N . GLU A 1 314 ? -3.711 32.875 0.218 1 98.31 314 GLU A N 1
ATOM 2353 C CA . GLU A 1 314 ? -3.217 33.188 -1.118 1 98.31 314 GLU A CA 1
ATOM 2354 C C . GLU A 1 314 ? -1.727 32.906 -1.242 1 98.31 314 GLU A C 1
ATOM 2356 O O . GLU A 1 314 ? -1.273 32.375 -2.271 1 98.31 314 GLU A O 1
ATOM 2361 N N . TYR A 1 315 ? -1.066 33.25 -0.2 1 98.19 315 TYR A N 1
ATOM 2362 C CA . TYR A 1 315 ? 0.373 33.031 -0.198 1 98.19 315 TYR A CA 1
ATOM 2363 C C . TYR A 1 315 ? 0.687 31.547 -0.279 1 98.19 315 TYR A C 1
ATOM 2365 O O . TYR A 1 315 ? 1.55 31.125 -1.054 1 98.19 315 TYR A O 1
ATOM 2373 N N . LEU A 1 316 ? 0.008 30.719 0.473 1 98 316 LEU A N 1
ATOM 2374 C CA . LEU A 1 316 ? 0.192 29.281 0.384 1 98 316 LEU A CA 1
ATOM 2375 C C . LEU A 1 316 ? -0.111 28.781 -1.024 1 98 316 LEU A C 1
ATOM 2377 O O . LEU A 1 316 ? 0.663 28 -1.592 1 98 316 LEU A O 1
ATOM 2381 N N . GLU A 1 317 ? -1.166 29.219 -1.635 1 97.31 317 GLU A N 1
ATOM 2382 C CA . GLU A 1 317 ? -1.626 28.75 -2.939 1 97.31 317 GLU A CA 1
ATOM 2383 C C . GLU A 1 317 ? -0.688 29.219 -4.051 1 97.31 317 GLU A C 1
ATOM 2385 O O . GLU A 1 317 ? -0.715 28.688 -5.16 1 97.31 317 GLU A O 1
ATOM 2390 N N . SER A 1 318 ? 0.126 30.266 -3.738 1 96.44 318 SER A N 1
ATOM 2391 C CA . SER A 1 318 ? 1.083 30.766 -4.723 1 96.44 318 SER A CA 1
ATOM 2392 C C . SER A 1 318 ? 2.262 29.812 -4.875 1 96.44 318 SER A C 1
ATOM 2394 O O . SER A 1 318 ? 3.041 29.922 -5.824 1 96.44 318 SER A O 1
ATOM 2396 N N . ASN A 1 319 ? 2.451 28.891 -3.902 1 93.56 319 ASN A N 1
ATOM 2397 C CA . ASN A 1 319 ? 3.52 27.906 -3.875 1 93.56 319 ASN A CA 1
ATOM 2398 C C . ASN A 1 319 ? 4.891 28.562 -3.717 1 93.56 319 ASN A C 1
ATOM 2400 O O . ASN A 1 319 ? 5.902 28 -4.133 1 93.56 319 ASN A O 1
ATOM 2404 N N . LYS A 1 320 ? 4.922 29.75 -3.125 1 94 320 LYS A N 1
ATOM 2405 C CA . LYS A 1 320 ? 6.176 30.484 -2.955 1 94 320 LYS A CA 1
ATOM 2406 C C . LYS A 1 320 ? 6.727 30.312 -1.543 1 94 320 LYS A C 1
ATOM 2408 O O . LYS A 1 320 ? 7.891 30.625 -1.282 1 94 320 LYS A O 1
ATOM 2413 N N . ALA A 1 321 ? 5.922 29.844 -0.738 1 95.88 321 ALA A N 1
ATOM 2414 C CA . ALA A 1 321 ? 6.316 29.734 0.666 1 95.88 321 ALA A CA 1
ATOM 2415 C C . ALA A 1 321 ? 7.41 28.688 0.858 1 95.88 321 ALA A C 1
ATOM 2417 O O . ALA A 1 321 ? 7.438 27.672 0.159 1 95.88 321 ALA A O 1
ATOM 2418 N N . ILE A 1 322 ? 8.328 28.922 1.71 1 97.12 322 ILE A N 1
ATOM 2419 C CA . ILE A 1 322 ? 9.328 27.984 2.188 1 97.12 322 ILE A CA 1
ATOM 2420 C C . ILE A 1 322 ? 9.047 27.625 3.645 1 97.12 322 ILE A C 1
ATOM 2422 O O . ILE A 1 322 ? 9.195 28.453 4.535 1 97.12 322 ILE A O 1
ATOM 2426 N N . GLY A 1 323 ? 8.664 26.375 3.848 1 97.44 323 GLY A N 1
ATOM 2427 C CA . GLY A 1 323 ? 8.234 25.969 5.176 1 97.44 323 GLY A CA 1
ATOM 2428 C C . GLY A 1 323 ? 6.801 26.344 5.484 1 97.44 323 GLY A C 1
ATOM 2429 O O . GLY A 1 323 ? 5.961 26.391 4.586 1 97.44 323 GLY A O 1
ATOM 2430 N N . LYS A 1 324 ? 6.512 26.531 6.727 1 98.56 324 LYS A N 1
ATOM 2431 C CA . LYS A 1 324 ? 5.152 26.734 7.219 1 98.56 324 LYS A CA 1
ATOM 2432 C C . LYS A 1 324 ? 4.809 28.219 7.301 1 98.56 324 LYS A C 1
ATOM 2434 O O . LYS A 1 324 ? 5.656 29.047 7.645 1 98.56 324 LYS A O 1
ATOM 2439 N N . ILE A 1 325 ? 3.574 28.5 7 1 98.69 325 ILE A N 1
ATOM 2440 C CA . ILE A 1 325 ? 3.018 29.844 7.168 1 98.69 325 ILE A CA 1
ATOM 2441 C C . ILE A 1 325 ? 2.209 29.906 8.461 1 98.69 325 ILE A C 1
ATOM 2443 O O . ILE A 1 325 ? 1.303 29.094 8.672 1 98.69 325 ILE A O 1
ATOM 2447 N N . VAL A 1 326 ? 2.512 30.859 9.336 1 98.56 326 VAL A N 1
ATOM 2448 C CA . VAL A 1 326 ? 1.861 30.969 10.633 1 98.56 326 VAL A CA 1
ATOM 2449 C C . VAL A 1 326 ? 1.091 32.281 10.727 1 98.56 326 VAL A C 1
ATOM 2451 O O . VAL A 1 326 ? 1.433 33.25 10.055 1 98.56 326 VAL A O 1
ATOM 2454 N N . LEU A 1 327 ? 0.047 32.25 11.445 1 98.75 327 LEU A N 1
ATOM 2455 C CA . LEU A 1 327 ? -0.743 33.438 11.766 1 98.75 327 LEU A CA 1
ATOM 2456 C C . LEU A 1 327 ? -0.778 33.656 13.273 1 98.75 327 LEU A C 1
ATOM 2458 O O . LEU A 1 327 ? -1.116 32.75 14.039 1 98.75 327 LEU A O 1
ATOM 2462 N N . LYS A 1 328 ? -0.48 34.812 13.68 1 98.56 328 LYS A N 1
ATOM 2463 C CA . LYS A 1 328 ? -0.531 35.219 15.078 1 98.56 328 LYS A CA 1
ATOM 2464 C C . LYS A 1 328 ? -1.874 35.875 15.422 1 98.56 328 LYS A C 1
ATOM 2466 O O . LYS A 1 328 ? -2.408 36.656 14.633 1 98.56 328 LYS A O 1
ATOM 2471 N N . ASN A 1 329 ? -2.416 35.438 16.531 1 98.56 329 ASN A N 1
ATOM 2472 C CA . ASN A 1 329 ? -3.623 36.094 17.047 1 98.56 329 ASN A CA 1
ATOM 2473 C C . ASN A 1 329 ? -3.295 37.344 17.828 1 98.56 329 ASN A C 1
ATOM 2475 O O . ASN A 1 329 ? -2.781 37.281 18.938 1 98.56 329 ASN A O 1
ATOM 2479 N N . VAL A 1 330 ? -3.723 38.5 17.312 1 97.31 330 VAL A N 1
ATOM 2480 C CA . VAL A 1 330 ? -3.416 39.75 17.984 1 97.31 330 VAL A CA 1
ATOM 2481 C C . VAL A 1 330 ? -4.691 40.344 18.578 1 97.31 330 VAL A C 1
ATOM 2483 O O . VAL A 1 330 ? -4.742 41.531 18.875 1 97.31 330 VAL A O 1
ATOM 2486 N N . TRP A 1 331 ? -5.727 39.625 18.453 1 95.94 331 TRP A N 1
ATOM 2487 C CA . TRP A 1 331 ? -6.996 40.062 19.016 1 95.94 331 TRP A CA 1
ATOM 2488 C C . TRP A 1 331 ? -6.945 40.062 20.531 1 95.94 331 TRP A C 1
ATOM 2490 O O . TRP A 1 331 ? -6.164 39.312 21.141 1 95.94 331 TRP A O 1
ATOM 2500 N N . MET B 1 1 ? 16.453 -35.406 -24 1 96.88 1 MET B N 1
ATOM 2501 C CA . MET B 1 1 ? 15.156 -35.531 -23.344 1 96.88 1 MET B CA 1
ATOM 2502 C C . MET B 1 1 ? 14.07 -34.844 -24.156 1 96.88 1 MET B C 1
ATOM 2504 O O . MET B 1 1 ? 14.359 -33.938 -24.953 1 96.88 1 MET B O 1
ATOM 2508 N N . LYS B 1 2 ? 12.852 -35.281 -23.953 1 98.19 2 LYS B N 1
ATOM 2509 C CA . LYS B 1 2 ? 11.719 -34.625 -24.578 1 98.19 2 LYS B CA 1
ATOM 2510 C C . LYS B 1 2 ? 11.391 -33.312 -23.859 1 98.19 2 LYS B C 1
ATOM 2512 O O . LYS B 1 2 ? 11.484 -33.25 -22.625 1 98.19 2 LYS B O 1
ATOM 2517 N N . ALA B 1 3 ? 10.992 -32.312 -24.656 1 98.25 3 ALA B N 1
ATOM 2518 C CA . ALA B 1 3 ? 10.531 -31.047 -24.062 1 98.25 3 ALA B CA 1
ATOM 2519 C C . ALA B 1 3 ? 9.625 -30.281 -25.031 1 98.25 3 ALA B C 1
ATOM 2521 O O . ALA B 1 3 ? 9.734 -30.453 -26.25 1 98.25 3 ALA B O 1
ATOM 2522 N N . GLN B 1 4 ? 8.672 -29.594 -24.531 1 98.38 4 GLN B N 1
ATOM 2523 C CA . GLN B 1 4 ? 7.949 -28.578 -25.297 1 98.38 4 GLN B CA 1
ATOM 2524 C C . GLN B 1 4 ? 8.695 -27.25 -25.281 1 98.38 4 GLN B C 1
ATOM 2526 O O . GLN B 1 4 ? 8.898 -26.656 -24.219 1 98.38 4 GLN B O 1
ATOM 2531 N N . ILE B 1 5 ? 9.062 -26.75 -26.453 1 97.62 5 ILE B N 1
ATOM 2532 C CA . ILE B 1 5 ? 9.977 -25.609 -26.562 1 97.62 5 ILE B CA 1
ATOM 2533 C C . ILE B 1 5 ? 9.336 -24.531 -27.422 1 97.62 5 ILE B C 1
ATOM 2535 O O . ILE B 1 5 ? 8.578 -24.828 -28.344 1 97.62 5 ILE B O 1
ATOM 2539 N N . ILE B 1 6 ? 9.602 -23.266 -27.031 1 97.94 6 ILE B N 1
ATOM 2540 C CA . ILE B 1 6 ? 9.234 -22.156 -27.906 1 97.94 6 ILE B CA 1
ATOM 2541 C C . ILE B 1 6 ? 10.492 -21.469 -28.422 1 97.94 6 ILE B C 1
ATOM 2543 O O . ILE B 1 6 ? 11.477 -21.328 -27.703 1 97.94 6 ILE B O 1
ATOM 2547 N N . HIS B 1 7 ? 10.469 -21.016 -29.719 1 98.12 7 HIS B N 1
ATOM 2548 C CA . HIS B 1 7 ? 11.602 -20.344 -30.344 1 98.12 7 HIS B CA 1
ATOM 2549 C C . HIS B 1 7 ? 11.312 -18.859 -30.578 1 98.12 7 HIS B C 1
ATOM 2551 O O . HIS B 1 7 ? 12.188 -18.109 -31.016 1 98.12 7 HIS B O 1
ATOM 2557 N N . SER B 1 8 ? 10.133 -18.5 -30.344 1 98.12 8 SER B N 1
ATOM 2558 C CA . SER B 1 8 ? 9.664 -17.109 -30.469 1 98.12 8 SER B CA 1
ATOM 2559 C C . SER B 1 8 ? 8.383 -16.891 -29.672 1 98.12 8 SER B C 1
ATOM 2561 O O . SER B 1 8 ? 7.703 -17.844 -29.297 1 98.12 8 SER B O 1
ATOM 2563 N N . PHE B 1 9 ? 8.211 -15.633 -29.422 1 98.25 9 PHE B N 1
ATOM 2564 C CA . PHE B 1 9 ? 6.926 -15.289 -28.828 1 98.25 9 PHE B CA 1
ATOM 2565 C C . PHE B 1 9 ? 5.789 -15.531 -29.812 1 98.25 9 PHE B C 1
ATOM 2567 O O . PHE B 1 9 ? 6.008 -15.531 -31.031 1 98.25 9 PHE B O 1
ATOM 2574 N N . GLY B 1 10 ? 4.578 -15.727 -29.281 1 98.06 10 GLY B N 1
ATOM 2575 C CA . GLY B 1 10 ? 3.432 -15.898 -30.156 1 98.06 10 GLY B CA 1
ATOM 2576 C C . GLY B 1 10 ? 2.236 -16.531 -29.469 1 98.06 10 GLY B C 1
ATOM 2577 O O . GLY B 1 10 ? 2.182 -16.578 -28.234 1 98.06 10 GLY B O 1
ATOM 2578 N N . ASP B 1 11 ? 1.266 -16.859 -30.281 1 98 11 ASP B N 1
ATOM 2579 C CA . ASP B 1 11 ? 0.118 -17.594 -29.75 1 98 11 ASP B CA 1
ATOM 2580 C C . ASP B 1 11 ? 0.493 -19.016 -29.375 1 98 11 ASP B C 1
ATOM 2582 O O . ASP B 1 11 ? 1.674 -19.375 -29.375 1 98 11 ASP B O 1
ATOM 2586 N N . SER B 1 12 ? -0.443 -19.859 -29 1 97.81 12 SER B N 1
ATOM 2587 C CA . SER B 1 12 ? -0.178 -21.172 -28.422 1 97.81 12 SER B CA 1
ATOM 2588 C C . SER B 1 12 ? 0.446 -22.109 -29.453 1 97.81 12 SER B C 1
ATOM 2590 O O . SER B 1 12 ? 0.975 -23.172 -29.094 1 97.81 12 SER B O 1
ATOM 2592 N N . SER B 1 13 ? 0.474 -21.797 -30.719 1 97.69 13 SER B N 1
ATOM 2593 C CA . SER B 1 13 ? 1.024 -22.641 -31.766 1 97.69 13 SER B CA 1
ATOM 2594 C C . SER B 1 13 ? 2.549 -22.625 -31.75 1 97.69 13 SER B C 1
ATOM 2596 O O . SER B 1 13 ? 3.191 -23.422 -32.438 1 97.69 13 SER B O 1
ATOM 2598 N N . VAL B 1 14 ? 3.141 -21.812 -30.906 1 98.38 14 VAL B N 1
ATOM 2599 C CA . VAL B 1 14 ? 4.59 -21.656 -30.922 1 98.38 14 VAL B CA 1
ATOM 2600 C C . VAL B 1 14 ? 5.246 -22.844 -30.234 1 98.38 14 VAL B C 1
ATOM 2602 O O . VAL B 1 14 ? 6.457 -23.062 -30.344 1 98.38 14 VAL B O 1
ATOM 2605 N N . PHE B 1 15 ? 4.504 -23.625 -29.5 1 98.56 15 PHE B N 1
ATOM 2606 C CA . PHE B 1 15 ? 5.074 -24.766 -28.812 1 98.56 15 PHE B CA 1
ATOM 2607 C C . PHE B 1 15 ? 5.477 -25.859 -29.812 1 98.56 15 PHE B C 1
ATOM 2609 O O . PHE B 1 15 ? 4.711 -26.188 -30.703 1 98.56 15 PHE B O 1
ATOM 2616 N N . GLN B 1 16 ? 6.672 -26.391 -29.594 1 98.31 16 GLN B N 1
ATOM 2617 C CA . GLN B 1 16 ? 7.18 -27.484 -30.406 1 98.31 16 GLN B CA 1
ATOM 2618 C C . GLN B 1 16 ? 7.805 -28.578 -29.547 1 98.31 16 GLN B C 1
ATOM 2620 O O . GLN B 1 16 ? 8.617 -28.297 -28.672 1 98.31 16 GLN B O 1
ATOM 2625 N N . LEU B 1 17 ? 7.422 -29.797 -29.797 1 98.19 17 LEU B N 1
ATOM 2626 C CA . LEU B 1 17 ? 8.07 -30.938 -29.156 1 98.19 17 LEU B CA 1
ATOM 2627 C C . LEU B 1 17 ? 9.453 -31.188 -29.75 1 98.19 17 LEU B C 1
ATOM 2629 O O . LEU B 1 17 ? 9.586 -31.375 -30.953 1 98.19 17 LEU B O 1
ATOM 2633 N N . GLU B 1 18 ? 10.406 -31.141 -28.891 1 98 18 GLU B N 1
ATOM 2634 C CA . GLU B 1 18 ? 11.773 -31.344 -29.359 1 98 18 GLU B CA 1
ATOM 2635 C C . GLU B 1 18 ? 12.555 -32.25 -28.406 1 98 18 GLU B C 1
ATOM 2637 O O . GLU B 1 18 ? 12.164 -32.438 -27.266 1 98 18 GLU B O 1
ATOM 2642 N N . GLU B 1 19 ? 13.531 -32.906 -29 1 97.94 19 GLU B N 1
ATOM 2643 C CA . GLU B 1 19 ? 14.555 -33.562 -28.203 1 97.94 19 GLU B CA 1
ATOM 2644 C C . GLU B 1 19 ? 15.711 -32.625 -27.875 1 97.94 19 GLU B C 1
ATOM 2646 O O . GLU B 1 19 ? 16.328 -32.062 -28.781 1 97.94 19 GLU B O 1
ATOM 2651 N N . VAL B 1 20 ? 15.93 -32.438 -26.594 1 96.5 20 VAL B N 1
ATOM 2652 C CA . VAL B 1 20 ? 16.984 -31.531 -26.172 1 96.5 20 VAL B CA 1
ATOM 2653 C C . VAL B 1 20 ? 17.875 -32.219 -25.141 1 96.5 20 VAL B C 1
ATOM 2655 O O . VAL B 1 20 ? 17.594 -33.344 -24.719 1 96.5 20 VAL B O 1
ATOM 2658 N N . SER B 1 21 ? 18.969 -31.562 -24.781 1 96 21 SER B N 1
ATOM 2659 C CA . SER B 1 21 ? 19.906 -32.125 -23.812 1 96 21 SER B CA 1
ATOM 2660 C C . SER B 1 21 ? 19.297 -32.156 -22.422 1 96 21 SER B C 1
ATOM 2662 O O . SER B 1 21 ? 18.609 -31.188 -22.016 1 96 21 SER B O 1
ATOM 2664 N N . LYS B 1 22 ? 19.531 -33.219 -21.766 1 96.5 22 LYS B N 1
ATOM 2665 C CA . LYS B 1 22 ? 19.188 -33.281 -20.344 1 96.5 22 LYS B CA 1
ATOM 2666 C C . LYS B 1 22 ? 19.969 -32.25 -19.547 1 96.5 22 LYS B C 1
ATOM 2668 O O . LYS B 1 22 ? 21.156 -32.031 -19.781 1 96.5 22 LYS B O 1
ATOM 2673 N N . PRO B 1 23 ? 19.344 -31.547 -18.578 1 96.25 23 PRO B N 1
ATOM 2674 C CA . PRO B 1 23 ? 20.078 -30.547 -17.812 1 96.25 23 PRO B CA 1
ATOM 2675 C C . PRO B 1 23 ? 21.203 -31.141 -16.969 1 96.25 23 PRO B C 1
ATOM 2677 O O . PRO B 1 23 ? 21.047 -32.25 -16.438 1 96.25 23 PRO B O 1
ATOM 2680 N N . LYS B 1 24 ? 22.203 -30.359 -16.938 1 96.19 24 LYS B N 1
ATOM 2681 C CA . LYS B 1 24 ? 23.312 -30.75 -16.062 1 96.19 24 LYS B CA 1
ATOM 2682 C C . LYS B 1 24 ? 23.016 -30.375 -14.617 1 96.19 24 LYS B C 1
ATOM 2684 O O . LYS B 1 24 ? 22.547 -29.281 -14.328 1 96.19 24 LYS B O 1
ATOM 2689 N N . LEU B 1 25 ? 23.375 -31.359 -13.828 1 97.81 25 LEU B N 1
ATOM 2690 C CA . LEU B 1 25 ? 23.172 -31.125 -12.406 1 97.81 25 LEU B CA 1
ATOM 2691 C C . LEU B 1 25 ? 24.141 -30.047 -11.898 1 97.81 25 LEU B C 1
ATOM 2693 O O . LEU B 1 25 ? 25.328 -30.078 -12.227 1 97.81 25 LEU B O 1
ATOM 2697 N N . LEU B 1 26 ? 23.656 -29.094 -11.117 1 97.62 26 LEU B N 1
ATOM 2698 C CA . LEU B 1 26 ? 24.453 -28.016 -10.539 1 97.62 26 LEU B CA 1
ATOM 2699 C C . LEU B 1 26 ? 24.453 -28.094 -9.016 1 97.62 26 LEU B C 1
ATOM 2701 O O . LEU B 1 26 ? 23.531 -28.641 -8.422 1 97.62 26 LEU B O 1
ATOM 2705 N N . PRO B 1 27 ? 25.516 -27.531 -8.391 1 98.25 27 PRO B N 1
ATOM 2706 C CA . PRO B 1 27 ? 25.438 -27.391 -6.934 1 98.25 27 PRO B CA 1
ATOM 2707 C C . PRO B 1 27 ? 24.219 -26.625 -6.469 1 98.25 27 PRO B C 1
ATOM 2709 O O . PRO B 1 27 ? 23.812 -25.641 -7.113 1 98.25 27 PRO B O 1
ATOM 2712 N N . GLY B 1 28 ? 23.609 -27.094 -5.391 1 98.06 28 GLY B N 1
ATOM 2713 C CA . GLY B 1 28 ? 22.453 -26.406 -4.836 1 98.06 28 GLY B CA 1
ATOM 2714 C C . GLY B 1 28 ? 21.156 -26.719 -5.57 1 98.06 28 GLY B C 1
ATOM 2715 O O . GLY B 1 28 ? 20.094 -26.219 -5.215 1 98.06 28 GLY B O 1
ATOM 2716 N N . HIS B 1 29 ? 21.266 -27.625 -6.543 1 98.38 29 HIS B N 1
ATOM 2717 C CA . HIS B 1 29 ? 20.094 -27.969 -7.359 1 98.38 29 HIS B CA 1
ATOM 2718 C C . HIS B 1 29 ? 19.797 -29.453 -7.293 1 98.38 29 HIS B C 1
ATOM 2720 O O . HIS B 1 29 ? 20.594 -30.234 -6.789 1 98.38 29 HIS B O 1
ATOM 2726 N N . VAL B 1 30 ? 18.594 -29.797 -7.723 1 98.69 30 VAL B N 1
ATOM 2727 C CA . VAL B 1 30 ? 18.219 -31.188 -7.922 1 98.69 30 VAL B CA 1
ATOM 2728 C C . VAL B 1 30 ? 17.688 -31.375 -9.344 1 98.69 30 VAL B C 1
ATOM 2730 O O . VAL B 1 30 ? 17.266 -30.422 -9.992 1 98.69 30 VAL B O 1
ATOM 2733 N N . LEU B 1 31 ? 17.766 -32.531 -9.742 1 98.75 31 LEU B N 1
ATOM 2734 C CA . LEU B 1 31 ? 17.125 -32.906 -11 1 98.75 31 LEU B CA 1
ATOM 2735 C C . LEU B 1 31 ? 15.828 -33.656 -10.734 1 98.75 31 LEU B C 1
ATOM 2737 O O . LEU B 1 31 ? 15.828 -34.656 -10.008 1 98.75 31 LEU B O 1
ATOM 2741 N N . ILE B 1 32 ? 14.805 -33.188 -11.32 1 98.88 32 ILE B N 1
ATOM 2742 C CA . ILE B 1 32 ? 13.484 -33.75 -11.07 1 98.88 32 ILE B CA 1
ATOM 2743 C C . ILE B 1 32 ? 12.992 -34.5 -12.305 1 98.88 32 ILE B C 1
ATOM 2745 O O . ILE B 1 32 ? 13.062 -33.969 -13.422 1 98.88 32 ILE B O 1
ATOM 2749 N N . ASP B 1 33 ? 12.594 -35.719 -12.125 1 98.88 33 ASP B N 1
ATOM 2750 C CA . ASP B 1 33 ? 11.75 -36.406 -13.102 1 98.88 33 ASP B CA 1
ATOM 2751 C C . ASP B 1 33 ? 10.32 -35.875 -13.062 1 98.88 33 ASP B C 1
ATOM 2753 O O . ASP B 1 33 ? 9.555 -36.188 -12.156 1 98.88 33 ASP B O 1
ATOM 2757 N N . VAL B 1 34 ? 10 -35.031 -14.07 1 98.88 34 VAL B N 1
ATOM 2758 C CA . VAL B 1 34 ? 8.773 -34.25 -14.016 1 98.88 34 VAL B CA 1
ATOM 2759 C C . VAL B 1 34 ? 7.566 -35.125 -14.273 1 98.88 34 VAL B C 1
ATOM 2761 O O . VAL B 1 34 ? 7.512 -35.844 -15.281 1 98.88 34 VAL B O 1
ATOM 2764 N N . LYS B 1 35 ? 6.621 -35.062 -13.359 1 98.88 35 LYS B N 1
ATOM 2765 C CA . LYS B 1 35 ? 5.414 -35.875 -13.508 1 98.88 35 LYS B CA 1
ATOM 2766 C C . LYS B 1 35 ? 4.227 -35 -13.938 1 98.88 35 LYS B C 1
ATOM 2768 O O . LYS B 1 35 ? 3.344 -35.469 -14.656 1 98.88 35 LYS B O 1
ATOM 2773 N N . ALA B 1 36 ? 4.191 -33.812 -13.5 1 98.88 36 ALA B N 1
ATOM 2774 C CA . ALA B 1 36 ? 3.076 -32.906 -13.812 1 98.88 36 ALA B CA 1
ATOM 2775 C C . ALA B 1 36 ? 3.486 -31.453 -13.68 1 98.88 36 ALA B C 1
ATOM 2777 O O . ALA B 1 36 ? 4.453 -31.141 -12.984 1 98.88 36 ALA B O 1
ATOM 2778 N N . THR B 1 37 ? 2.84 -30.594 -14.367 1 98.69 37 THR B N 1
ATOM 2779 C CA . THR B 1 37 ? 2.904 -29.141 -14.234 1 98.69 37 THR B CA 1
ATOM 2780 C C . THR B 1 37 ? 1.509 -28.531 -14.32 1 98.69 37 THR B C 1
ATOM 2782 O O . THR B 1 37 ? 0.514 -29.25 -14.43 1 98.69 37 THR B O 1
ATOM 2785 N N . SER B 1 38 ? 1.411 -27.25 -14.117 1 98.44 38 SER B N 1
ATOM 2786 C CA . SER B 1 38 ? 0.165 -26.5 -14.305 1 98.44 38 SER B CA 1
ATOM 2787 C C . SER B 1 38 ? 0.386 -25.25 -15.148 1 98.44 38 SER B C 1
ATOM 2789 O O . SER B 1 38 ? 1.528 -24.859 -15.398 1 98.44 38 SER B O 1
ATOM 2791 N N . VAL B 1 39 ? -0.693 -24.703 -15.672 1 97.5 39 VAL B N 1
ATOM 2792 C CA . VAL B 1 39 ? -0.604 -23.484 -16.453 1 97.5 39 VAL B CA 1
ATOM 2793 C C . VAL B 1 39 ? -1.12 -22.297 -15.617 1 97.5 39 VAL B C 1
ATOM 2795 O O . VAL B 1 39 ? -2.184 -22.391 -15 1 97.5 39 VAL B O 1
ATOM 2798 N N . ASN B 1 40 ? -0.373 -21.297 -15.531 1 97.44 40 ASN B N 1
ATOM 2799 C CA . ASN B 1 40 ? -0.736 -20.047 -14.875 1 97.44 40 ASN B CA 1
ATOM 2800 C C . ASN B 1 40 ? -0.79 -18.891 -15.867 1 97.44 40 ASN B C 1
ATOM 2802 O O . ASN B 1 40 ? -0.185 -18.953 -16.938 1 97.44 40 ASN B O 1
ATOM 2806 N N . PRO B 1 41 ? -1.534 -17.812 -15.531 1 96.56 41 PRO B N 1
ATOM 2807 C CA . PRO B 1 41 ? -1.592 -16.641 -16.422 1 96.56 41 PRO B CA 1
ATOM 2808 C C . PRO B 1 41 ? -0.208 -16.125 -16.812 1 96.56 41 PRO B C 1
ATOM 2810 O O . PRO B 1 41 ? 0.006 -15.719 -17.953 1 96.56 41 PRO B O 1
ATOM 2813 N N . ILE B 1 42 ? 0.755 -16.172 -15.938 1 95.81 42 ILE B N 1
ATOM 2814 C CA . ILE B 1 42 ? 2.102 -15.688 -16.219 1 95.81 42 ILE B CA 1
ATOM 2815 C C . ILE B 1 42 ? 2.744 -16.531 -17.312 1 95.81 42 ILE B C 1
ATOM 2817 O O . ILE B 1 42 ? 3.543 -16.016 -18.109 1 95.81 42 ILE B O 1
ATOM 2821 N N . ASP B 1 43 ? 2.414 -17.797 -17.406 1 97.19 43 ASP B N 1
ATOM 2822 C CA . ASP B 1 43 ? 2.938 -18.656 -18.453 1 97.19 43 ASP B CA 1
ATOM 2823 C C . ASP B 1 43 ? 2.477 -18.203 -19.828 1 97.19 43 ASP B C 1
ATOM 2825 O O . ASP B 1 43 ? 3.268 -18.156 -20.781 1 97.19 43 ASP B O 1
ATOM 2829 N N . THR B 1 44 ? 1.182 -17.891 -19.922 1 97.56 44 THR B N 1
ATOM 2830 C CA . THR B 1 44 ? 0.652 -17.438 -21.203 1 97.56 44 THR B CA 1
ATOM 2831 C C . THR B 1 44 ? 1.232 -16.062 -21.578 1 97.56 44 THR B C 1
ATOM 2833 O O . THR B 1 44 ? 1.486 -15.797 -22.75 1 97.56 44 THR B O 1
ATOM 2836 N N . LYS B 1 45 ? 1.438 -15.242 -20.594 1 95.88 45 LYS B N 1
ATOM 2837 C CA . LYS B 1 45 ? 2.006 -13.914 -20.844 1 95.88 45 LYS B CA 1
ATOM 2838 C C . LYS B 1 45 ? 3.461 -14.023 -21.281 1 95.88 45 LYS B C 1
ATOM 2840 O O . LYS B 1 45 ? 3.904 -13.266 -22.156 1 95.88 45 LYS B O 1
ATOM 2845 N N . MET B 1 46 ? 4.18 -14.906 -20.719 1 95.62 46 MET B N 1
ATOM 2846 C CA . MET B 1 46 ? 5.559 -15.133 -21.141 1 95.62 46 MET B CA 1
ATOM 2847 C C . MET B 1 46 ? 5.605 -15.688 -22.562 1 95.62 46 MET B C 1
ATOM 2849 O O . MET B 1 46 ? 6.398 -15.227 -23.391 1 95.62 46 MET B O 1
ATOM 2853 N N . ARG B 1 47 ? 4.75 -16.562 -22.828 1 97.56 47 ARG B N 1
ATOM 2854 C CA . ARG B 1 47 ? 4.691 -17.156 -24.156 1 97.56 47 ARG B CA 1
ATOM 2855 C C . ARG B 1 47 ? 4.402 -16.109 -25.219 1 97.56 47 ARG B C 1
ATOM 2857 O O . ARG B 1 47 ? 5.047 -16.078 -26.266 1 97.56 47 ARG B O 1
ATOM 2864 N N . SER B 1 48 ? 3.48 -15.25 -24.922 1 97.75 48 SER B N 1
ATOM 2865 C CA . SER B 1 48 ? 3.018 -14.258 -25.891 1 97.75 48 SER B CA 1
ATOM 2866 C C . SER B 1 48 ? 4.012 -13.117 -26.016 1 97.75 48 SER B C 1
ATOM 2868 O O . SER B 1 48 ? 3.939 -12.328 -26.969 1 97.75 48 SER B O 1
ATOM 2870 N N . GLY B 1 49 ? 4.875 -12.922 -25.031 1 96.44 49 GLY B N 1
ATOM 2871 C CA . GLY B 1 49 ? 5.812 -11.812 -25.016 1 96.44 49 GLY B CA 1
ATOM 2872 C C . GLY B 1 49 ? 5.293 -10.602 -24.266 1 96.44 49 GLY B C 1
ATOM 2873 O O . GLY B 1 49 ? 5.953 -9.562 -24.203 1 96.44 49 GLY B O 1
ATOM 2874 N N . ALA B 1 50 ? 4.195 -10.766 -23.641 1 93 50 ALA B N 1
ATOM 2875 C CA . ALA B 1 50 ? 3.596 -9.656 -22.906 1 93 50 ALA B CA 1
ATOM 2876 C C . ALA B 1 50 ? 4.445 -9.266 -21.703 1 93 50 ALA B C 1
ATOM 2878 O O . ALA B 1 50 ? 4.375 -8.133 -21.219 1 93 50 ALA B O 1
ATOM 2879 N N . VAL B 1 51 ? 5.227 -10.18 -21.203 1 92.69 51 VAL B N 1
ATOM 2880 C CA . VAL B 1 51 ? 6.156 -9.922 -20.094 1 92.69 51 VAL B CA 1
ATOM 2881 C C . VAL B 1 51 ? 7.551 -10.406 -20.469 1 92.69 51 VAL B C 1
ATOM 2883 O O . VAL B 1 51 ? 8.164 -11.18 -19.734 1 92.69 51 VAL B O 1
ATOM 2886 N N . SER B 1 52 ? 8.039 -9.852 -21.516 1 92.06 52 SER B N 1
ATOM 2887 C CA . SER B 1 52 ? 9.305 -10.297 -22.078 1 92.06 52 SER B CA 1
ATOM 2888 C C . SER B 1 52 ? 10.461 -10.078 -21.109 1 92.06 52 SER B C 1
ATOM 2890 O O . SER B 1 52 ? 11.453 -10.805 -21.156 1 92.06 52 SER B O 1
ATOM 2892 N N . ALA B 1 53 ? 10.242 -9.211 -20.188 1 88.38 53 ALA B N 1
ATOM 2893 C CA . ALA B 1 53 ? 11.312 -8.852 -19.25 1 88.38 53 ALA B CA 1
ATOM 2894 C C . ALA B 1 53 ? 11.633 -10.008 -18.312 1 88.38 53 ALA B C 1
ATOM 2896 O O . ALA B 1 53 ? 12.75 -10.109 -17.797 1 88.38 53 ALA B O 1
ATOM 2897 N N . VAL B 1 54 ? 10.703 -10.906 -18.125 1 91.31 54 VAL B N 1
ATOM 2898 C CA . VAL B 1 54 ? 10.93 -11.984 -17.156 1 91.31 54 VAL B CA 1
ATOM 2899 C C . VAL B 1 54 ? 10.938 -13.328 -17.891 1 91.31 54 VAL B C 1
ATOM 2901 O O . VAL B 1 54 ? 11.117 -14.375 -17.266 1 91.31 54 VAL B O 1
ATOM 2904 N N . ALA B 1 55 ? 10.766 -13.281 -19.172 1 93.81 55 ALA B N 1
ATOM 2905 C CA . ALA B 1 55 ? 10.727 -14.508 -19.953 1 93.81 55 ALA B CA 1
ATOM 2906 C C . ALA B 1 55 ? 12.133 -15.07 -20.172 1 93.81 55 ALA B C 1
ATOM 2908 O O . ALA B 1 55 ? 13.102 -14.32 -20.266 1 93.81 55 ALA B O 1
ATOM 2909 N N . PRO B 1 56 ? 12.195 -16.375 -20.234 1 94.75 56 PRO B N 1
ATOM 2910 C CA . PRO B 1 56 ? 13.492 -16.969 -20.578 1 94.75 56 PRO B CA 1
ATOM 2911 C C . PRO B 1 56 ? 13.906 -16.688 -22.031 1 94.75 56 PRO B C 1
ATOM 2913 O O . PRO B 1 56 ? 13.055 -16.406 -22.875 1 94.75 56 PRO B O 1
ATOM 2916 N N . GLU B 1 57 ? 15.172 -16.781 -22.25 1 94.88 57 GLU B N 1
ATOM 2917 C CA . GLU B 1 57 ? 15.68 -16.625 -23.609 1 94.88 57 GLU B CA 1
ATOM 2918 C C . GLU B 1 57 ? 15.32 -17.844 -24.469 1 94.88 57 GLU B C 1
ATOM 2920 O O . GLU B 1 57 ? 15.25 -18.969 -23.969 1 94.88 57 GLU B O 1
ATOM 2925 N N . PHE B 1 58 ? 15.227 -17.594 -25.688 1 95.56 58 PHE B N 1
ATOM 2926 C CA . PHE B 1 58 ? 14.938 -18.672 -26.625 1 95.56 58 PHE B CA 1
ATOM 2927 C C . PHE B 1 58 ? 16.203 -19.469 -26.922 1 95.56 58 PHE B C 1
ATOM 2929 O O . PHE B 1 58 ? 17.297 -18.906 -26.969 1 95.56 58 PHE B O 1
ATOM 2936 N N . PRO B 1 59 ? 16.078 -20.766 -27.344 1 96.44 59 PRO B N 1
ATOM 2937 C CA . PRO B 1 59 ? 14.883 -21.578 -27.141 1 96.44 59 PRO B CA 1
ATOM 2938 C C . PRO B 1 59 ? 14.531 -21.734 -25.656 1 96.44 59 PRO B C 1
ATOM 2940 O O . PRO B 1 59 ? 15.422 -21.844 -24.812 1 96.44 59 PRO B O 1
ATOM 2943 N N . ALA B 1 60 ? 13.203 -21.734 -25.375 1 96.62 60 ALA B N 1
ATOM 2944 C CA . ALA B 1 60 ? 12.805 -21.688 -23.984 1 96.62 60 ALA B CA 1
ATOM 2945 C C . ALA B 1 60 ? 11.836 -22.812 -23.641 1 96.62 60 ALA B C 1
ATOM 2947 O O . ALA B 1 60 ? 10.953 -23.141 -24.438 1 96.62 60 ALA B O 1
ATOM 2948 N N . ILE B 1 61 ? 12.031 -23.422 -22.5 1 97.81 61 ILE B N 1
ATOM 2949 C CA . ILE B 1 61 ? 11.055 -24.297 -21.875 1 97.81 61 ILE B CA 1
ATOM 2950 C C . ILE B 1 61 ? 10.297 -23.531 -20.797 1 97.81 61 ILE B C 1
ATOM 2952 O O . ILE B 1 61 ? 10.898 -23 -19.859 1 97.81 61 ILE B O 1
ATOM 2956 N N . LEU B 1 62 ? 8.961 -23.5 -20.875 1 97.69 62 LEU B N 1
ATOM 2957 C CA . LEU B 1 62 ? 8.141 -22.688 -19.984 1 97.69 62 LEU B CA 1
ATOM 2958 C C . LEU B 1 62 ? 7.602 -23.516 -18.828 1 97.69 62 LEU B C 1
ATOM 2960 O O . LEU B 1 62 ? 8.016 -24.672 -18.625 1 97.69 62 LEU B O 1
ATOM 2964 N N . HIS B 1 63 ? 6.746 -22.906 -18.047 1 98 63 HIS B N 1
ATOM 2965 C CA . HIS B 1 63 ? 6.066 -23.422 -16.859 1 98 63 HIS B CA 1
ATOM 2966 C C . HIS B 1 63 ? 7 -23.438 -15.648 1 98 63 HIS B C 1
ATOM 2968 O O . HIS B 1 63 ? 8.07 -24.031 -15.703 1 98 63 HIS B O 1
ATOM 2974 N N . GLY B 1 64 ? 6.578 -22.797 -14.602 1 97.31 64 GLY B N 1
ATOM 2975 C CA . GLY B 1 64 ? 7.332 -22.781 -13.359 1 97.31 64 GLY B CA 1
ATOM 2976 C C . GLY B 1 64 ? 6.902 -23.859 -12.383 1 97.31 64 GLY B C 1
ATOM 2977 O O . GLY B 1 64 ? 7.734 -24.453 -11.688 1 97.31 64 GLY B O 1
ATOM 2978 N N . ASP B 1 65 ? 5.617 -24.203 -12.367 1 98.56 65 ASP B N 1
ATOM 2979 C CA . ASP B 1 65 ? 5.07 -25.219 -11.469 1 98.56 65 ASP B CA 1
ATOM 2980 C C . ASP B 1 65 ? 5.539 -26.625 -11.875 1 98.56 65 ASP B C 1
ATOM 2982 O O . ASP B 1 65 ? 5.531 -26.969 -13.055 1 98.56 65 ASP B O 1
ATOM 2986 N N . VAL B 1 66 ? 5.918 -27.375 -10.844 1 98.81 66 VAL B N 1
ATOM 2987 C CA . VAL B 1 66 ? 6.367 -28.734 -11.125 1 98.81 66 VAL B CA 1
ATOM 2988 C C . VAL B 1 66 ? 6.035 -29.641 -9.945 1 98.81 66 VAL B C 1
ATOM 2990 O O . VAL B 1 66 ? 6.09 -29.219 -8.789 1 98.81 66 VAL B O 1
ATOM 2993 N N . ALA B 1 67 ? 5.605 -30.812 -10.188 1 98.94 67 ALA B N 1
ATOM 2994 C CA . ALA B 1 67 ? 5.602 -31.938 -9.266 1 98.94 67 ALA B CA 1
ATOM 2995 C C . ALA B 1 67 ? 6.273 -33.156 -9.891 1 98.94 67 ALA B C 1
ATOM 2997 O O . ALA B 1 67 ? 6.078 -33.438 -11.078 1 98.94 67 ALA B O 1
ATOM 2998 N N . GLY B 1 68 ? 7.133 -33.781 -9.133 1 98.88 68 GLY B N 1
ATOM 2999 C CA . GLY B 1 68 ? 7.859 -34.938 -9.664 1 98.88 68 GLY B CA 1
ATOM 3000 C C . GLY B 1 68 ? 8.719 -35.625 -8.633 1 98.88 68 GLY B C 1
ATOM 3001 O O . GLY B 1 68 ? 8.43 -35.562 -7.434 1 98.88 68 GLY B O 1
ATOM 3002 N N . ILE B 1 69 ? 9.672 -36.375 -9.18 1 98.94 69 ILE B N 1
ATOM 3003 C CA . ILE B 1 69 ? 10.531 -37.188 -8.344 1 98.94 69 ILE B CA 1
ATOM 3004 C C . ILE B 1 69 ? 11.984 -36.75 -8.516 1 98.94 69 ILE B C 1
ATOM 3006 O O . ILE B 1 69 ? 12.477 -36.625 -9.641 1 98.94 69 ILE B O 1
ATOM 3010 N N . VAL B 1 70 ? 12.633 -36.531 -7.367 1 98.94 70 VAL B N 1
ATOM 3011 C CA . VAL B 1 70 ? 14.055 -36.219 -7.426 1 98.94 70 VAL B CA 1
ATOM 3012 C C . VAL B 1 70 ? 14.844 -37.438 -7.914 1 98.94 70 VAL B C 1
ATOM 3014 O O . VAL B 1 70 ? 14.695 -38.531 -7.371 1 98.94 70 VAL B O 1
ATOM 3017 N N . ILE B 1 71 ? 15.688 -37.188 -8.891 1 98.69 71 ILE B N 1
ATOM 3018 C CA . ILE B 1 71 ? 16.453 -38.344 -9.383 1 98.69 71 ILE B CA 1
ATOM 3019 C C . ILE B 1 71 ? 17.938 -38.125 -9.133 1 98.69 71 ILE B C 1
ATOM 3021 O O . ILE B 1 71 ? 18.719 -39.062 -9.094 1 98.69 71 ILE B O 1
ATOM 3025 N N . GLU B 1 72 ? 18.359 -36.906 -9.055 1 98.62 72 GLU B N 1
ATOM 3026 C CA . GLU B 1 72 ? 19.719 -36.531 -8.703 1 98.62 72 GLU B CA 1
ATOM 3027 C C . GLU B 1 72 ? 19.75 -35.344 -7.766 1 98.62 72 GLU B C 1
ATOM 3029 O O . GLU B 1 72 ? 18.875 -34.469 -7.832 1 98.62 72 GLU B O 1
ATOM 3034 N N . VAL B 1 73 ? 20.797 -35.375 -6.914 1 98.69 73 VAL B N 1
ATOM 3035 C CA . VAL B 1 73 ? 20.953 -34.281 -5.93 1 98.69 73 VAL B CA 1
ATOM 3036 C C . VAL B 1 73 ? 22.359 -33.688 -6.059 1 98.69 73 VAL B C 1
ATOM 3038 O O . VAL B 1 73 ? 23.359 -34.406 -6.035 1 98.69 73 VAL B O 1
ATOM 3041 N N . GLY B 1 74 ? 22.344 -32.375 -6.219 1 98.5 74 GLY B N 1
ATOM 3042 C CA . GLY B 1 74 ? 23.625 -31.703 -6.379 1 98.5 74 GLY B CA 1
ATOM 3043 C C . GLY B 1 74 ? 24.344 -31.469 -5.066 1 98.5 74 GLY B C 1
ATOM 3044 O O . GLY B 1 74 ? 23.766 -31.641 -3.994 1 98.5 74 GLY B O 1
ATOM 3045 N N . GLU B 1 75 ? 25.609 -31.047 -5.25 1 98.12 75 GLU B N 1
ATOM 3046 C CA . GLU B 1 75 ? 26.438 -30.734 -4.086 1 98.12 75 GLU B CA 1
ATOM 3047 C C . GLU B 1 75 ? 25.781 -29.672 -3.213 1 98.12 75 GLU B C 1
ATOM 3049 O O . GLU B 1 75 ? 25.219 -28.703 -3.727 1 98.12 75 GLU B O 1
ATOM 3054 N N . GLY B 1 76 ? 25.797 -29.875 -1.888 1 97.88 76 GLY B N 1
ATOM 3055 C CA . GLY B 1 76 ? 25.312 -28.875 -0.948 1 97.88 76 GLY B CA 1
ATOM 3056 C C . GLY B 1 76 ? 23.844 -29.047 -0.609 1 97.88 76 GLY B C 1
ATOM 3057 O O . GLY B 1 76 ? 23.312 -28.344 0.261 1 97.88 76 GLY B O 1
ATOM 3058 N N . VAL B 1 77 ? 23.188 -29.922 -1.334 1 98.19 77 VAL B N 1
ATOM 3059 C CA . VAL B 1 77 ? 21.766 -30.156 -1.056 1 98.19 77 VAL B CA 1
ATOM 3060 C C . VAL B 1 77 ? 21.625 -31.281 -0.034 1 98.19 77 VAL B C 1
ATOM 3062 O O . VAL B 1 77 ? 22.078 -32.406 -0.269 1 98.19 77 VAL B O 1
ATOM 3065 N N . SER B 1 78 ? 20.984 -30.984 1.109 1 97.5 78 SER B N 1
ATOM 3066 C CA . SER B 1 78 ? 20.844 -32 2.152 1 97.5 78 SER B CA 1
ATOM 3067 C C . SER B 1 78 ? 19.375 -32.281 2.453 1 97.5 78 SER B C 1
ATOM 3069 O O . SER B 1 78 ? 19.031 -33.312 3.055 1 97.5 78 SER B O 1
ATOM 3071 N N . LYS B 1 79 ? 18.5 -31.438 2.008 1 97.5 79 LYS B N 1
ATOM 3072 C CA . LYS B 1 79 ? 17.094 -31.516 2.371 1 97.5 79 LYS B CA 1
ATOM 3073 C C . LYS B 1 79 ? 16.375 -32.594 1.543 1 97.5 79 LYS B C 1
ATOM 3075 O O . LYS B 1 79 ? 15.273 -33 1.892 1 97.5 79 LYS B O 1
ATOM 3080 N N . PHE B 1 80 ? 17 -32.969 0.414 1 98.69 80 PHE B N 1
ATOM 3081 C CA . PHE B 1 80 ? 16.344 -33.906 -0.515 1 98.69 80 PHE B CA 1
ATOM 3082 C C . PHE B 1 80 ? 17.281 -35.062 -0.881 1 98.69 80 PHE B C 1
ATOM 3084 O O . PHE B 1 80 ? 18.516 -34.906 -0.773 1 98.69 80 PHE B O 1
ATOM 3091 N N . LYS B 1 81 ? 16.703 -36.125 -1.322 1 98.56 81 LYS B N 1
ATOM 3092 C CA . LYS B 1 81 ? 17.422 -37.281 -1.849 1 98.56 81 LYS B CA 1
ATOM 3093 C C . LYS B 1 81 ? 16.719 -37.875 -3.053 1 98.56 81 LYS B C 1
ATOM 3095 O O . LYS B 1 81 ? 15.531 -37.625 -3.275 1 98.56 81 LYS B O 1
ATOM 3100 N N . SER B 1 82 ? 17.469 -38.688 -3.758 1 98.5 82 SER B N 1
ATOM 3101 C CA . SER B 1 82 ? 16.859 -39.375 -4.879 1 98.5 82 SER B CA 1
ATOM 3102 C C . SER B 1 82 ? 15.664 -40.219 -4.426 1 98.5 82 SER B C 1
ATOM 3104 O O . SER B 1 82 ? 15.727 -40.906 -3.395 1 98.5 82 SER B O 1
ATOM 3106 N N . GLY B 1 83 ? 14.586 -40.062 -5.117 1 98.75 83 GLY B N 1
ATOM 3107 C CA . GLY B 1 83 ? 13.375 -40.781 -4.781 1 98.75 83 GLY B CA 1
ATOM 3108 C C . GLY B 1 83 ? 12.32 -39.906 -4.113 1 98.75 83 GLY B C 1
ATOM 3109 O O . GLY B 1 83 ? 11.148 -40.281 -4.051 1 98.75 83 GLY B O 1
ATOM 3110 N N . ASP B 1 84 ? 12.703 -38.812 -3.594 1 98.88 84 ASP B N 1
ATOM 3111 C CA . ASP B 1 84 ? 11.766 -37.906 -2.926 1 98.88 84 ASP B CA 1
ATOM 3112 C C . ASP B 1 84 ? 10.742 -37.344 -3.914 1 98.88 84 ASP B C 1
ATOM 3114 O O . ASP B 1 84 ? 11.094 -36.969 -5.035 1 98.88 84 ASP B O 1
ATOM 3118 N N . GLU B 1 85 ? 9.438 -37.344 -3.543 1 98.94 85 GLU B N 1
ATOM 3119 C CA . GLU B 1 85 ? 8.406 -36.625 -4.277 1 98.94 85 GLU B CA 1
ATOM 3120 C C . GLU B 1 85 ? 8.367 -35.125 -3.871 1 98.94 85 GLU B C 1
ATOM 3122 O O . GLU B 1 85 ? 8.25 -34.812 -2.686 1 98.94 85 GLU B O 1
ATOM 3127 N N . VAL B 1 86 ? 8.492 -34.25 -4.84 1 98.94 86 VAL B N 1
ATOM 3128 C CA . VAL B 1 86 ? 8.633 -32.844 -4.539 1 98.94 86 VAL B CA 1
ATOM 3129 C C . VAL B 1 86 ? 7.691 -32.031 -5.43 1 98.94 86 VAL B C 1
ATOM 3131 O O . VAL B 1 86 ? 7.156 -32.562 -6.414 1 98.94 86 VAL B O 1
ATOM 3134 N N . TYR B 1 87 ? 7.391 -30.844 -5.043 1 98.94 87 TYR B N 1
ATOM 3135 C CA . TYR B 1 87 ? 6.664 -29.875 -5.84 1 98.94 87 TYR B CA 1
ATOM 3136 C C . TYR B 1 87 ? 7.191 -28.469 -5.59 1 98.94 87 TYR B C 1
ATOM 3138 O O . TYR B 1 87 ? 7.867 -28.219 -4.59 1 98.94 87 TYR B O 1
ATOM 3146 N N . GLY B 1 88 ? 7 -27.578 -6.473 1 98.75 88 GLY B N 1
ATOM 3147 C CA . GLY B 1 88 ? 7.41 -26.188 -6.352 1 98.75 88 GLY B CA 1
ATOM 3148 C C . GLY B 1 88 ? 7.215 -25.406 -7.629 1 98.75 88 GLY B C 1
ATOM 3149 O O . GLY B 1 88 ? 6.766 -25.938 -8.641 1 98.75 88 GLY B O 1
ATOM 3150 N N . CYS B 1 89 ? 7.328 -24.141 -7.543 1 98.38 89 CYS B N 1
ATOM 3151 C CA . CYS B 1 89 ? 7.496 -23.25 -8.695 1 98.38 89 CYS B CA 1
ATOM 3152 C C . CYS B 1 89 ? 8.961 -22.891 -8.898 1 98.38 89 CYS B C 1
ATOM 3154 O O . CYS B 1 89 ? 9.453 -21.922 -8.305 1 98.38 89 CYS B O 1
ATOM 3156 N N . ALA B 1 90 ? 9.617 -23.578 -9.758 1 95.88 90 ALA B N 1
ATOM 3157 C CA . ALA B 1 90 ? 11.078 -23.594 -9.688 1 95.88 90 ALA B CA 1
ATOM 3158 C C . ALA B 1 90 ? 11.695 -23.172 -11.016 1 95.88 90 ALA B C 1
ATOM 3160 O O . ALA B 1 90 ? 12.875 -23.453 -11.273 1 95.88 90 ALA B O 1
ATOM 3161 N N . GLY B 1 91 ? 10.883 -22.531 -11.859 1 90.75 91 GLY B N 1
ATOM 3162 C CA . GLY B 1 91 ? 11.523 -22.109 -13.094 1 90.75 91 GLY B CA 1
ATOM 3163 C C . GLY B 1 91 ? 10.555 -21.562 -14.117 1 90.75 91 GLY B C 1
ATOM 3164 O O . GLY B 1 91 ? 9.5 -21.031 -13.758 1 90.75 91 GLY B O 1
ATOM 3165 N N . GLY B 1 92 ? 11.125 -21.516 -15.32 1 89.44 92 GLY B N 1
ATOM 3166 C CA . GLY B 1 92 ? 10.367 -20.953 -16.422 1 89.44 92 GLY B CA 1
ATOM 3167 C C . GLY B 1 92 ? 10.523 -19.453 -16.547 1 89.44 92 GLY B C 1
ATOM 3168 O O . GLY B 1 92 ? 9.797 -18.812 -17.312 1 89.44 92 GLY B O 1
ATOM 3169 N N . PHE B 1 93 ? 11.453 -18.922 -15.773 1 91.88 93 PHE B N 1
ATOM 3170 C CA . PHE B 1 93 ? 11.742 -17.484 -15.789 1 91.88 93 PHE B CA 1
ATOM 3171 C C . PHE B 1 93 ? 13.219 -17.234 -16.078 1 91.88 93 PHE B C 1
ATOM 3173 O O . PHE B 1 93 ? 14.094 -17.906 -15.531 1 91.88 93 PHE B O 1
ATOM 3180 N N . LYS B 1 94 ? 13.508 -16.297 -16.969 1 92.94 94 LYS B N 1
ATOM 3181 C CA . LYS B 1 94 ? 14.852 -15.828 -17.312 1 92.94 94 LYS B CA 1
ATOM 3182 C C . LYS B 1 94 ? 15.828 -17 -17.406 1 92.94 94 LYS B C 1
ATOM 3184 O O . LYS B 1 94 ? 15.672 -17.875 -18.25 1 92.94 94 LYS B O 1
ATOM 3189 N N . GLU B 1 95 ? 16.641 -17.234 -16.344 1 87.44 95 GLU B N 1
ATOM 3190 C CA . GLU B 1 95 ? 17.75 -18.172 -16.469 1 87.44 95 GLU B CA 1
ATOM 3191 C C . GLU B 1 95 ? 17.359 -19.547 -15.922 1 87.44 95 GLU B C 1
ATOM 3193 O O . GLU B 1 95 ? 18.203 -20.453 -15.859 1 87.44 95 GLU B O 1
ATOM 3198 N N . THR B 1 96 ? 16.188 -19.688 -15.57 1 87.5 96 THR B N 1
ATOM 3199 C CA . THR B 1 96 ? 15.75 -20.969 -15.031 1 87.5 96 THR B CA 1
ATOM 3200 C C . THR B 1 96 ? 15.016 -21.781 -16.094 1 87.5 96 THR B C 1
ATOM 3202 O O . THR B 1 96 ? 14.273 -21.219 -16.906 1 87.5 96 THR B O 1
ATOM 3205 N N . GLY B 1 97 ? 15.258 -23.031 -16.141 1 89.88 97 GLY B N 1
ATOM 3206 C CA . GLY B 1 97 ? 14.523 -23.906 -17.031 1 89.88 97 GLY B CA 1
ATOM 3207 C C . GLY B 1 97 ? 13.094 -24.172 -16.578 1 89.88 97 GLY B C 1
ATOM 3208 O O . GLY B 1 97 ? 12.758 -23.953 -15.414 1 89.88 97 GLY B O 1
ATOM 3209 N N . GLY B 1 98 ? 12.273 -24.703 -17.531 1 96.69 98 GLY B N 1
ATOM 3210 C CA . GLY B 1 98 ? 10.867 -24.906 -17.219 1 96.69 98 GLY B CA 1
ATOM 3211 C C . GLY B 1 98 ? 10.492 -26.359 -17.016 1 96.69 98 GLY B C 1
ATOM 3212 O O . GLY B 1 98 ? 11.344 -27.25 -17.141 1 96.69 98 GLY B O 1
ATOM 3213 N N . ALA B 1 99 ? 9.258 -26.562 -16.688 1 98.5 99 ALA B N 1
ATOM 3214 C CA . ALA B 1 99 ? 8.758 -27.875 -16.281 1 98.5 99 ALA B CA 1
ATOM 3215 C C . ALA B 1 99 ? 8.211 -28.656 -17.469 1 98.5 99 ALA B C 1
ATOM 3217 O O . ALA B 1 99 ? 7.957 -29.859 -17.375 1 98.5 99 ALA B O 1
ATOM 3218 N N . LEU B 1 100 ? 8.031 -28.047 -18.609 1 98.56 100 LEU B N 1
ATOM 3219 C CA . LEU B 1 100 ? 7.484 -28.719 -19.781 1 98.56 100 LEU B CA 1
ATOM 3220 C C . LEU B 1 100 ? 8.547 -29.594 -20.453 1 98.56 100 LEU B C 1
ATOM 3222 O O . LEU B 1 100 ? 8.797 -29.453 -21.656 1 98.56 100 LEU B O 1
ATOM 3226 N N . ALA B 1 101 ? 9.102 -30.484 -19.688 1 98.5 101 ALA B N 1
ATOM 3227 C CA . ALA B 1 101 ? 10.18 -31.391 -20.109 1 98.5 101 ALA B CA 1
ATOM 3228 C C . ALA B 1 101 ? 10.164 -32.656 -19.281 1 98.5 101 ALA B C 1
ATOM 3230 O O . ALA B 1 101 ? 9.484 -32.75 -18.25 1 98.5 101 ALA B O 1
ATOM 3231 N N . GLU B 1 102 ? 10.898 -33.656 -19.75 1 98.69 102 GLU B N 1
ATOM 3232 C CA . GLU B 1 102 ? 11 -34.906 -18.984 1 98.69 102 GLU B CA 1
ATOM 3233 C C . GLU B 1 102 ? 11.672 -34.656 -17.641 1 98.69 102 GLU B C 1
ATOM 3235 O O . GLU B 1 102 ? 11.266 -35.219 -16.625 1 98.69 102 GLU B O 1
ATOM 3240 N N . PHE B 1 103 ? 12.727 -33.844 -17.703 1 98.5 103 PHE B N 1
ATOM 3241 C CA . PHE B 1 103 ? 13.484 -33.5 -16.5 1 98.5 103 PHE B CA 1
ATOM 3242 C C . PHE B 1 103 ? 13.617 -32 -16.344 1 98.5 103 PHE B C 1
ATOM 3244 O O . PHE B 1 103 ? 13.688 -31.266 -17.328 1 98.5 103 PHE B O 1
ATOM 3251 N N . MET B 1 104 ? 13.664 -31.547 -15.141 1 98.44 104 MET B N 1
ATOM 3252 C CA . MET B 1 104 ? 13.82 -30.141 -14.812 1 98.44 104 MET B CA 1
ATOM 3253 C C . MET B 1 104 ? 14.891 -29.938 -13.75 1 98.44 104 MET B C 1
ATOM 3255 O O . MET B 1 104 ? 14.883 -30.625 -12.719 1 98.44 104 MET B O 1
ATOM 3259 N N . LEU B 1 105 ? 15.875 -29.109 -14.055 1 98.25 105 LEU B N 1
ATOM 3260 C CA . LEU B 1 105 ? 16.812 -28.656 -13.023 1 98.25 105 LEU B CA 1
ATOM 3261 C C . LEU B 1 105 ? 16.156 -27.609 -12.117 1 98.25 105 LEU B C 1
ATOM 3263 O O . LEU B 1 105 ? 15.648 -26.594 -12.594 1 98.25 105 LEU B O 1
ATOM 3267 N N . ALA B 1 106 ? 16.109 -27.891 -10.828 1 98.06 106 ALA B N 1
ATOM 3268 C CA . ALA B 1 106 ? 15.43 -27 -9.898 1 98.06 106 ALA B CA 1
ATOM 3269 C C . ALA B 1 106 ? 16.328 -26.594 -8.742 1 98.06 106 ALA B C 1
ATOM 3271 O O . ALA B 1 106 ? 17 -27.453 -8.148 1 98.06 106 ALA B O 1
ATOM 3272 N N . ASP B 1 107 ? 16.422 -25.266 -8.469 1 98.12 107 ASP B N 1
ATOM 3273 C CA . ASP B 1 107 ? 17.016 -24.797 -7.227 1 98.12 107 ASP B CA 1
ATOM 3274 C C . ASP B 1 107 ? 16.328 -25.406 -6.008 1 98.12 107 ASP B C 1
ATOM 3276 O O . ASP B 1 107 ? 15.109 -25.281 -5.855 1 98.12 107 ASP B O 1
ATOM 3280 N N . ALA B 1 108 ? 17.078 -26 -5.133 1 98.44 108 ALA B N 1
ATOM 3281 C CA . ALA B 1 108 ? 16.516 -26.734 -3.996 1 98.44 108 ALA B CA 1
ATOM 3282 C C . ALA B 1 108 ? 15.742 -25.797 -3.078 1 98.44 108 ALA B C 1
ATOM 3284 O O . ALA B 1 108 ? 14.852 -26.234 -2.35 1 98.44 108 ALA B O 1
ATOM 3285 N N . ARG B 1 109 ? 16.062 -24.562 -3.07 1 98.19 109 ARG B N 1
ATOM 3286 C CA . ARG B 1 109 ? 15.414 -23.562 -2.223 1 98.19 109 ARG B CA 1
ATOM 3287 C C . ARG B 1 109 ? 14 -23.281 -2.703 1 98.19 109 ARG B C 1
ATOM 3289 O O . ARG B 1 109 ? 13.18 -22.734 -1.957 1 98.19 109 ARG B O 1
ATOM 3296 N N . LEU B 1 110 ? 13.609 -23.703 -3.91 1 98.38 110 LEU B N 1
ATOM 3297 C CA . LEU B 1 110 ? 12.336 -23.344 -4.523 1 98.38 110 LEU B CA 1
ATOM 3298 C C . LEU B 1 110 ? 11.344 -24.5 -4.449 1 98.38 110 LEU B C 1
ATOM 3300 O O . LEU B 1 110 ? 10.227 -24.391 -4.965 1 98.38 110 LEU B O 1
ATOM 3304 N N . ILE B 1 111 ? 11.719 -25.578 -3.797 1 98.62 111 ILE B N 1
ATOM 3305 C CA . ILE B 1 111 ? 10.836 -26.75 -3.779 1 98.62 111 ILE B CA 1
ATOM 3306 C C . ILE B 1 111 ? 10.688 -27.25 -2.348 1 98.62 111 ILE B C 1
ATOM 3308 O O . ILE B 1 111 ? 11.414 -26.828 -1.45 1 98.62 111 ILE B O 1
ATOM 3312 N N . ALA B 1 112 ? 9.734 -28.125 -2.166 1 98.88 112 ALA B N 1
ATOM 3313 C CA . ALA B 1 112 ? 9.469 -28.844 -0.926 1 98.88 112 ALA B CA 1
ATOM 3314 C C . ALA B 1 112 ? 8.969 -30.25 -1.215 1 98.88 112 ALA B C 1
ATOM 3316 O O . ALA B 1 112 ? 8.633 -30.578 -2.355 1 98.88 112 ALA B O 1
ATOM 3317 N N . HIS B 1 113 ? 9.016 -31.031 -0.183 1 98.94 113 HIS B N 1
ATOM 3318 C CA . HIS B 1 113 ? 8.359 -32.344 -0.321 1 98.94 113 HIS B CA 1
ATOM 3319 C C . HIS B 1 113 ? 6.867 -32.156 -0.576 1 98.94 113 HIS B C 1
ATOM 3321 O O . HIS B 1 113 ? 6.207 -31.344 0.072 1 98.94 113 HIS B O 1
ATOM 3327 N N . LYS B 1 114 ? 6.398 -32.875 -1.546 1 98.31 114 LYS B N 1
ATOM 3328 C CA . LYS B 1 114 ? 4.977 -32.781 -1.879 1 98.31 114 LYS B CA 1
ATOM 3329 C C . LYS B 1 114 ? 4.121 -33.375 -0.754 1 98.31 114 LYS B C 1
ATOM 3331 O O . LYS B 1 114 ? 4.523 -34.312 -0.077 1 98.31 114 LYS B O 1
ATOM 3336 N N . PRO B 1 115 ? 2.875 -32.812 -0.495 1 98.88 115 PRO B N 1
ATOM 3337 C CA . PRO B 1 115 ? 1.974 -33.438 0.462 1 98.88 115 PRO B CA 1
ATOM 3338 C C . PRO B 1 115 ? 1.689 -34.906 0.111 1 98.88 115 PRO B C 1
ATOM 3340 O O . PRO B 1 115 ? 1.382 -35.219 -1.042 1 98.88 115 PRO B O 1
ATOM 3343 N N . LYS B 1 116 ? 1.715 -35.75 1.057 1 98.56 116 LYS B N 1
ATOM 3344 C CA . LYS B 1 116 ? 1.556 -37.188 0.841 1 98.56 116 LYS B CA 1
ATOM 3345 C C . LYS B 1 116 ? 0.143 -37.5 0.367 1 98.56 116 LYS B C 1
ATOM 3347 O O . LYS B 1 116 ? -0.071 -38.531 -0.309 1 98.56 116 LYS B O 1
ATOM 3352 N N . ASN B 1 117 ? -0.776 -36.688 0.71 1 98.56 117 ASN B N 1
ATOM 3353 C CA . ASN B 1 117 ? -2.174 -37 0.403 1 98.56 117 ASN B CA 1
ATOM 3354 C C . ASN B 1 117 ? -2.621 -36.281 -0.876 1 98.56 117 ASN B C 1
ATOM 3356 O O . ASN B 1 117 ? -3.814 -36.062 -1.074 1 98.56 117 ASN B O 1
ATOM 3360 N N . LEU B 1 118 ? -1.712 -35.875 -1.713 1 98.75 118 LEU B N 1
ATOM 3361 C CA . LEU B 1 118 ? -2.021 -35.312 -3.027 1 98.75 118 LEU B CA 1
ATOM 3362 C C . LEU B 1 118 ? -1.39 -36.156 -4.133 1 98.75 118 LEU B C 1
ATOM 3364 O O . LEU B 1 118 ? -0.297 -36.719 -3.957 1 98.75 118 LEU B O 1
ATOM 3368 N N . THR B 1 119 ? -2.119 -36.25 -5.273 1 98.62 119 THR B N 1
ATOM 3369 C CA . THR B 1 119 ? -1.504 -36.781 -6.488 1 98.62 119 THR B CA 1
ATOM 3370 C C . THR B 1 119 ? -0.48 -35.781 -7.043 1 98.62 119 THR B C 1
ATOM 3372 O O . THR B 1 119 ? -0.402 -34.656 -6.59 1 98.62 119 THR B O 1
ATOM 3375 N N . MET B 1 120 ? 0.375 -36.25 -7.941 1 98.62 120 MET B N 1
ATOM 3376 C CA . MET B 1 120 ? 1.333 -35.344 -8.594 1 98.62 120 MET B CA 1
ATOM 3377 C C . MET B 1 120 ? 0.619 -34.219 -9.305 1 98.62 120 MET B C 1
ATOM 3379 O O . MET B 1 120 ? 1.068 -33.062 -9.242 1 98.62 120 MET B O 1
ATOM 3383 N N . GLU B 1 121 ? -0.521 -34.5 -9.953 1 98.44 121 GLU B N 1
ATOM 3384 C CA . GLU B 1 121 ? -1.297 -33.469 -10.641 1 98.44 121 GLU B CA 1
ATOM 3385 C C . GLU B 1 121 ? -1.82 -32.438 -9.664 1 98.44 121 GLU B C 1
ATOM 3387 O O . GLU B 1 121 ? -1.705 -31.219 -9.914 1 98.44 121 GLU B O 1
ATOM 3392 N N . GLU B 1 122 ? -2.385 -32.906 -8.578 1 98.56 122 GLU B N 1
ATOM 3393 C CA . GLU B 1 122 ? -2.875 -31.984 -7.551 1 98.56 122 GLU B CA 1
ATOM 3394 C C . GLU B 1 122 ? -1.745 -31.125 -6.988 1 98.56 122 GLU B C 1
ATOM 3396 O O . GLU B 1 122 ? -1.909 -29.922 -6.809 1 98.56 122 GLU B O 1
ATOM 3401 N N . ALA B 1 123 ? -0.638 -31.719 -6.75 1 98.88 123 ALA B N 1
ATOM 3402 C CA . ALA B 1 123 ? 0.504 -31.016 -6.172 1 98.88 123 ALA B CA 1
ATOM 3403 C C . ALA B 1 123 ? 1.038 -29.953 -7.137 1 98.88 123 ALA B C 1
ATOM 3405 O O . ALA B 1 123 ? 1.385 -28.844 -6.723 1 98.88 123 ALA B O 1
ATOM 3406 N N . ALA B 1 124 ? 1.069 -30.25 -8.398 1 98.69 124 ALA B N 1
ATOM 3407 C CA . ALA B 1 124 ? 1.604 -29.344 -9.414 1 98.69 124 ALA B CA 1
ATOM 3408 C C . ALA B 1 124 ? 0.732 -28.094 -9.547 1 98.69 124 ALA B C 1
ATOM 3410 O O . ALA B 1 124 ? 1.182 -27.062 -10.055 1 98.69 124 ALA B O 1
ATOM 3411 N N . ALA B 1 125 ? -0.494 -28.188 -9.094 1 98.5 125 ALA B N 1
ATOM 3412 C CA . ALA B 1 125 ? -1.463 -27.109 -9.25 1 98.5 125 ALA B CA 1
ATOM 3413 C C . ALA B 1 125 ? -1.272 -26.031 -8.188 1 98.5 125 ALA B C 1
ATOM 3415 O O . ALA B 1 125 ? -1.816 -24.922 -8.297 1 98.5 125 ALA B O 1
ATOM 3416 N N . LEU B 1 126 ? -0.44 -26.219 -7.18 1 98.75 126 LEU B N 1
ATOM 3417 C CA . LEU B 1 126 ? -0.522 -25.406 -5.965 1 98.75 126 LEU B CA 1
ATOM 3418 C C . LEU B 1 126 ? 0.605 -24.375 -5.918 1 98.75 126 LEU B C 1
ATOM 3420 O O . LEU B 1 126 ? 0.396 -23.234 -5.492 1 98.75 126 LEU B O 1
ATOM 3424 N N . PRO B 1 127 ? 1.822 -24.688 -6.363 1 98.69 127 PRO B N 1
ATOM 3425 C CA . PRO B 1 127 ? 2.979 -23.922 -5.91 1 98.69 127 PRO B CA 1
ATOM 3426 C C . PRO B 1 127 ? 2.83 -22.422 -6.195 1 98.69 127 PRO B C 1
ATOM 3428 O O . PRO B 1 127 ? 2.779 -21.609 -5.266 1 98.69 127 PRO B O 1
ATOM 3431 N N . LEU B 1 128 ? 2.664 -22 -7.43 1 98.56 128 LEU B N 1
ATOM 3432 C CA . LEU B 1 128 ? 2.637 -20.578 -7.754 1 98.56 128 LEU B CA 1
ATOM 3433 C C . LEU B 1 128 ? 1.489 -19.891 -7.031 1 98.56 128 LEU B C 1
ATOM 3435 O O . LEU B 1 128 ? 1.694 -18.859 -6.371 1 98.56 128 LEU B O 1
ATOM 3439 N N . VAL B 1 129 ? 0.309 -20.438 -7.086 1 98.75 129 VAL B N 1
ATOM 3440 C CA . VAL B 1 129 ? -0.875 -19.734 -6.59 1 98.75 129 VAL B CA 1
ATOM 3441 C C . VAL B 1 129 ? -0.893 -19.781 -5.062 1 98.75 129 VAL B C 1
ATOM 3443 O O . VAL B 1 129 ? -1.33 -18.812 -4.418 1 98.75 129 VAL B O 1
ATOM 3446 N N . ALA B 1 130 ? -0.385 -20.828 -4.492 1 98.81 130 ALA B N 1
ATOM 3447 C CA . ALA B 1 130 ? -0.4 -20.938 -3.033 1 98.81 130 ALA B CA 1
ATOM 3448 C C . ALA B 1 130 ? 0.656 -20.031 -2.408 1 98.81 130 ALA B C 1
ATOM 3450 O O . ALA B 1 130 ? 0.416 -19.406 -1.369 1 98.81 130 ALA B O 1
ATOM 3451 N N . ILE B 1 131 ? 1.838 -19.984 -3.014 1 98.75 131 ILE B N 1
ATOM 3452 C CA . ILE B 1 131 ? 2.852 -19.047 -2.547 1 98.75 131 ILE B CA 1
ATOM 3453 C C . ILE B 1 131 ? 2.324 -17.625 -2.66 1 98.75 131 ILE B C 1
ATOM 3455 O O . ILE B 1 131 ? 2.475 -16.828 -1.734 1 98.75 131 ILE B O 1
ATOM 3459 N N . THR B 1 132 ? 1.668 -17.312 -3.781 1 98.81 132 THR B N 1
ATOM 3460 C CA . THR B 1 132 ? 1.086 -15.992 -4.02 1 98.81 132 THR B CA 1
ATOM 3461 C C . THR B 1 132 ? 0.053 -15.656 -2.945 1 98.81 132 THR B C 1
ATOM 3463 O O . THR B 1 132 ? 0.087 -14.57 -2.361 1 98.81 132 THR B O 1
ATOM 3466 N N . ALA B 1 133 ? -0.846 -16.562 -2.709 1 98.94 133 ALA B N 1
ATOM 3467 C CA . ALA B 1 133 ? -1.894 -16.344 -1.714 1 98.94 133 ALA B CA 1
ATOM 3468 C C . ALA B 1 133 ? -1.297 -16.172 -0.321 1 98.94 133 ALA B C 1
ATOM 3470 O O . ALA B 1 133 ? -1.712 -15.281 0.429 1 98.94 133 ALA B O 1
ATOM 3471 N N . TRP B 1 134 ? -0.323 -17.016 -0.01 1 98.88 134 TRP B N 1
ATOM 3472 C CA . TRP B 1 134 ? 0.329 -16.938 1.293 1 98.88 134 TRP B CA 1
ATOM 3473 C C . TRP B 1 134 ? 0.994 -15.586 1.497 1 98.88 134 TRP B C 1
ATOM 3475 O O . TRP B 1 134 ? 0.761 -14.914 2.508 1 98.88 134 TRP B O 1
ATOM 3485 N N . GLU B 1 135 ? 1.778 -15.211 0.562 1 98.56 135 GLU B N 1
ATOM 3486 C CA . GLU B 1 135 ? 2.467 -13.93 0.655 1 98.56 135 GLU B CA 1
ATOM 3487 C C . GLU B 1 135 ? 1.473 -12.781 0.785 1 98.56 135 GLU B C 1
ATOM 3489 O O . GLU B 1 135 ? 1.683 -11.859 1.576 1 98.56 135 GLU B O 1
ATOM 3494 N N . SER B 1 136 ? 0.438 -12.82 0.04 1 98.88 136 SER B N 1
ATOM 3495 C CA . SER B 1 136 ? -0.558 -11.75 0.021 1 98.88 136 SER B CA 1
ATOM 3496 C C . SER B 1 136 ? -1.285 -11.648 1.357 1 98.88 136 SER B C 1
ATOM 3498 O O . SER B 1 136 ? -1.378 -10.57 1.94 1 98.88 136 SER B O 1
ATOM 3500 N N . LEU B 1 137 ? -1.747 -12.781 1.867 1 98.88 137 LEU B N 1
ATOM 3501 C CA . LEU B 1 137 ? -2.617 -12.781 3.037 1 98.88 137 LEU B CA 1
ATOM 3502 C C . LEU B 1 137 ? -1.809 -12.609 4.32 1 98.88 137 LEU B C 1
ATOM 3504 O O . LEU B 1 137 ? -2.25 -11.93 5.25 1 98.88 137 LEU B O 1
ATOM 3508 N N . PHE B 1 138 ? -0.61 -13.195 4.348 1 98.62 138 PHE B N 1
ATOM 3509 C CA . PHE B 1 138 ? 0.082 -13.273 5.629 1 98.62 138 PHE B CA 1
ATOM 3510 C C . PHE B 1 138 ? 1.271 -12.32 5.656 1 98.62 138 PHE B C 1
ATOM 3512 O O . PHE B 1 138 ? 1.503 -11.641 6.656 1 98.62 138 PHE B O 1
ATOM 3519 N N . ASP B 1 139 ? 2.053 -12.289 4.586 1 97.44 139 ASP B N 1
ATOM 3520 C CA . ASP B 1 139 ? 3.236 -11.43 4.594 1 97.44 139 ASP B CA 1
ATOM 3521 C C . ASP B 1 139 ? 2.863 -9.977 4.316 1 97.44 139 ASP B C 1
ATOM 3523 O O . ASP B 1 139 ? 3.439 -9.062 4.91 1 97.44 139 ASP B O 1
ATOM 3527 N N . ARG B 1 140 ? 1.904 -9.727 3.424 1 98.12 140 ARG B N 1
ATOM 3528 C CA . ARG B 1 140 ? 1.531 -8.367 3.027 1 98.12 140 ARG B CA 1
ATOM 3529 C C . ARG B 1 140 ? 0.4 -7.836 3.9 1 98.12 140 ARG B C 1
ATOM 3531 O O . ARG B 1 140 ? 0.604 -6.914 4.695 1 98.12 140 ARG B O 1
ATOM 3538 N N . ALA B 1 141 ? -0.73 -8.508 3.857 1 98.56 141 ALA B N 1
ATOM 3539 C CA . ALA B 1 141 ? -1.916 -8.023 4.562 1 98.56 141 ALA B CA 1
ATOM 3540 C C . ALA B 1 141 ? -1.836 -8.344 6.051 1 98.56 141 ALA B C 1
ATOM 3542 O O . ALA B 1 141 ? -2.457 -7.664 6.871 1 98.56 141 ALA B O 1
ATOM 3543 N N . ASN B 1 142 ? -1.084 -9.445 6.414 1 98.31 142 ASN B N 1
ATOM 3544 C CA . ASN B 1 142 ? -0.985 -9.875 7.805 1 98.31 142 ASN B CA 1
ATOM 3545 C C . ASN B 1 142 ? -2.361 -10.008 8.453 1 98.31 142 ASN B C 1
ATOM 3547 O O . ASN B 1 142 ? -2.633 -9.391 9.477 1 98.31 142 ASN B O 1
ATOM 3551 N N . ILE B 1 143 ? -3.227 -10.82 7.844 1 98.56 143 ILE B N 1
ATOM 3552 C CA . ILE B 1 143 ? -4.609 -10.945 8.289 1 98.56 143 ILE B CA 1
ATOM 3553 C C . ILE B 1 143 ? -4.645 -11.531 9.703 1 98.56 143 ILE B C 1
ATOM 3555 O O . ILE B 1 143 ? -3.752 -12.281 10.094 1 98.56 143 ILE B O 1
ATOM 3559 N N . LYS B 1 144 ? -5.676 -11.18 10.43 1 98.31 144 LYS B N 1
ATOM 3560 C CA . LYS B 1 144 ? -5.922 -11.648 11.789 1 98.31 144 LYS B CA 1
ATOM 3561 C C . LYS B 1 144 ? -7.254 -12.383 11.891 1 98.31 144 LYS B C 1
ATOM 3563 O O . LYS B 1 144 ? -8.164 -12.133 11.102 1 98.31 144 LYS B O 1
ATOM 3568 N N . PRO B 1 145 ? -7.281 -13.352 12.891 1 98.5 145 PRO B N 1
ATOM 3569 C CA . PRO B 1 145 ? -8.57 -14.008 13.109 1 98.5 145 PRO B CA 1
ATOM 3570 C C . PRO B 1 145 ? -9.703 -13.016 13.375 1 98.5 145 PRO B C 1
ATOM 3572 O O . PRO B 1 145 ? -9.5 -12.016 14.07 1 98.5 145 PRO B O 1
ATOM 3575 N N . GLY B 1 146 ? -10.805 -13.242 12.766 1 98.38 146 GLY B N 1
ATOM 3576 C CA . GLY B 1 146 ? -11.984 -12.445 13.039 1 98.38 146 GLY B CA 1
ATOM 3577 C C . GLY B 1 146 ? -12.164 -11.289 12.07 1 98.38 146 GLY B C 1
ATOM 3578 O O . GLY B 1 146 ? -13.25 -10.719 11.977 1 98.38 146 GLY B O 1
ATOM 3579 N N . GLN B 1 147 ? -11.148 -10.898 11.328 1 98.56 147 GLN B N 1
ATOM 3580 C CA . GLN B 1 147 ? -11.242 -9.812 10.367 1 98.56 147 GLN B CA 1
ATOM 3581 C C . GLN B 1 147 ? -12.141 -10.18 9.188 1 98.56 147 GLN B C 1
ATOM 3583 O O . GLN B 1 147 ? -12.172 -11.344 8.766 1 98.56 147 GLN B O 1
ATOM 3588 N N . ASN B 1 148 ? -12.867 -9.188 8.695 1 98.81 148 ASN B N 1
ATOM 3589 C CA . ASN B 1 148 ? -13.57 -9.344 7.426 1 98.81 148 ASN B CA 1
ATOM 3590 C C . ASN B 1 148 ? -12.617 -9.266 6.238 1 98.81 148 ASN B C 1
ATOM 3592 O O . ASN B 1 148 ? -12.062 -8.203 5.949 1 98.81 148 ASN B O 1
ATOM 3596 N N . VAL B 1 149 ? -12.477 -10.383 5.578 1 98.94 149 VAL B N 1
ATOM 3597 C CA . VAL B 1 149 ? -11.586 -10.469 4.43 1 98.94 149 VAL B CA 1
ATOM 3598 C C . VAL B 1 149 ? -12.391 -10.75 3.164 1 98.94 149 VAL B C 1
ATOM 3600 O O . VAL B 1 149 ? -13.086 -11.766 3.08 1 98.94 149 VAL B O 1
ATOM 3603 N N . LEU B 1 150 ? -12.336 -9.82 2.201 1 99 150 LEU B N 1
ATOM 3604 C CA . LEU B 1 150 ? -12.992 -10 0.909 1 99 150 LEU B CA 1
ATOM 3605 C C . LEU B 1 150 ? -11.992 -10.445 -0.149 1 99 150 LEU B C 1
ATOM 3607 O O . LEU B 1 150 ? -11 -9.758 -0.411 1 99 150 LEU B O 1
ATOM 3611 N N . ILE B 1 151 ? -12.195 -11.578 -0.697 1 98.94 151 ILE B N 1
ATOM 3612 C CA . ILE B 1 151 ? -11.352 -12.125 -1.754 1 98.94 151 ILE B CA 1
ATOM 3613 C C . ILE B 1 151 ? -12.125 -12.141 -3.074 1 98.94 151 ILE B C 1
ATOM 3615 O O . ILE B 1 151 ? -13.125 -12.844 -3.209 1 98.94 151 ILE B O 1
ATOM 3619 N N . HIS B 1 152 ? -11.617 -11.352 -4.047 1 98.75 152 HIS B N 1
ATOM 3620 C CA . HIS B 1 152 ? -12.273 -11.328 -5.355 1 98.75 152 HIS B CA 1
ATOM 3621 C C . HIS B 1 152 ? -11.797 -12.492 -6.223 1 98.75 152 HIS B C 1
ATOM 3623 O O . HIS B 1 152 ? -10.602 -12.766 -6.305 1 98.75 152 HIS B O 1
ATOM 3629 N N . GLY B 1 153 ? -12.727 -13.102 -6.945 1 97.69 153 GLY B N 1
ATOM 3630 C CA . GLY B 1 153 ? -12.391 -14.203 -7.84 1 97.69 153 GLY B CA 1
ATOM 3631 C C . GLY B 1 153 ? -12.32 -15.547 -7.141 1 97.69 153 GLY B C 1
ATOM 3632 O O . GLY B 1 153 ? -11.273 -16.188 -7.113 1 97.69 153 GLY B O 1
ATOM 3633 N N . ALA B 1 154 ? -13.469 -16.109 -6.734 1 97.44 154 ALA B N 1
ATOM 3634 C CA . ALA B 1 154 ? -13.562 -17.25 -5.82 1 97.44 154 ALA B CA 1
ATOM 3635 C C . ALA B 1 154 ? -12.938 -18.484 -6.43 1 97.44 154 ALA B C 1
ATOM 3637 O O . ALA B 1 154 ? -12.258 -19.25 -5.738 1 97.44 154 ALA B O 1
ATOM 3638 N N . THR B 1 155 ? -13.164 -18.641 -7.711 1 97.81 155 THR B N 1
ATOM 3639 C CA . THR B 1 155 ? -12.812 -19.953 -8.273 1 97.81 155 THR B CA 1
ATOM 3640 C C . THR B 1 155 ? -11.609 -19.828 -9.203 1 97.81 155 THR B C 1
ATOM 3642 O O . THR B 1 155 ? -11.328 -20.734 -9.992 1 97.81 155 THR B O 1
ATOM 3645 N N . GLY B 1 156 ? -10.945 -18.656 -9.133 1 97.5 156 GLY B N 1
ATOM 3646 C CA . GLY B 1 156 ? -9.695 -18.516 -9.859 1 97.5 156 GLY B CA 1
ATOM 3647 C C . GLY B 1 156 ? -8.539 -19.25 -9.219 1 97.5 156 GLY B C 1
ATOM 3648 O O . GLY B 1 156 ? -8.703 -19.875 -8.172 1 97.5 156 GLY B O 1
ATOM 3649 N N . GLY B 1 157 ? -7.391 -19.219 -9.93 1 97.81 157 GLY B N 1
ATOM 3650 C CA . GLY B 1 157 ? -6.211 -19.906 -9.445 1 97.81 157 GLY B CA 1
ATOM 3651 C C . GLY B 1 157 ? -5.801 -19.484 -8.047 1 97.81 157 GLY B C 1
ATOM 3652 O O . GLY B 1 157 ? -5.699 -20.312 -7.145 1 97.81 157 GLY B O 1
ATOM 3653 N N . VAL B 1 158 ? -5.656 -18.234 -7.84 1 98.69 158 VAL B N 1
ATOM 3654 C CA . VAL B 1 158 ? -5.203 -17.719 -6.551 1 98.69 158 VAL B CA 1
ATOM 3655 C C . VAL B 1 158 ? -6.383 -17.625 -5.59 1 98.69 158 VAL B C 1
ATOM 3657 O O . VAL B 1 158 ? -6.25 -17.938 -4.402 1 98.69 158 VAL B O 1
ATOM 3660 N N . GLY B 1 159 ? -7.555 -17.281 -6.074 1 98.75 159 GLY B N 1
ATOM 3661 C CA . GLY B 1 159 ? -8.734 -17.078 -5.25 1 98.75 159 GLY B CA 1
ATOM 3662 C C . GLY B 1 159 ? -9.141 -18.312 -4.457 1 98.75 159 GLY B C 1
ATOM 3663 O O . GLY B 1 159 ? -9.414 -18.219 -3.26 1 98.75 159 GLY B O 1
ATOM 3664 N N . HIS B 1 160 ? -9.148 -19.469 -5.121 1 98.88 160 HIS B N 1
ATOM 3665 C CA . HIS B 1 160 ? -9.625 -20.656 -4.438 1 98.88 160 HIS B CA 1
ATOM 3666 C C . HIS B 1 160 ? -8.695 -21.047 -3.295 1 98.88 160 HIS B C 1
ATOM 3668 O O . HIS B 1 160 ? -9.141 -21.594 -2.283 1 98.88 160 HIS B O 1
ATOM 3674 N N . VAL B 1 161 ? -7.422 -20.781 -3.461 1 98.94 161 VAL B N 1
ATOM 3675 C CA . VAL B 1 161 ? -6.445 -21.062 -2.412 1 98.94 161 VAL B CA 1
ATOM 3676 C C . VAL B 1 161 ? -6.578 -20.031 -1.294 1 98.94 161 VAL B C 1
ATOM 3678 O O . VAL B 1 161 ? -6.566 -20.391 -0.112 1 98.94 161 VAL B O 1
ATOM 3681 N N . ALA B 1 162 ? -6.762 -18.797 -1.647 1 98.94 162 ALA B N 1
ATOM 3682 C CA . ALA B 1 162 ? -6.844 -17.688 -0.692 1 98.94 162 ALA B CA 1
ATOM 3683 C C . ALA B 1 162 ? -8.023 -17.875 0.255 1 98.94 162 ALA B C 1
ATOM 3685 O O . ALA B 1 162 ? -7.918 -17.609 1.454 1 98.94 162 ALA B O 1
ATOM 3686 N N . ILE B 1 163 ? -9.156 -18.297 -0.29 1 98.94 163 ILE B N 1
ATOM 3687 C CA . ILE B 1 163 ? -10.344 -18.531 0.528 1 98.94 163 ILE B CA 1
ATOM 3688 C C . ILE B 1 163 ? -10.023 -19.547 1.623 1 98.94 163 ILE B C 1
ATOM 3690 O O . ILE B 1 163 ? -10.305 -19.312 2.801 1 98.94 163 ILE B O 1
ATOM 3694 N N . GLN B 1 164 ? -9.406 -20.625 1.241 1 98.94 164 GLN B N 1
ATOM 3695 C CA . GLN B 1 164 ? -9.109 -21.703 2.18 1 98.94 164 GLN B CA 1
ATOM 3696 C C . GLN B 1 164 ? -8.094 -21.266 3.229 1 98.94 164 GLN B C 1
ATOM 3698 O O . GLN B 1 164 ? -8.266 -21.531 4.418 1 98.94 164 GLN B O 1
ATOM 3703 N N . LEU B 1 165 ? -7.035 -20.562 2.82 1 98.94 165 LEU B N 1
ATOM 3704 C CA . LEU B 1 165 ? -6.004 -20.094 3.742 1 98.94 165 LEU B CA 1
ATOM 3705 C C . LEU B 1 165 ? -6.562 -19.062 4.703 1 98.94 165 LEU B C 1
ATOM 3707 O O . LEU B 1 165 ? -6.234 -19.062 5.891 1 98.94 165 LEU B O 1
ATOM 3711 N N . ALA B 1 166 ? -7.379 -18.125 4.176 1 98.94 166 ALA B N 1
ATOM 3712 C CA . ALA B 1 166 ? -7.988 -17.125 5.043 1 98.94 166 ALA B CA 1
ATOM 3713 C C . ALA B 1 166 ? -8.891 -17.766 6.086 1 98.94 166 ALA B C 1
ATOM 3715 O O . ALA B 1 166 ? -8.891 -17.375 7.254 1 98.94 166 ALA B O 1
ATOM 3716 N N . LYS B 1 167 ? -9.648 -18.781 5.613 1 98.88 167 LYS B N 1
ATOM 3717 C CA . LYS B 1 167 ? -10.508 -19.5 6.539 1 98.88 167 LYS B CA 1
ATOM 3718 C C . LYS B 1 167 ? -9.688 -20.219 7.613 1 98.88 167 LYS B C 1
ATOM 3720 O O . LYS B 1 167 ? -10.023 -20.156 8.797 1 98.88 167 LYS B O 1
ATOM 3725 N N . TRP B 1 168 ? -8.641 -20.875 7.191 1 98.81 168 TRP B N 1
ATOM 3726 C CA . TRP B 1 168 ? -7.734 -21.562 8.094 1 98.81 168 TRP B CA 1
ATOM 3727 C C . TRP B 1 168 ? -7.16 -20.609 9.133 1 98.81 168 TRP B C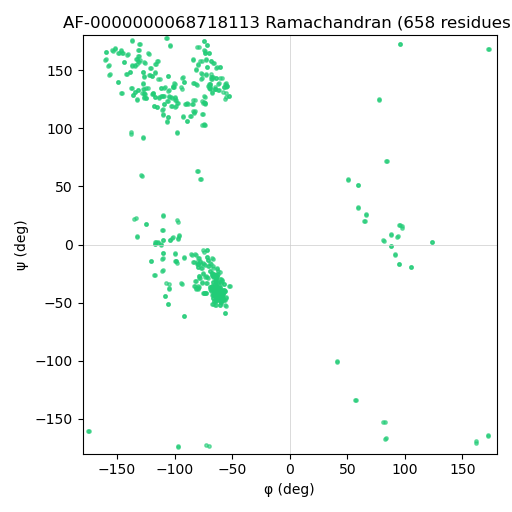 1
ATOM 3729 O O . TRP B 1 168 ? -6.988 -20.969 10.305 1 98.81 168 TRP B O 1
ATOM 3739 N N . ALA B 1 169 ? -6.949 -19.359 8.742 1 98.69 169 ALA B N 1
ATOM 3740 C CA . ALA B 1 169 ? -6.367 -18.344 9.617 1 98.69 169 ALA B CA 1
ATOM 3741 C C . ALA B 1 169 ? -7.41 -17.781 10.586 1 98.69 169 ALA B C 1
ATOM 3743 O O . ALA B 1 169 ? -7.082 -17.016 11.484 1 98.69 169 ALA B O 1
ATOM 3744 N N . GLY B 1 170 ? -8.648 -18.078 10.359 1 98.81 170 GLY B N 1
ATOM 3745 C CA . GLY B 1 170 ? -9.695 -17.688 11.289 1 98.81 170 GLY B CA 1
ATOM 3746 C C . GLY B 1 170 ? -10.406 -16.406 10.875 1 98.81 170 GLY B C 1
ATOM 3747 O O . GLY B 1 170 ? -11.156 -15.828 11.664 1 98.81 170 GLY B O 1
ATOM 3748 N N . ALA B 1 171 ? -10.273 -15.969 9.68 1 98.81 171 ALA B N 1
ATOM 3749 C CA . ALA B 1 171 ? -10.945 -14.773 9.188 1 98.81 171 ALA B CA 1
ATOM 3750 C C . ALA B 1 171 ? -12.414 -15.062 8.875 1 98.81 171 ALA B C 1
ATOM 3752 O O . ALA B 1 171 ? -12.812 -16.219 8.734 1 98.81 171 ALA B O 1
ATOM 3753 N N . LYS B 1 172 ? -13.219 -14.039 8.859 1 98.88 172 LYS B N 1
ATOM 3754 C CA . LYS B 1 172 ? -14.516 -14.094 8.188 1 98.88 172 LYS B CA 1
ATOM 3755 C C . LYS B 1 172 ? -14.367 -13.828 6.691 1 98.88 172 LYS B C 1
ATOM 3757 O O . LYS B 1 172 ? -14.062 -12.703 6.285 1 98.88 172 LYS B O 1
ATOM 3762 N N . VAL B 1 173 ? -14.648 -14.844 5.926 1 98.94 173 VAL B N 1
ATOM 3763 C CA . VAL B 1 173 ? -14.227 -14.805 4.531 1 98.94 173 VAL B CA 1
ATOM 3764 C C . VAL B 1 173 ? -15.414 -14.477 3.635 1 98.94 173 VAL B C 1
ATOM 3766 O O . VAL B 1 173 ? -16.422 -15.203 3.633 1 98.94 173 VAL B O 1
ATOM 3769 N N . PHE B 1 174 ? -15.289 -13.383 2.949 1 98.94 174 PHE B N 1
ATOM 3770 C CA . PHE B 1 174 ? -16.188 -12.992 1.873 1 98.94 174 PHE B CA 1
ATOM 3771 C C . PHE B 1 174 ? -15.531 -13.18 0.514 1 98.94 174 PHE B C 1
ATOM 3773 O O . PHE B 1 174 ? -14.32 -13 0.38 1 98.94 174 PHE B O 1
ATOM 3780 N N . THR B 1 175 ? -16.328 -13.562 -0.49 1 98.88 175 THR B N 1
ATOM 3781 C CA . THR B 1 175 ? -15.766 -13.695 -1.828 1 98.88 175 THR B CA 1
ATOM 3782 C C . THR B 1 175 ? -16.797 -13.328 -2.889 1 98.88 175 THR B C 1
ATOM 3784 O O . THR B 1 175 ? -17.953 -13.023 -2.564 1 98.88 175 THR B O 1
ATOM 3787 N N . THR B 1 176 ? -16.297 -13.148 -4.117 1 98.75 176 THR B N 1
ATOM 3788 C CA . THR B 1 176 ? -17.188 -12.805 -5.215 1 98.75 176 THR B CA 1
ATOM 3789 C C . THR B 1 176 ? -17.109 -13.844 -6.328 1 98.75 176 THR B C 1
ATOM 3791 O O . THR B 1 176 ? -16.062 -14.438 -6.551 1 98.75 176 THR B O 1
ATOM 3794 N N . ALA B 1 177 ? -18.188 -14.078 -6.969 1 98 177 ALA B N 1
ATOM 3795 C CA . ALA B 1 177 ? -18.312 -14.969 -8.117 1 98 177 ALA B CA 1
ATOM 3796 C C . ALA B 1 177 ? -19.391 -14.492 -9.078 1 98 177 ALA B C 1
ATOM 3798 O O . ALA B 1 177 ? -20.203 -13.625 -8.727 1 98 177 ALA B O 1
ATOM 3799 N N . SER B 1 178 ? -19.359 -15.047 -10.266 1 96.62 178 SER B N 1
ATOM 3800 C CA . SER B 1 178 ? -20.219 -14.508 -11.32 1 96.62 178 SER B CA 1
ATOM 3801 C C . SER B 1 178 ? -21.484 -15.336 -11.477 1 96.62 178 SER B C 1
ATOM 3803 O O . SER B 1 178 ? -22.422 -14.914 -12.156 1 96.62 178 SER B O 1
ATOM 3805 N N . GLN B 1 179 ? -21.547 -16.531 -10.922 1 96.12 179 GLN B N 1
ATOM 3806 C CA . GLN B 1 179 ? -22.703 -17.391 -11.094 1 96.12 179 GLN B CA 1
ATOM 3807 C C . GLN B 1 179 ? -22.875 -18.328 -9.898 1 96.12 179 GLN B C 1
ATOM 3809 O O . GLN B 1 179 ? -21.953 -18.5 -9.094 1 96.12 179 GLN B O 1
ATOM 3814 N N . GLN B 1 180 ? -24 -18.984 -9.859 1 97 180 GLN B N 1
ATOM 3815 C CA . GLN B 1 180 ? -24.391 -19.766 -8.695 1 97 180 GLN B CA 1
ATOM 3816 C C . GLN B 1 180 ? -23.484 -20.984 -8.523 1 97 180 GLN B C 1
ATOM 3818 O O . GLN B 1 180 ? -23.125 -21.344 -7.402 1 97 180 GLN B O 1
ATOM 3823 N N . SER B 1 181 ? -23.141 -21.594 -9.586 1 97.19 181 SER B N 1
ATOM 3824 C CA . SER B 1 181 ? -22.281 -22.766 -9.492 1 97.19 181 SER B CA 1
ATOM 3825 C C . SER B 1 181 ? -20.953 -22.422 -8.828 1 97.19 181 SER B C 1
ATOM 3827 O O . SER B 1 181 ? -20.422 -23.203 -8.031 1 97.19 181 SER B O 1
ATOM 3829 N N . LYS B 1 182 ? -20.406 -21.281 -9.148 1 98.06 182 LYS B N 1
ATOM 3830 C CA . LYS B 1 182 ? -19.156 -20.828 -8.562 1 98.06 182 LYS B CA 1
ATOM 3831 C C . LYS B 1 182 ? -19.344 -20.406 -7.105 1 98.06 182 LYS B C 1
ATOM 3833 O O . LYS B 1 182 ? -18.438 -20.578 -6.277 1 98.06 182 LYS B O 1
ATOM 3838 N N . ILE B 1 183 ? -20.531 -19.859 -6.805 1 98.5 183 ILE B N 1
ATOM 3839 C CA . ILE B 1 183 ? -20.875 -19.516 -5.434 1 98.5 183 ILE B CA 1
ATOM 3840 C C . ILE B 1 183 ? -20.891 -20.781 -4.57 1 98.5 183 ILE B C 1
ATOM 3842 O O . ILE B 1 183 ? -20.344 -20.781 -3.463 1 98.5 183 ILE B O 1
ATOM 3846 N N . ASP B 1 184 ? -21.453 -21.812 -5.105 1 98.56 184 ASP B N 1
ATOM 3847 C CA . ASP B 1 184 ? -21.5 -23.078 -4.387 1 98.56 184 ASP B CA 1
ATOM 3848 C C . ASP B 1 184 ? -20.094 -23.625 -4.121 1 98.56 184 ASP B C 1
ATOM 3850 O O . ASP B 1 184 ? -19.797 -24.109 -3.025 1 98.56 184 ASP B O 1
ATOM 3854 N N . ILE B 1 185 ? -19.266 -23.484 -5.125 1 98.62 185 ILE B N 1
ATOM 3855 C CA . ILE B 1 185 ? -17.875 -23.906 -4.973 1 98.62 185 ILE B CA 1
ATOM 3856 C C . ILE B 1 185 ? -17.188 -23.078 -3.891 1 98.62 185 ILE B C 1
ATOM 3858 O O . ILE B 1 185 ? -16.484 -23.609 -3.041 1 98.62 185 ILE B O 1
ATOM 3862 N N . ALA B 1 186 ? -17.453 -21.812 -3.885 1 98.75 186 ALA B N 1
ATOM 3863 C CA . ALA B 1 186 ? -16.844 -20.906 -2.91 1 98.75 186 ALA B CA 1
ATOM 3864 C C . ALA B 1 186 ? -17.188 -21.328 -1.484 1 98.75 186 ALA B C 1
ATOM 3866 O O . ALA B 1 186 ? -16.328 -21.328 -0.606 1 98.75 186 ALA B O 1
ATOM 3867 N N . HIS B 1 187 ? -18.406 -21.688 -1.279 1 98.69 187 HIS B N 1
ATOM 3868 C CA . HIS B 1 187 ? -18.844 -22.125 0.044 1 98.69 187 HIS B CA 1
ATOM 3869 C C . HIS B 1 187 ? -18.141 -23.406 0.455 1 98.69 187 HIS B C 1
ATOM 3871 O O . HIS B 1 187 ? -17.734 -23.562 1.606 1 98.69 187 HIS B O 1
ATOM 3877 N N . ARG B 1 188 ? -17.969 -24.266 -0.515 1 98.31 188 ARG B N 1
ATOM 3878 C CA . ARG B 1 188 ? -17.281 -25.516 -0.23 1 98.31 188 ARG B CA 1
ATOM 3879 C C . ARG B 1 188 ? -15.82 -25.266 0.117 1 98.31 188 ARG B C 1
ATOM 3881 O O . ARG B 1 188 ? -15.234 -26.016 0.908 1 98.31 188 ARG B O 1
ATOM 3888 N N . LEU B 1 189 ? -15.312 -24.219 -0.409 1 98.62 189 LEU B N 1
ATOM 3889 C CA . LEU B 1 189 ? -13.914 -23.891 -0.166 1 98.62 189 LEU B CA 1
ATOM 3890 C C . LEU B 1 189 ? -13.75 -23.203 1.189 1 98.62 189 LEU B C 1
ATOM 3892 O O . LEU B 1 189 ? -12.625 -23.047 1.676 1 98.62 189 LEU B O 1
ATOM 3896 N N . GLY B 1 190 ? -14.805 -22.719 1.808 1 98.69 190 GLY B N 1
ATOM 3897 C CA . GLY B 1 190 ? -14.711 -22.203 3.16 1 98.69 190 GLY B CA 1
ATOM 3898 C C . GLY B 1 190 ? -15.195 -20.766 3.275 1 98.69 190 GLY B C 1
ATOM 3899 O O . GLY B 1 190 ? -15.188 -20.188 4.363 1 98.69 190 GLY B O 1
ATOM 3900 N N . ALA B 1 191 ? -15.68 -20.172 2.193 1 98.88 191 ALA B N 1
ATOM 3901 C CA . ALA B 1 191 ? -16.203 -18.812 2.27 1 98.88 191 ALA B CA 1
ATOM 3902 C C . ALA B 1 191 ? -17.438 -18.75 3.158 1 98.88 191 ALA B C 1
ATOM 3904 O O . ALA B 1 191 ? -18.328 -19.594 3.053 1 98.88 191 ALA B O 1
ATOM 3905 N N . ASP B 1 192 ? -17.469 -17.797 4.023 1 98.88 192 ASP B N 1
ATOM 3906 C CA . ASP B 1 192 ? -18.656 -17.578 4.84 1 98.88 192 ASP B CA 1
ATOM 3907 C C . ASP B 1 192 ? -19.781 -16.984 4.012 1 98.88 192 ASP B C 1
ATOM 3909 O O . ASP B 1 192 ? -20.953 -17.359 4.18 1 98.88 192 ASP B O 1
ATOM 3913 N N . ILE B 1 193 ? -19.438 -16.062 3.166 1 98.81 193 ILE B N 1
ATOM 3914 C CA . ILE B 1 193 ? -20.406 -15.414 2.281 1 98.81 193 ILE B CA 1
ATOM 3915 C C . ILE B 1 193 ? -19.812 -15.297 0.877 1 98.81 193 ILE B C 1
ATOM 3917 O O . ILE B 1 193 ? -18.672 -14.875 0.713 1 98.81 193 ILE B O 1
ATOM 3921 N N . ALA B 1 194 ? -20.531 -15.734 -0.112 1 98.75 194 ALA B N 1
ATOM 3922 C CA . ALA B 1 194 ? -20.172 -15.555 -1.516 1 98.75 194 ALA B CA 1
ATOM 3923 C C . ALA B 1 194 ? -21.156 -14.633 -2.221 1 98.75 194 ALA B C 1
ATOM 3925 O O . ALA B 1 194 ? -22.375 -14.836 -2.135 1 98.75 194 ALA B O 1
ATOM 3926 N N . ILE B 1 195 ? -20.641 -13.633 -2.836 1 98.75 195 ILE B N 1
ATOM 3927 C CA . ILE B 1 195 ? -21.438 -12.562 -3.422 1 98.75 195 ILE B CA 1
ATOM 3928 C C . ILE B 1 195 ? -21.438 -12.695 -4.945 1 98.75 195 ILE B C 1
ATOM 3930 O O . ILE B 1 195 ? -20.375 -12.789 -5.566 1 98.75 195 ILE B O 1
ATOM 3934 N N . ASN B 1 196 ? -22.609 -12.797 -5.566 1 98.44 196 ASN B N 1
ATOM 3935 C CA . ASN B 1 196 ? -22.703 -12.672 -7.02 1 98.44 196 ASN B CA 1
ATOM 3936 C C . ASN B 1 196 ? -22.547 -11.227 -7.473 1 98.44 196 ASN B C 1
ATOM 3938 O O . ASN B 1 196 ? -23.484 -10.438 -7.391 1 98.44 196 ASN B O 1
ATOM 3942 N N . TYR B 1 197 ? -21.359 -10.883 -7.996 1 97.44 197 TYR B N 1
ATOM 3943 C CA . TYR B 1 197 ? -21.047 -9.492 -8.273 1 97.44 197 TYR B CA 1
ATOM 3944 C C . TYR B 1 197 ? -21.828 -8.977 -9.477 1 97.44 197 TYR B C 1
ATOM 3946 O O . TYR B 1 197 ? -21.812 -7.777 -9.766 1 97.44 197 TYR B O 1
ATOM 3954 N N . LYS B 1 198 ? -22.484 -9.875 -10.219 1 97.5 198 LYS B N 1
ATOM 3955 C CA . LYS B 1 198 ? -23.328 -9.469 -11.328 1 97.5 198 LYS B CA 1
ATOM 3956 C C . LYS B 1 198 ? -24.703 -9 -10.828 1 97.5 198 LYS B C 1
ATOM 3958 O O . LYS B 1 198 ? -25.422 -8.32 -11.547 1 97.5 198 LYS B O 1
ATOM 3963 N N . GLU B 1 199 ? -24.953 -9.367 -9.656 1 97.62 199 GLU B N 1
ATOM 3964 C CA . GLU B 1 199 ? -26.297 -9.094 -9.133 1 97.62 199 GLU B CA 1
ATOM 3965 C C . GLU B 1 199 ? -26.25 -8.031 -8.039 1 97.62 199 GLU B C 1
ATOM 3967 O O . GLU B 1 199 ? -27.281 -7.445 -7.699 1 97.62 199 GLU B O 1
ATOM 3972 N N . GLU B 1 200 ? -25.188 -7.867 -7.457 1 97.12 200 GLU B N 1
ATOM 3973 C CA . GLU B 1 200 ? -25.031 -6.91 -6.367 1 97.12 200 GLU B CA 1
ATOM 3974 C C . GLU B 1 200 ? -23.891 -5.941 -6.633 1 97.12 200 GLU B C 1
ATOM 3976 O O . GLU B 1 200 ? -22.766 -6.363 -6.93 1 97.12 200 GLU B O 1
ATOM 3981 N N . SER B 1 201 ? -24.188 -4.664 -6.496 1 98.06 201 SER B N 1
ATOM 3982 C CA . SER B 1 201 ? -23.141 -3.66 -6.621 1 98.06 201 SER B CA 1
ATOM 3983 C C . SER B 1 201 ? -22.234 -3.658 -5.398 1 98.06 201 SER B C 1
ATOM 3985 O O . SER B 1 201 ? -22.562 -4.25 -4.371 1 98.06 201 SER B O 1
ATOM 3987 N N . VAL B 1 202 ? -21.125 -3.01 -5.508 1 98.75 202 VAL B N 1
ATOM 3988 C CA . VAL B 1 202 ? -20.188 -2.893 -4.398 1 98.75 202 VAL B CA 1
ATOM 3989 C C . VAL B 1 202 ? -20.859 -2.215 -3.211 1 98.75 202 VAL B C 1
ATOM 3991 O O . VAL B 1 202 ? -20.766 -2.693 -2.078 1 98.75 202 VAL B O 1
ATOM 3994 N N . GLN B 1 203 ? -21.531 -1.096 -3.445 1 98.31 203 GLN B N 1
ATOM 3995 C CA . GLN B 1 203 ? -22.219 -0.362 -2.387 1 98.31 203 GLN B CA 1
ATOM 3996 C C . GLN B 1 203 ? -23.219 -1.253 -1.661 1 98.31 203 GLN B C 1
ATOM 3998 O O . GLN B 1 203 ? -23.328 -1.21 -0.434 1 98.31 203 GLN B O 1
ATOM 4003 N N . GLU B 1 204 ? -23.891 -2.066 -2.41 1 98.62 204 GLU B N 1
ATOM 4004 C CA . GLU B 1 204 ? -24.938 -2.928 -1.85 1 98.62 204 GLU B CA 1
ATOM 4005 C C . GLU B 1 204 ? -24.328 -3.979 -0.917 1 98.62 204 GLU B C 1
ATOM 4007 O O . GLU B 1 204 ? -24.797 -4.141 0.216 1 98.62 204 GLU B O 1
ATOM 4012 N N . TYR B 1 205 ? -23.297 -4.719 -1.394 1 98.62 205 TYR B N 1
ATOM 4013 C CA . TYR B 1 205 ? -22.812 -5.793 -0.535 1 98.62 205 TYR B CA 1
ATOM 4014 C C . TYR B 1 205 ? -21.984 -5.238 0.621 1 98.62 205 TYR B C 1
ATOM 4016 O O . TYR B 1 205 ? -21.859 -5.883 1.664 1 98.62 205 TYR B O 1
ATOM 4024 N N . VAL B 1 206 ? -21.375 -4.031 0.466 1 98.81 206 VAL B N 1
ATOM 4025 C CA . VAL B 1 206 ? -20.719 -3.389 1.597 1 98.81 206 VAL B CA 1
ATOM 4026 C C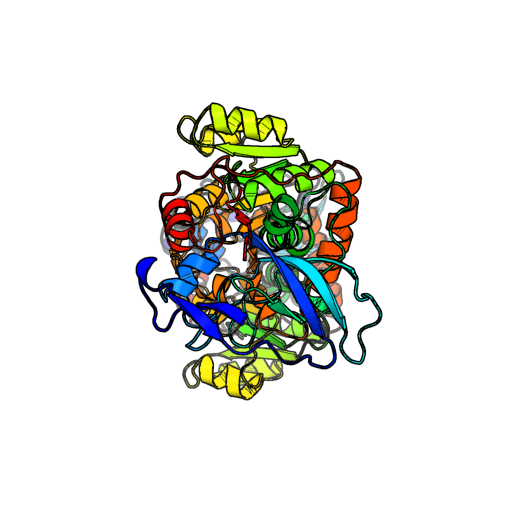 . VAL B 1 206 ? -21.75 -3.039 2.668 1 98.81 206 VAL B C 1
ATOM 4028 O O . VAL B 1 206 ? -21.531 -3.275 3.855 1 98.81 206 VAL B O 1
ATOM 4031 N N . GLN B 1 207 ? -22.859 -2.406 2.242 1 98.56 207 GLN B N 1
ATOM 4032 C CA . GLN B 1 207 ? -23.922 -2.084 3.186 1 98.56 207 GLN B CA 1
ATOM 4033 C C . GLN B 1 207 ? -24.469 -3.344 3.857 1 98.56 207 GLN B C 1
ATOM 4035 O O . GLN B 1 207 ? -24.594 -3.395 5.082 1 98.56 207 GLN B O 1
ATOM 4040 N N . LYS B 1 208 ? -24.719 -4.344 3.092 1 98.44 208 LYS B N 1
ATOM 4041 C CA . LYS B 1 208 ? -25.375 -5.57 3.537 1 98.44 208 LYS B CA 1
ATOM 4042 C C . LYS B 1 208 ? -24.5 -6.34 4.516 1 98.44 208 LYS B C 1
ATOM 4044 O O . LYS B 1 208 ? -24.984 -6.855 5.523 1 98.44 208 LYS B O 1
ATOM 4049 N N . HIS B 1 209 ? -23.172 -6.363 4.246 1 98.5 209 HIS B N 1
ATOM 4050 C CA . HIS B 1 209 ? -22.359 -7.332 4.973 1 98.5 209 HIS B CA 1
ATOM 4051 C C . HIS B 1 209 ? -21.438 -6.637 5.957 1 98.5 209 HIS B C 1
ATOM 4053 O O . HIS B 1 209 ? -20.844 -7.289 6.82 1 98.5 209 HIS B O 1
ATOM 4059 N N . THR B 1 210 ? -21.297 -5.316 5.867 1 98.19 210 THR B N 1
ATOM 4060 C CA . THR B 1 210 ? -20.375 -4.625 6.77 1 98.19 210 THR B CA 1
ATOM 4061 C C . THR B 1 210 ? -21.047 -3.398 7.383 1 98.19 210 THR B C 1
ATOM 4063 O O . THR B 1 210 ? -20.375 -2.555 7.98 1 98.19 210 THR B O 1
ATOM 4066 N N . ASN B 1 211 ? -22.344 -3.213 7.148 1 97.88 211 ASN B N 1
ATOM 4067 C CA . ASN B 1 211 ? -23.094 -2.055 7.625 1 97.88 211 ASN B CA 1
ATOM 4068 C C . ASN B 1 211 ? -22.516 -0.75 7.094 1 97.88 211 ASN B C 1
ATOM 4070 O O . ASN B 1 211 ? -22.406 0.237 7.824 1 97.88 211 ASN B O 1
ATOM 4074 N N . GLY B 1 212 ? -21.984 -0.874 5.93 1 97.81 212 GLY B N 1
ATOM 4075 C CA . GLY B 1 212 ? -21.484 0.31 5.25 1 97.81 212 GLY B CA 1
ATOM 4076 C C . GLY B 1 212 ? -20.047 0.634 5.602 1 97.81 212 GLY B C 1
ATOM 4077 O O . GLY B 1 212 ? -19.453 1.54 5.016 1 97.81 212 GLY B O 1
ATOM 4078 N N . ASN B 1 213 ? -19.344 -0.06 6.441 1 97.31 213 ASN B N 1
ATOM 4079 C CA . ASN B 1 213 ? -18.016 0.261 6.934 1 97.31 213 ASN B CA 1
ATOM 4080 C C . ASN B 1 213 ? -16.922 -0.171 5.945 1 97.31 213 ASN B C 1
ATOM 4082 O O . ASN B 1 213 ? -15.852 0.424 5.898 1 97.31 213 ASN B O 1
ATOM 4086 N N . GLY B 1 214 ? -17.219 -1.282 5.195 1 98.62 214 GLY B N 1
ATOM 4087 C CA . GLY B 1 214 ? -16.234 -1.851 4.297 1 98.62 214 GLY B CA 1
ATOM 4088 C C . GLY B 1 214 ? -15.453 -2.994 4.914 1 98.62 214 GLY B C 1
ATOM 4089 O O . GLY B 1 214 ? -15.625 -3.303 6.098 1 98.62 214 GLY B O 1
ATOM 4090 N N . PHE B 1 215 ? -14.68 -3.627 4.098 1 98.94 215 PHE B N 1
ATOM 4091 C CA . PHE B 1 215 ? -13.875 -4.77 4.531 1 98.94 215 PHE B CA 1
ATOM 4092 C C . PHE B 1 215 ? -12.492 -4.32 4.973 1 98.94 215 PHE B C 1
ATOM 4094 O O . PHE B 1 215 ? -11.875 -3.463 4.332 1 98.94 215 PHE B O 1
ATOM 4101 N N . GLU B 1 216 ? -11.93 -4.883 6.047 1 98.81 216 GLU B N 1
ATOM 4102 C CA . GLU B 1 216 ? -10.633 -4.488 6.586 1 98.81 216 GLU B CA 1
ATOM 4103 C C . GLU B 1 216 ? -9.5 -4.898 5.648 1 98.81 216 GLU B C 1
ATOM 4105 O O . GLU B 1 216 ? -8.5 -4.191 5.531 1 98.81 216 GLU B O 1
ATOM 4110 N N . VAL B 1 217 ? -9.703 -6.078 5.035 1 98.94 217 VAL B N 1
ATOM 4111 C CA . VAL B 1 217 ? -8.727 -6.57 4.074 1 98.94 217 VAL B CA 1
ATOM 4112 C C . VAL B 1 217 ? -9.43 -7.031 2.803 1 98.94 217 VAL B C 1
ATOM 4114 O O . VAL B 1 217 ? -10.461 -7.707 2.869 1 98.94 217 VAL B O 1
ATOM 4117 N N . ILE B 1 218 ? -8.93 -6.633 1.686 1 98.94 218 ILE B N 1
ATOM 4118 C CA . ILE B 1 218 ? -9.414 -7.102 0.391 1 98.94 218 ILE B CA 1
ATOM 4119 C C . ILE B 1 218 ? -8.258 -7.68 -0.415 1 98.94 218 ILE B C 1
ATOM 4121 O O . ILE B 1 218 ? -7.191 -7.062 -0.517 1 98.94 218 ILE B O 1
ATOM 4125 N N . PHE B 1 219 ? -8.445 -8.844 -0.833 1 98.94 219 PHE B N 1
ATOM 4126 C CA . PHE B 1 219 ? -7.504 -9.484 -1.744 1 98.94 219 PHE B CA 1
ATOM 4127 C C . PHE B 1 219 ? -8.086 -9.57 -3.15 1 98.94 219 PHE B C 1
ATOM 4129 O O . PHE B 1 219 ? -8.938 -10.414 -3.426 1 98.94 219 PHE B O 1
ATOM 4136 N N . ASP B 1 220 ? -7.547 -8.688 -4.043 1 98.94 220 ASP B N 1
ATOM 4137 C CA . ASP B 1 220 ? -8.008 -8.609 -5.426 1 98.94 220 ASP B CA 1
ATOM 4138 C C . ASP B 1 220 ? -7.164 -9.508 -6.336 1 98.94 220 ASP B C 1
ATOM 4140 O O . ASP B 1 220 ? -6.02 -9.172 -6.648 1 98.94 220 ASP B O 1
ATOM 4144 N N . THR B 1 221 ? -7.73 -10.562 -6.828 1 98.44 221 THR B N 1
ATOM 4145 C CA . THR B 1 221 ? -7.008 -11.477 -7.707 1 98.44 221 THR B CA 1
ATOM 4146 C C . THR B 1 221 ? -7.398 -11.25 -9.164 1 98.44 221 THR B C 1
ATOM 4148 O O . THR B 1 221 ? -6.992 -12 -10.047 1 98.44 221 THR B O 1
ATOM 4151 N N . VAL B 1 222 ? -8.18 -10.266 -9.453 1 97.62 222 VAL B N 1
ATOM 4152 C CA . VAL B 1 222 ? -8.797 -10.078 -10.766 1 97.62 222 VAL B CA 1
ATOM 4153 C C . VAL B 1 222 ? -8.094 -8.938 -11.508 1 97.62 222 VAL B C 1
ATOM 4155 O O . VAL B 1 222 ? -7.688 -9.102 -12.656 1 97.62 222 VAL B O 1
ATOM 4158 N N . GLY B 1 223 ? -7.938 -7.797 -10.914 1 97.75 223 GLY B N 1
ATOM 4159 C CA . GLY B 1 223 ? -7.277 -6.652 -11.531 1 97.75 223 GLY B CA 1
ATOM 4160 C C . GLY B 1 223 ? -8.195 -5.844 -12.422 1 97.75 223 GLY B C 1
ATOM 4161 O O . GLY B 1 223 ? -9.422 -5.969 -12.344 1 97.75 223 GLY B O 1
ATOM 4162 N N . GLY B 1 224 ? -7.574 -4.961 -13.234 1 97.38 224 GLY B N 1
ATOM 4163 C CA . GLY B 1 224 ? -8.352 -4.094 -14.102 1 97.38 224 GLY B CA 1
ATOM 4164 C C . GLY B 1 224 ? -9.359 -3.24 -13.352 1 97.38 224 GLY B C 1
ATOM 4165 O O . GLY B 1 224 ? -9.047 -2.67 -12.305 1 97.38 224 GLY B O 1
ATOM 4166 N N . LYS B 1 225 ? -10.562 -3.189 -13.852 1 97.38 225 LYS B N 1
ATOM 4167 C CA . LYS B 1 225 ? -11.617 -2.373 -13.25 1 97.38 225 LYS B CA 1
ATOM 4168 C C . LYS B 1 225 ? -11.984 -2.889 -11.859 1 97.38 225 LYS B C 1
ATOM 4170 O O . LYS B 1 225 ? -12.445 -2.125 -11.008 1 97.38 225 LYS B O 1
ATOM 4175 N N . ASN B 1 226 ? -11.773 -4.164 -11.641 1 98.31 226 ASN B N 1
ATOM 4176 C CA . ASN B 1 226 ? -12.141 -4.742 -10.352 1 98.31 226 ASN B CA 1
ATOM 4177 C C . ASN B 1 226 ? -11.305 -4.164 -9.219 1 98.31 226 ASN B C 1
ATOM 4179 O O . ASN B 1 226 ? -11.742 -4.145 -8.062 1 98.31 226 ASN B O 1
ATOM 4183 N N . LEU B 1 227 ? -10.117 -3.748 -9.523 1 98.75 227 LEU B N 1
ATOM 4184 C CA . LEU B 1 227 ? -9.297 -3.117 -8.492 1 98.75 227 LEU B CA 1
ATOM 4185 C C . LEU B 1 227 ? -9.984 -1.864 -7.957 1 98.75 227 LEU B C 1
ATOM 4187 O O . LEU B 1 227 ? -9.898 -1.577 -6.758 1 98.75 227 LEU B O 1
ATOM 4191 N N . ASP B 1 228 ? -10.664 -1.104 -8.797 1 98.75 228 ASP B N 1
ATOM 4192 C CA . ASP B 1 228 ? -11.445 0.04 -8.344 1 98.75 228 ASP B CA 1
ATOM 4193 C C . ASP B 1 228 ? -12.539 -0.393 -7.367 1 98.75 228 ASP B C 1
ATOM 4195 O O . ASP B 1 228 ? -12.805 0.295 -6.379 1 98.75 228 ASP B O 1
ATOM 4199 N N . HIS B 1 229 ? -13.18 -1.541 -7.672 1 98.75 229 HIS B N 1
ATOM 4200 C CA . HIS B 1 229 ? -14.188 -2.082 -6.77 1 98.75 229 HIS B CA 1
ATOM 4201 C C . HIS B 1 229 ? -13.586 -2.418 -5.406 1 98.75 229 HIS B C 1
ATOM 4203 O O . HIS B 1 229 ? -14.25 -2.277 -4.379 1 98.75 229 HIS B O 1
ATOM 4209 N N . SER B 1 230 ? -12.359 -2.906 -5.461 1 98.94 230 SER B N 1
ATOM 4210 C CA . SER B 1 230 ? -11.664 -3.209 -4.215 1 98.94 230 SER B CA 1
ATOM 4211 C C . SER B 1 230 ? -11.469 -1.954 -3.369 1 98.94 230 SER B C 1
ATOM 4213 O O . SER B 1 230 ? -11.719 -1.967 -2.162 1 98.94 230 SER B O 1
ATOM 4215 N N . PHE B 1 231 ? -11.047 -0.858 -4.031 1 98.88 231 PHE B N 1
ATOM 4216 C CA . PHE B 1 231 ? -10.867 0.399 -3.314 1 98.88 231 PHE B CA 1
ATOM 4217 C C . PHE B 1 231 ? -12.188 0.875 -2.719 1 98.88 231 PHE B C 1
ATOM 4219 O O . PHE B 1 231 ? -12.227 1.333 -1.575 1 98.88 231 PHE B O 1
ATOM 4226 N N . GLU B 1 232 ? -13.203 0.745 -3.445 1 98.75 232 GLU B N 1
ATOM 4227 C CA . GLU B 1 232 ? -14.539 1.166 -3.012 1 98.75 232 GLU B CA 1
ATOM 4228 C C . GLU B 1 232 ? -15.016 0.341 -1.821 1 98.75 232 GLU B C 1
ATOM 4230 O O . GLU B 1 232 ? -15.625 0.877 -0.894 1 98.75 232 GLU B O 1
ATOM 4235 N N . ALA B 1 233 ? -14.703 -0.916 -1.788 1 98.88 233 ALA B N 1
ATOM 4236 C CA . ALA B 1 233 ? -15.227 -1.858 -0.807 1 98.88 233 ALA B CA 1
ATOM 4237 C C . ALA B 1 233 ? -14.43 -1.806 0.491 1 98.88 233 ALA B C 1
ATOM 4239 O O . ALA B 1 233 ? -14.859 -2.336 1.518 1 98.88 233 ALA B O 1
ATOM 4240 N N . ALA B 1 234 ? -13.289 -1.218 0.447 1 98.88 234 ALA B N 1
ATOM 4241 C CA . ALA B 1 234 ? -12.375 -1.243 1.587 1 98.88 234 ALA B CA 1
ATOM 4242 C C . ALA B 1 234 ? -12.875 -0.339 2.711 1 98.88 234 ALA B C 1
ATOM 4244 O O . ALA B 1 234 ? -13.484 0.702 2.453 1 98.88 234 ALA B O 1
ATOM 4245 N N . ALA B 1 235 ? -12.625 -0.721 3.951 1 98.69 235 ALA B N 1
ATOM 4246 C CA . ALA B 1 235 ? -12.875 0.115 5.121 1 98.69 235 ALA B CA 1
ATOM 4247 C C . ALA B 1 235 ? -11.859 1.25 5.219 1 98.69 235 ALA B C 1
ATOM 4249 O O . ALA B 1 235 ? -10.805 1.197 4.59 1 98.69 235 ALA B O 1
ATOM 4250 N N . VAL B 1 236 ? -12.219 2.287 5.953 1 97.81 236 VAL B N 1
ATOM 4251 C CA . VAL B 1 236 ? -11.266 3.342 6.273 1 97.81 236 VAL B CA 1
ATOM 4252 C C . VAL B 1 236 ? -10 2.732 6.879 1 97.81 236 VAL B C 1
ATOM 4254 O O . VAL B 1 236 ? -10.086 1.876 7.762 1 97.81 236 VAL B O 1
ATOM 4257 N N . ASN B 1 237 ? -8.844 3.1 6.309 1 98.12 237 ASN B N 1
ATOM 4258 C CA . ASN B 1 237 ? -7.535 2.582 6.691 1 98.12 237 ASN B CA 1
ATOM 4259 C C . ASN B 1 237 ? -7.414 1.09 6.398 1 98.12 237 ASN B C 1
ATOM 4261 O O . ASN B 1 237 ? -6.645 0.385 7.055 1 98.12 237 ASN B O 1
ATOM 4265 N N . GLY B 1 238 ? -8.266 0.605 5.516 1 98.69 238 GLY B N 1
ATOM 4266 C CA . GLY B 1 238 ? -8.203 -0.796 5.133 1 98.69 238 GLY B CA 1
ATOM 4267 C C . GLY B 1 238 ? -7.004 -1.123 4.262 1 98.69 238 GLY B C 1
ATOM 4268 O O . GLY B 1 238 ? -6.277 -0.224 3.834 1 98.69 238 GLY B O 1
ATOM 4269 N N . THR B 1 239 ? -6.801 -2.4 4.031 1 98.94 239 THR B N 1
ATOM 4270 C CA . THR B 1 239 ? -5.691 -2.916 3.234 1 98.94 239 THR B CA 1
ATOM 4271 C C . THR B 1 239 ? -6.211 -3.637 1.993 1 98.94 239 THR B C 1
ATOM 4273 O O . THR B 1 239 ? -7.086 -4.5 2.088 1 98.94 239 THR B O 1
ATOM 4276 N N . VAL B 1 240 ? -5.711 -3.24 0.865 1 98.94 240 VAL B N 1
ATOM 4277 C CA . VAL B 1 240 ? -5.965 -3.939 -0.39 1 98.94 240 VAL B CA 1
ATOM 4278 C C . VAL B 1 240 ? -4.68 -4.602 -0.883 1 98.94 240 VAL B C 1
ATOM 4280 O O . VAL B 1 240 ? -3.621 -3.975 -0.907 1 98.94 240 VAL B O 1
ATOM 4283 N N . VAL B 1 241 ? -4.707 -5.824 -1.174 1 98.94 241 VAL B N 1
ATOM 4284 C CA . VAL B 1 241 ? -3.627 -6.551 -1.83 1 98.94 241 VAL B CA 1
ATOM 4285 C C . VAL B 1 241 ? -4.062 -6.969 -3.232 1 98.94 241 VAL B C 1
ATOM 4287 O O . VAL B 1 241 ? -5.195 -7.422 -3.428 1 98.94 241 VAL B O 1
ATOM 4290 N N . THR B 1 242 ? -3.217 -6.766 -4.191 1 98.88 242 THR B N 1
ATOM 4291 C CA . THR B 1 242 ? -3.549 -7.199 -5.543 1 98.88 242 THR B CA 1
ATOM 4292 C C . THR B 1 242 ? -2.369 -7.922 -6.188 1 98.88 242 THR B C 1
ATOM 4294 O O . THR B 1 242 ? -1.22 -7.727 -5.781 1 98.88 242 THR B O 1
ATOM 4297 N N . ILE B 1 243 ? -2.678 -8.789 -7.125 1 98.5 243 ILE B N 1
ATOM 4298 C CA . ILE B 1 243 ? -1.666 -9.516 -7.883 1 98.5 243 ILE B CA 1
ATOM 4299 C C . ILE B 1 243 ? -1.751 -9.133 -9.359 1 98.5 243 ILE B C 1
ATOM 4301 O O . ILE B 1 243 ? -1.066 -9.719 -10.203 1 98.5 243 ILE B O 1
ATOM 4305 N N . ALA B 1 244 ? -2.625 -8.234 -9.703 1 97.19 244 ALA B N 1
ATOM 4306 C CA . ALA B 1 244 ? -2.836 -7.746 -11.062 1 97.19 244 ALA B CA 1
ATOM 4307 C C . ALA B 1 244 ? -3.02 -6.234 -11.078 1 97.19 244 ALA B C 1
ATOM 4309 O O . ALA B 1 244 ? -4.133 -5.734 -10.914 1 97.19 244 ALA B O 1
ATOM 4310 N N . ALA B 1 245 ? -1.915 -5.566 -11.352 1 97.19 245 ALA B N 1
ATOM 4311 C CA . ALA B 1 245 ? -1.969 -4.113 -11.258 1 97.19 245 ALA B CA 1
ATOM 4312 C C . ALA B 1 245 ? -1.294 -3.457 -12.461 1 97.19 245 ALA B C 1
ATOM 4314 O O . ALA B 1 245 ? -0.787 -2.338 -12.359 1 97.19 245 ALA B O 1
ATOM 4315 N N . ARG B 1 246 ? -1.153 -4.121 -13.586 1 95.88 246 ARG B N 1
ATOM 4316 C CA . ARG B 1 246 ? -0.642 -3.506 -14.805 1 95.88 246 ARG B CA 1
ATOM 4317 C C . ARG B 1 246 ? -1.728 -2.699 -15.508 1 95.88 246 ARG B C 1
ATOM 4319 O O . ARG B 1 246 ? -2.105 -3.01 -16.641 1 95.88 246 ARG B O 1
ATOM 4326 N N . SER B 1 247 ? -2.227 -1.66 -14.859 1 97.81 247 SER B N 1
ATOM 4327 C CA . SER B 1 247 ? -3.365 -0.854 -15.289 1 97.81 247 SER B CA 1
ATOM 4328 C C . SER B 1 247 ? -3.354 0.516 -14.617 1 97.81 247 SER B C 1
ATOM 4330 O O . SER B 1 247 ? -2.553 0.765 -13.711 1 97.81 247 SER B O 1
ATOM 4332 N N . THR B 1 248 ? -4.18 1.44 -15.172 1 98.56 248 THR B N 1
ATOM 4333 C CA . THR B 1 248 ? -4.277 2.814 -14.695 1 98.56 248 THR B CA 1
ATOM 4334 C C . THR B 1 248 ? -5.52 2.996 -13.828 1 98.56 248 THR B C 1
ATOM 4336 O O . THR B 1 248 ? -6.602 2.516 -14.172 1 98.56 248 THR B O 1
ATOM 4339 N N . HIS B 1 249 ? -5.352 3.666 -12.719 1 98.75 249 HIS B N 1
ATOM 4340 C CA . HIS B 1 249 ? -6.449 3.801 -11.766 1 98.75 249 HIS B CA 1
ATOM 4341 C C . HIS B 1 249 ? -6.473 5.191 -11.141 1 98.75 249 HIS B C 1
ATOM 4343 O O . HIS B 1 249 ? -5.422 5.816 -10.969 1 98.75 249 HIS B O 1
ATOM 4349 N N . ASP B 1 250 ? -7.656 5.703 -10.836 1 98.62 250 ASP B N 1
ATOM 4350 C CA . ASP B 1 250 ? -7.855 6.848 -9.953 1 98.62 250 ASP B CA 1
ATOM 4351 C C . ASP B 1 250 ? -7.617 6.461 -8.492 1 98.62 250 ASP B C 1
ATOM 4353 O O . ASP B 1 250 ? -8.289 5.574 -7.965 1 98.62 250 ASP B O 1
ATOM 4357 N N . LEU B 1 251 ? -6.672 7.121 -7.836 1 98.62 251 LEU B N 1
ATOM 4358 C CA . LEU B 1 251 ? -6.289 6.738 -6.48 1 98.62 251 LEU B CA 1
ATOM 4359 C C . LEU B 1 251 ? -7.027 7.586 -5.449 1 98.62 251 LEU B C 1
ATOM 4361 O O . LEU B 1 251 ? -6.766 7.477 -4.25 1 98.62 251 LEU B O 1
ATOM 4365 N N . SER B 1 252 ? -7.992 8.414 -5.832 1 97.62 252 SER B N 1
ATOM 4366 C CA . SER B 1 252 ? -8.742 9.273 -4.926 1 97.62 252 SER B CA 1
ATOM 4367 C C . SER B 1 252 ? -9.422 8.469 -3.824 1 97.62 252 SER B C 1
ATOM 4369 O O . SER B 1 252 ? -9.438 8.883 -2.662 1 97.62 252 SER B O 1
ATOM 4371 N N . PRO B 1 253 ? -9.984 7.254 -4.156 1 97.69 253 PRO B N 1
ATOM 4372 C CA . PRO B 1 253 ? -10.562 6.461 -3.07 1 97.69 253 PRO B CA 1
ATOM 4373 C C . PRO B 1 253 ? -9.523 6.008 -2.049 1 97.69 253 PRO B C 1
ATOM 4375 O O . PRO B 1 253 ? -9.82 5.934 -0.853 1 97.69 253 PRO B O 1
ATOM 4378 N N . LEU B 1 254 ? -8.297 5.691 -2.504 1 98.56 254 LEU B N 1
ATOM 4379 C CA . LEU B 1 254 ? -7.223 5.379 -1.568 1 98.56 254 LEU B CA 1
ATOM 4380 C C . LEU B 1 254 ? -6.957 6.555 -0.631 1 98.56 254 LEU B C 1
ATOM 4382 O O . LEU B 1 254 ? -6.805 6.363 0.578 1 98.56 254 LEU B O 1
ATOM 4386 N N . HIS B 1 255 ? -6.922 7.703 -1.224 1 97.88 255 HIS B N 1
ATOM 4387 C CA . HIS B 1 255 ? -6.648 8.898 -0.44 1 97.88 255 HIS B CA 1
ATOM 4388 C C . HIS B 1 255 ? -7.754 9.156 0.582 1 97.88 255 HIS B C 1
ATOM 4390 O O . HIS B 1 255 ? -7.477 9.375 1.762 1 97.88 255 HIS B O 1
ATOM 4396 N N . ALA B 1 256 ? -8.984 9.086 0.177 1 96.38 256 ALA B N 1
ATOM 4397 C CA . ALA B 1 256 ? -10.141 9.445 1 1 96.38 256 ALA B CA 1
ATOM 4398 C C . ALA B 1 256 ? -10.25 8.531 2.217 1 96.38 256 ALA B C 1
ATOM 4400 O O . ALA B 1 256 ? -10.711 8.953 3.279 1 96.38 256 ALA B O 1
ATOM 4401 N N . LYS B 1 257 ? -9.727 7.289 2.078 1 97.69 257 LYS B N 1
ATOM 4402 C CA . LYS B 1 257 ? -9.906 6.312 3.146 1 97.69 257 LYS B CA 1
ATOM 4403 C C . LYS B 1 257 ? -8.586 5.988 3.828 1 97.69 257 LYS B C 1
ATOM 4405 O O . LYS B 1 257 ? -8.539 5.164 4.742 1 97.69 257 LYS B O 1
ATOM 4410 N N . GLY B 1 258 ? -7.488 6.602 3.385 1 98.38 258 GLY B N 1
ATOM 4411 C CA . GLY B 1 258 ? -6.195 6.262 3.953 1 98.38 258 GLY B CA 1
ATOM 4412 C C . GLY B 1 258 ? -5.836 4.797 3.791 1 98.38 258 GLY B C 1
ATOM 4413 O O . GLY B 1 258 ? -5.445 4.137 4.754 1 98.38 258 GLY B O 1
ATOM 4414 N N . LEU B 1 259 ? -5.93 4.273 2.568 1 98.88 259 LEU B N 1
ATOM 4415 C CA . LEU B 1 259 ? -5.758 2.844 2.336 1 98.88 259 LEU B CA 1
ATOM 4416 C C . LEU B 1 259 ? -4.281 2.488 2.195 1 98.88 259 LEU B C 1
ATOM 4418 O O . LEU B 1 259 ? -3.447 3.365 1.963 1 98.88 259 LEU B O 1
ATOM 4422 N N . SER B 1 260 ? -3.977 1.235 2.406 1 98.88 260 SER B N 1
ATOM 4423 C CA . SER B 1 260 ? -2.742 0.59 1.974 1 98.88 260 SER B CA 1
ATOM 4424 C C . SER B 1 260 ? -2.986 -0.33 0.782 1 98.88 260 SER B C 1
ATOM 4426 O O . SER B 1 260 ? -3.973 -1.068 0.754 1 98.88 260 SER B O 1
ATOM 4428 N N . LEU B 1 261 ? -2.146 -0.188 -0.195 1 98.94 261 LEU B N 1
ATOM 4429 C CA . LEU B 1 261 ? -2.166 -1.069 -1.357 1 98.94 261 LEU B CA 1
ATOM 4430 C C . LEU B 1 261 ? -0.857 -1.845 -1.474 1 98.94 261 LEU B C 1
ATOM 4432 O O . LEU B 1 261 ? 0.219 -1.247 -1.553 1 98.94 261 LEU B O 1
ATOM 4436 N N . HIS B 1 262 ? -0.93 -3.148 -1.42 1 98.94 262 HIS B N 1
ATOM 4437 C CA . HIS B 1 262 ? 0.214 -4.02 -1.663 1 98.94 262 HIS B CA 1
ATOM 4438 C C . HIS B 1 262 ? 0.075 -4.754 -2.992 1 98.94 262 HIS B C 1
ATOM 4440 O O . HIS B 1 262 ? -1.001 -5.266 -3.314 1 98.94 262 HIS B O 1
ATOM 4446 N N . VAL B 1 263 ? 1.144 -4.762 -3.711 1 98.88 263 VAL B N 1
ATOM 4447 C CA . VAL B 1 263 ? 1.17 -5.574 -4.922 1 98.88 263 VAL B CA 1
ATOM 4448 C C . VAL B 1 263 ? 2.092 -6.773 -4.719 1 98.88 263 VAL B C 1
ATOM 4450 O O . VAL B 1 263 ? 3.262 -6.613 -4.363 1 98.88 263 VAL B O 1
ATOM 4453 N N . THR B 1 264 ? 1.53 -7.922 -4.855 1 98.5 264 THR B N 1
ATOM 4454 C CA . THR B 1 264 ? 2.299 -9.156 -4.777 1 98.5 264 THR B CA 1
ATOM 4455 C C . THR B 1 264 ? 2.66 -9.664 -6.172 1 98.5 264 THR B C 1
ATOM 4457 O O . THR B 1 264 ? 1.783 -9.852 -7.016 1 98.5 264 THR B O 1
ATOM 4460 N N . PHE B 1 265 ? 3.918 -9.805 -6.391 1 97.12 265 PHE B N 1
ATOM 4461 C CA . PHE B 1 265 ? 4.422 -10.359 -7.641 1 97.12 265 PHE B CA 1
ATOM 4462 C C . PHE B 1 265 ? 5.379 -11.516 -7.367 1 97.12 265 PHE B C 1
ATOM 4464 O O . PHE B 1 265 ? 6.59 -11.312 -7.254 1 97.12 265 PHE B O 1
ATOM 4471 N N . MET B 1 266 ? 4.863 -12.672 -7.336 1 94.56 266 MET B N 1
ATOM 4472 C CA . MET B 1 266 ? 5.531 -13.883 -6.867 1 94.56 266 MET B CA 1
ATOM 4473 C C . MET B 1 266 ? 6.793 -14.156 -7.68 1 94.56 266 MET B C 1
ATOM 4475 O O . MET B 1 266 ? 7.77 -14.695 -7.156 1 94.56 266 MET B O 1
ATOM 4479 N N . ALA B 1 267 ? 6.828 -13.75 -8.992 1 93.12 267 ALA B N 1
ATOM 4480 C CA . ALA B 1 267 ? 7.965 -14.016 -9.875 1 93.12 267 ALA B CA 1
ATOM 4481 C C . ALA B 1 267 ? 9.234 -13.367 -9.344 1 93.12 267 ALA B C 1
ATOM 4483 O O . ALA B 1 267 ? 10.344 -13.82 -9.641 1 93.12 267 ALA B O 1
ATOM 4484 N N . LEU B 1 268 ? 9.102 -12.344 -8.539 1 94.75 268 LEU B N 1
ATOM 4485 C CA . LEU B 1 268 ? 10.258 -11.641 -7.988 1 94.75 268 LEU B CA 1
ATOM 4486 C C . LEU B 1 268 ? 11.07 -12.562 -7.09 1 94.75 268 LEU B C 1
ATOM 4488 O O . LEU B 1 268 ? 12.297 -12.43 -7 1 94.75 268 LEU B O 1
ATOM 4492 N N . LYS B 1 269 ? 10.445 -13.5 -6.457 1 93.25 269 LYS B N 1
ATOM 4493 C CA . LYS B 1 269 ? 11.133 -14.445 -5.582 1 93.25 269 LYS B CA 1
ATOM 4494 C C . LYS B 1 269 ? 11.984 -15.422 -6.383 1 93.25 269 LYS B C 1
ATOM 4496 O O . LYS B 1 269 ? 12.984 -15.938 -5.883 1 93.25 269 LYS B O 1
ATOM 4501 N N . ILE B 1 270 ? 11.57 -15.68 -7.598 1 92.69 270 ILE B N 1
ATOM 4502 C CA . ILE B 1 270 ? 12.328 -16.578 -8.469 1 92.69 270 ILE B CA 1
ATOM 4503 C C . ILE B 1 270 ? 13.492 -15.805 -9.102 1 92.69 270 ILE B C 1
ATOM 4505 O O . ILE B 1 270 ? 14.609 -16.312 -9.172 1 92.69 270 ILE B O 1
ATOM 4509 N N . LEU B 1 271 ? 13.219 -14.562 -9.438 1 93.25 271 LEU B N 1
ATOM 4510 C CA . LEU B 1 271 ? 14.164 -13.75 -10.195 1 93.25 271 LEU B CA 1
ATOM 4511 C C . LEU B 1 271 ? 15.273 -13.227 -9.297 1 93.25 271 LEU B C 1
ATOM 4513 O O . LEU B 1 271 ? 16.391 -12.969 -9.758 1 93.25 271 LEU B O 1
ATOM 4517 N N . HIS B 1 272 ? 14.945 -13.055 -8.039 1 92.88 272 HIS B N 1
ATOM 4518 C CA . HIS B 1 272 ? 15.93 -12.57 -7.074 1 92.88 272 HIS B CA 1
ATOM 4519 C C . HIS B 1 272 ? 16.406 -13.688 -6.152 1 92.88 272 HIS B C 1
ATOM 4521 O O . HIS B 1 272 ? 15.719 -14.031 -5.188 1 92.88 272 HIS B O 1
ATOM 4527 N N . THR B 1 273 ? 17.625 -14.078 -6.34 1 92.38 273 THR B N 1
ATOM 4528 C CA . THR B 1 273 ? 18.141 -15.305 -5.738 1 92.38 273 THR B CA 1
ATOM 4529 C C . THR B 1 273 ? 18.156 -15.195 -4.215 1 92.38 273 THR B C 1
ATOM 4531 O O . THR B 1 273 ? 18 -16.203 -3.514 1 92.38 273 THR B O 1
ATOM 4534 N N . ASP B 1 274 ? 18.297 -14.039 -3.756 1 92.88 274 ASP B N 1
ATOM 4535 C CA . ASP B 1 274 ? 18.359 -13.828 -2.312 1 92.88 274 ASP B CA 1
ATOM 4536 C C . ASP B 1 274 ? 17 -14.039 -1.662 1 92.88 274 ASP B C 1
ATOM 4538 O O . ASP B 1 274 ? 16.891 -14.109 -0.436 1 92.88 274 ASP B O 1
ATOM 4542 N N . LYS B 1 275 ? 15.969 -14.273 -2.453 1 93.38 275 LYS B N 1
ATOM 4543 C CA . LYS B 1 275 ? 14.617 -14.391 -1.923 1 93.38 275 LYS B CA 1
ATOM 4544 C C . LYS B 1 275 ? 14.07 -15.805 -2.113 1 93.38 275 LYS B C 1
ATOM 4546 O O . LYS B 1 275 ? 12.953 -16.109 -1.694 1 93.38 275 LYS B O 1
ATOM 4551 N N . ARG B 1 276 ? 14.82 -16.672 -2.656 1 96.19 276 ARG B N 1
ATOM 4552 C CA . ARG B 1 276 ? 14.312 -17.969 -3.109 1 96.19 276 ARG B CA 1
ATOM 4553 C C . ARG B 1 276 ? 14.008 -18.875 -1.927 1 96.19 276 ARG B C 1
ATOM 4555 O O . ARG B 1 276 ? 13.094 -19.703 -1.993 1 96.19 276 ARG B O 1
ATOM 4562 N N . ASP B 1 277 ? 14.703 -18.688 -0.787 1 96.88 277 ASP B N 1
ATOM 4563 C CA . ASP B 1 277 ? 14.492 -19.562 0.373 1 96.88 277 ASP B CA 1
ATOM 4564 C C . ASP B 1 277 ? 13.039 -19.484 0.852 1 96.88 277 ASP B C 1
ATOM 4566 O O . ASP B 1 277 ? 12.492 -20.484 1.325 1 96.88 277 ASP B O 1
ATOM 4570 N N . ALA B 1 278 ? 12.492 -18.344 0.681 1 96.81 278 ALA B N 1
ATOM 4571 C CA . ALA B 1 278 ? 11.125 -18.125 1.156 1 96.81 278 ALA B CA 1
ATOM 4572 C C . ALA B 1 278 ? 10.141 -19.047 0.429 1 96.81 278 ALA B C 1
ATOM 4574 O O . ALA B 1 278 ? 9.148 -19.484 1.011 1 96.81 278 ALA B O 1
ATOM 4575 N N . CYS B 1 279 ? 10.383 -19.359 -0.796 1 97.38 279 CYS B N 1
ATOM 4576 C CA . CYS B 1 279 ? 9.484 -20.188 -1.589 1 97.38 279 CYS B CA 1
ATOM 4577 C C . CYS B 1 279 ? 9.375 -21.594 -1.004 1 97.38 279 CYS B C 1
ATOM 4579 O O . CYS B 1 279 ? 8.281 -22.062 -0.68 1 97.38 279 CYS B O 1
ATOM 4581 N N . GLY B 1 280 ? 10.539 -22.234 -0.774 1 98 280 GLY B N 1
ATOM 4582 C CA . GLY B 1 280 ? 10.523 -23.562 -0.195 1 98 280 GLY B CA 1
ATOM 4583 C C . GLY B 1 280 ? 9.961 -23.594 1.213 1 98 280 GLY B C 1
ATOM 4584 O O . GLY B 1 280 ? 9.281 -24.547 1.593 1 98 280 GLY B O 1
ATOM 4585 N N . GLU B 1 281 ? 10.219 -22.531 1.97 1 98.38 281 GLU B N 1
ATOM 4586 C CA . GLU B 1 281 ? 9.711 -22.453 3.336 1 98.38 281 GLU B CA 1
ATOM 4587 C C . GLU B 1 281 ? 8.188 -22.344 3.354 1 98.38 281 GLU B C 1
ATOM 4589 O O . GLU B 1 281 ? 7.527 -23.016 4.145 1 98.38 281 GLU B O 1
ATOM 4594 N N . ILE B 1 282 ? 7.672 -21.547 2.492 1 98.62 282 ILE B N 1
ATOM 4595 C CA . ILE B 1 282 ? 6.227 -21.406 2.387 1 98.62 282 ILE B CA 1
ATOM 4596 C C . ILE B 1 282 ? 5.602 -22.719 1.952 1 98.62 282 ILE B C 1
ATOM 4598 O O . ILE B 1 282 ? 4.602 -23.172 2.527 1 98.62 282 ILE B O 1
ATOM 4602 N N . LEU B 1 283 ? 6.215 -23.344 0.968 1 98.81 283 LEU B N 1
ATOM 4603 C CA . LEU B 1 283 ? 5.691 -24.609 0.464 1 98.81 283 LEU B CA 1
ATOM 4604 C C . LEU B 1 283 ? 5.723 -25.688 1.551 1 98.81 283 LEU B C 1
ATOM 4606 O O . LEU B 1 283 ? 4.824 -26.531 1.621 1 98.81 283 LEU B O 1
ATOM 4610 N N . THR B 1 284 ? 6.73 -25.656 2.363 1 98.81 284 THR B N 1
ATOM 4611 C CA . THR B 1 284 ? 6.812 -26.609 3.467 1 98.81 284 THR B CA 1
ATOM 4612 C C . THR B 1 284 ? 5.648 -26.406 4.434 1 98.81 284 THR B C 1
ATOM 4614 O O . THR B 1 284 ? 5.039 -27.391 4.883 1 98.81 284 THR B O 1
ATOM 4617 N N . LYS B 1 285 ? 5.34 -25.188 4.734 1 98.75 285 LYS B N 1
ATOM 4618 C CA . LYS B 1 285 ? 4.184 -24.891 5.574 1 98.75 285 LYS B CA 1
ATOM 4619 C C . LYS B 1 285 ? 2.887 -25.328 4.898 1 98.75 285 LYS B C 1
ATOM 4621 O O . LYS B 1 285 ? 2.004 -25.891 5.547 1 98.75 285 LYS B O 1
ATOM 4626 N N . LEU B 1 286 ? 2.82 -25.141 3.648 1 98.81 286 LEU B N 1
ATOM 4627 C CA . LEU B 1 286 ? 1.632 -25.5 2.885 1 98.81 286 LEU B CA 1
ATOM 4628 C C . LEU B 1 286 ? 1.449 -27.016 2.857 1 98.81 286 LEU B C 1
ATOM 4630 O O . LEU B 1 286 ? 0.32 -27.516 2.893 1 98.81 286 LEU B O 1
ATOM 4634 N N . THR B 1 287 ? 2.561 -27.688 2.77 1 98.88 287 THR B N 1
ATOM 4635 C CA . THR B 1 287 ? 2.502 -29.156 2.826 1 98.88 287 THR B CA 1
ATOM 4636 C C . THR B 1 287 ? 1.782 -29.609 4.09 1 98.88 287 THR B C 1
ATOM 4638 O O . THR B 1 287 ? 0.889 -30.453 4.027 1 98.88 287 THR B O 1
ATOM 4641 N N . GLN B 1 288 ? 2.121 -29.031 5.156 1 98.81 288 GLN B N 1
ATOM 4642 C CA . GLN B 1 288 ? 1.501 -29.375 6.426 1 98.81 288 GLN B CA 1
ATOM 4643 C C . GLN B 1 288 ? 0.014 -29.047 6.43 1 98.81 288 GLN B C 1
ATOM 4645 O O . GLN B 1 288 ? -0.813 -29.844 6.859 1 98.81 288 GLN B O 1
ATOM 4650 N N . ILE B 1 289 ? -0.313 -27.922 5.953 1 98.88 289 ILE B N 1
ATOM 4651 C CA . ILE B 1 289 ? -1.693 -27.453 5.926 1 98.88 289 ILE B CA 1
ATOM 4652 C C . ILE B 1 289 ? -2.537 -28.375 5.055 1 98.88 289 ILE B C 1
ATOM 4654 O O . ILE B 1 289 ? -3.666 -28.719 5.414 1 98.88 289 ILE B O 1
ATOM 4658 N N . VAL B 1 290 ? -1.98 -28.781 3.963 1 98.88 290 VAL B N 1
ATOM 4659 C CA . VAL B 1 290 ? -2.658 -29.688 3.041 1 98.88 290 VAL B CA 1
ATOM 4660 C C . VAL B 1 290 ? -2.836 -31.047 3.695 1 98.88 290 VAL B C 1
ATOM 4662 O O . VAL B 1 290 ? -3.926 -31.625 3.66 1 98.88 290 VAL B O 1
ATOM 4665 N N . GLU B 1 291 ? -1.803 -31.547 4.309 1 98.81 291 GLU B N 1
ATOM 4666 C CA . GLU B 1 291 ? -1.854 -32.875 4.922 1 98.81 291 GLU B CA 1
ATOM 4667 C C . GLU B 1 291 ? -2.844 -32.906 6.086 1 98.81 291 GLU B C 1
ATOM 4669 O O . GLU B 1 291 ? -3.463 -33.938 6.355 1 98.81 291 GLU B O 1
ATOM 4674 N N . GLU B 1 292 ? -3.055 -31.75 6.676 1 98.62 292 GLU B N 1
ATOM 4675 C CA . GLU B 1 292 ? -3.996 -31.625 7.785 1 98.62 292 GLU B CA 1
ATOM 4676 C C . GLU B 1 292 ? -5.422 -31.422 7.281 1 98.62 292 GLU B C 1
ATOM 4678 O O . GLU B 1 292 ? -6.363 -31.375 8.07 1 98.62 292 GLU B O 1
ATOM 4683 N N . GLY B 1 293 ? -5.605 -31.203 6.035 1 98.31 293 GLY B N 1
ATOM 4684 C CA . GLY B 1 293 ? -6.926 -31.188 5.426 1 98.31 293 GLY B CA 1
ATOM 4685 C C . GLY B 1 293 ? -7.504 -29.781 5.312 1 98.31 293 GLY B C 1
ATOM 4686 O O . GLY B 1 293 ? -8.688 -29.625 4.996 1 98.31 293 GLY B O 1
ATOM 4687 N N . HIS B 1 294 ? -6.668 -28.781 5.426 1 98.69 294 HIS B N 1
ATOM 4688 C CA . HIS B 1 294 ? -7.172 -27.422 5.473 1 98.69 294 HIS B CA 1
ATOM 4689 C C . HIS B 1 294 ? -7.047 -26.734 4.109 1 98.69 294 HIS B C 1
ATOM 4691 O O . HIS B 1 294 ? -7.586 -25.656 3.902 1 98.69 294 HIS B O 1
ATOM 4697 N N . LEU B 1 295 ? -6.383 -27.375 3.162 1 98.81 295 LEU B N 1
ATOM 4698 C CA . LEU B 1 295 ? -6.219 -26.844 1.818 1 98.81 295 LEU B CA 1
ATOM 4699 C C . LEU B 1 295 ? -6.203 -27.953 0.778 1 98.81 295 LEU B C 1
ATOM 4701 O O . LEU B 1 295 ? -5.488 -28.938 0.937 1 98.81 295 LEU B O 1
ATOM 4705 N N . ARG B 1 296 ? -6.961 -27.797 -0.198 1 98.06 296 ARG B N 1
ATOM 4706 C CA . ARG B 1 296 ? -7 -28.703 -1.345 1 98.06 296 ARG B CA 1
ATOM 4707 C C . ARG B 1 296 ? -7.094 -27.922 -2.652 1 98.06 296 ARG B C 1
ATOM 4709 O O . ARG B 1 296 ? -7.902 -27 -2.773 1 98.06 296 ARG B O 1
ATOM 4716 N N . PRO B 1 297 ? -6.336 -28.281 -3.596 1 98.44 297 PRO B N 1
ATOM 4717 C CA . PRO B 1 297 ? -6.434 -27.562 -4.863 1 98.44 297 PRO B CA 1
ATOM 4718 C C . PRO B 1 297 ? -7.746 -27.828 -5.598 1 98.44 297 PRO B C 1
ATOM 4720 O O . PRO B 1 297 ? -8.25 -28.953 -5.582 1 98.44 297 PRO B O 1
ATOM 4723 N N . LEU B 1 298 ? -8.336 -26.812 -6.121 1 98.56 298 LEU B N 1
ATOM 4724 C CA . LEU B 1 298 ? -9.453 -26.922 -7.051 1 98.56 298 LEU B CA 1
ATOM 4725 C C . LEU B 1 298 ? -8.953 -27.109 -8.484 1 98.56 298 LEU B C 1
ATOM 4727 O O . LEU B 1 298 ? -8.367 -26.188 -9.062 1 98.56 298 LEU B O 1
ATOM 4731 N N . LEU B 1 299 ? -9.148 -28.25 -9.047 1 98.25 299 LEU B N 1
ATOM 4732 C CA . LEU B 1 299 ? -8.711 -28.531 -10.406 1 98.25 299 LEU B CA 1
ATOM 4733 C C . LEU B 1 299 ? -9.875 -28.453 -11.383 1 98.25 299 LEU B C 1
ATOM 4735 O O . LEU B 1 299 ? -10.984 -28.906 -11.078 1 98.25 299 LEU B O 1
ATOM 4739 N N . ASP B 1 300 ? -9.586 -27.828 -12.453 1 98 300 ASP B N 1
ATOM 4740 C CA . ASP B 1 300 ? -10.555 -27.938 -13.547 1 98 300 ASP B CA 1
ATOM 4741 C C . ASP B 1 300 ? -10.727 -29.391 -13.984 1 98 300 ASP B C 1
ATOM 4743 O O . ASP B 1 300 ? -9.781 -30.172 -13.93 1 98 300 ASP B O 1
ATOM 4747 N N . SER B 1 301 ? -11.875 -29.703 -14.5 1 95.5 301 SER B N 1
ATOM 4748 C CA . SER B 1 301 ? -12.211 -31.078 -14.836 1 95.5 301 SER B CA 1
ATOM 4749 C C . SER B 1 301 ? -11.508 -31.531 -16.109 1 95.5 301 SER B C 1
ATOM 4751 O O . SER B 1 301 ? -11.406 -32.719 -16.391 1 95.5 301 SER B O 1
ATOM 4753 N N . LYS B 1 302 ? -11 -30.625 -16.875 1 94.19 302 LYS B N 1
ATOM 4754 C CA . LYS B 1 302 ? -10.367 -30.969 -18.156 1 94.19 302 LYS B CA 1
ATOM 4755 C C . LYS B 1 302 ? -8.883 -31.266 -17.969 1 94.19 302 LYS B C 1
ATOM 4757 O O . LYS B 1 302 ? -8.086 -30.344 -17.781 1 94.19 302 LYS B O 1
ATOM 4762 N N . PRO B 1 303 ? -8.484 -32.469 -18.031 1 87.31 303 PRO B N 1
ATOM 4763 C CA . PRO B 1 303 ? -7.059 -32.812 -17.922 1 87.31 303 PRO B CA 1
ATOM 4764 C C . PRO B 1 303 ? -6.316 -32.625 -19.25 1 87.31 303 PRO B C 1
ATOM 4766 O O . PRO B 1 303 ? -6.922 -32.75 -20.328 1 87.31 303 PRO B O 1
ATOM 4769 N N . PHE B 1 304 ? -5.023 -32.312 -19.219 1 98.44 304 PHE B N 1
ATOM 4770 C CA . PHE B 1 304 ? -4.16 -32.219 -20.391 1 98.44 304 PHE B CA 1
ATOM 4771 C C . PHE B 1 304 ? -2.863 -33 -20.188 1 98.44 304 PHE B C 1
ATOM 4773 O O . PHE B 1 304 ? -2.5 -33.312 -19.047 1 98.44 304 PHE B O 1
ATOM 4780 N N . THR B 1 305 ? -2.26 -33.375 -21.25 1 98.56 305 THR B N 1
ATOM 4781 C CA . THR B 1 305 ? -0.896 -33.875 -21.234 1 98.56 305 THR B CA 1
ATOM 4782 C C . THR B 1 305 ? 0.09 -32.844 -21.75 1 98.56 305 THR B C 1
ATOM 4784 O O . THR B 1 305 ? -0.315 -31.797 -22.266 1 98.56 305 THR B O 1
ATOM 4787 N N . PHE B 1 306 ? 1.36 -33.094 -21.625 1 98.62 306 PHE B N 1
ATOM 4788 C CA . PHE B 1 306 ? 2.389 -32.188 -22.125 1 98.62 306 PHE B CA 1
ATOM 4789 C C . PHE B 1 306 ? 2.248 -31.969 -23.625 1 98.62 306 PHE B C 1
ATOM 4791 O O . PHE B 1 306 ? 2.531 -30.891 -24.141 1 98.62 306 PHE B O 1
ATOM 4798 N N . ASP B 1 307 ? 1.764 -32.969 -24.328 1 98.19 307 ASP B N 1
ATOM 4799 C CA . ASP B 1 307 ? 1.568 -32.875 -25.766 1 98.19 307 ASP B CA 1
ATOM 4800 C C . ASP B 1 307 ? 0.454 -31.891 -26.109 1 98.19 307 ASP B C 1
ATOM 4802 O O . ASP B 1 307 ? 0.345 -31.438 -27.25 1 98.19 307 ASP B O 1
ATOM 4806 N N . GLU B 1 308 ? -0.317 -31.594 -25.125 1 98.5 308 GLU B N 1
ATOM 4807 C CA . GLU B 1 308 ? -1.481 -30.734 -25.344 1 98.5 308 GLU B CA 1
ATOM 4808 C C . GLU B 1 308 ? -1.283 -29.375 -24.703 1 98.5 308 GLU B C 1
ATOM 4810 O O . GLU B 1 308 ? -2.254 -28.703 -24.344 1 98.5 308 GLU B O 1
ATOM 4815 N N . VAL B 1 309 ? -0.066 -28.984 -24.531 1 98.69 309 VAL B N 1
ATOM 4816 C CA . VAL B 1 309 ? 0.237 -27.734 -23.828 1 98.69 309 VAL B CA 1
ATOM 4817 C C . VAL B 1 309 ? -0.402 -26.562 -24.562 1 98.69 309 VAL B C 1
ATOM 4819 O O . VAL B 1 309 ? -0.883 -25.609 -23.938 1 98.69 309 VAL B O 1
ATOM 4822 N N . ALA B 1 310 ? -0.405 -26.531 -25.859 1 98.62 310 ALA B N 1
ATOM 4823 C CA . ALA B 1 310 ? -1.03 -25.453 -26.625 1 98.62 310 ALA B CA 1
ATOM 4824 C C . ALA B 1 310 ? -2.512 -25.328 -26.281 1 98.62 310 ALA B C 1
ATOM 4826 O O . ALA B 1 310 ? -3.002 -24.219 -26.031 1 98.62 310 ALA B O 1
ATOM 4827 N N . GLN B 1 311 ? -3.17 -26.406 -26.25 1 98.38 311 GLN B N 1
ATOM 4828 C CA . GLN B 1 311 ? -4.59 -26.438 -25.922 1 98.38 311 GLN B CA 1
ATOM 4829 C C . GLN B 1 311 ? -4.828 -25.984 -24.484 1 98.38 311 GLN B C 1
ATOM 4831 O O . GLN B 1 311 ? -5.816 -25.297 -24.188 1 98.38 311 GLN B O 1
ATOM 4836 N N . ALA B 1 312 ? -3.984 -26.422 -23.609 1 98.56 312 ALA B N 1
ATOM 4837 C CA . ALA B 1 312 ? -4.102 -26.016 -22.219 1 98.56 312 ALA B CA 1
ATOM 4838 C C . ALA B 1 312 ? -3.986 -24.5 -22.078 1 98.56 312 ALA B C 1
ATOM 4840 O O . ALA B 1 312 ? -4.762 -23.875 -21.344 1 98.56 312 ALA B O 1
ATOM 4841 N N . HIS B 1 313 ? -2.984 -23.875 -22.766 1 98.69 313 HIS B N 1
ATOM 4842 C CA . HIS B 1 313 ? -2.814 -22.438 -22.75 1 98.69 313 HIS B CA 1
ATOM 4843 C C . HIS B 1 313 ? -4.043 -21.734 -23.328 1 98.69 313 HIS B C 1
ATOM 4845 O O . HIS B 1 313 ? -4.52 -20.75 -22.75 1 98.69 313 HIS B O 1
ATOM 4851 N N . GLU B 1 314 ? -4.59 -22.219 -24.406 1 98.31 314 GLU B N 1
ATOM 4852 C CA . GLU B 1 314 ? -5.793 -21.656 -25.016 1 98.31 314 GLU B CA 1
ATOM 4853 C C . GLU B 1 314 ? -6.98 -21.734 -24.062 1 98.31 314 GLU B C 1
ATOM 4855 O O . GLU B 1 314 ? -7.777 -20.797 -23.984 1 98.31 314 GLU B O 1
ATOM 4860 N N . TYR B 1 315 ? -7.035 -22.859 -23.438 1 98.19 315 TYR B N 1
ATOM 4861 C CA . TYR B 1 315 ? -8.133 -23.047 -22.5 1 98.19 315 TYR B CA 1
ATOM 4862 C C . TYR B 1 315 ? -8.062 -22.047 -21.359 1 98.19 315 TYR B C 1
ATOM 4864 O O . TYR B 1 315 ? -9.07 -21.438 -20.984 1 98.19 315 TYR B O 1
ATOM 4872 N N . LEU B 1 316 ? -6.898 -21.812 -20.797 1 98 316 LEU B N 1
ATOM 4873 C CA . LEU B 1 316 ? -6.738 -20.797 -19.766 1 98 316 LEU B CA 1
ATOM 4874 C C . LEU B 1 316 ? -7.137 -19.422 -20.281 1 98 316 LEU B C 1
ATOM 4876 O O . LEU B 1 316 ? -7.871 -18.688 -19.625 1 98 316 LEU B O 1
ATOM 4880 N N . GLU B 1 317 ? -6.73 -19.062 -21.469 1 97.31 317 GLU B N 1
ATOM 4881 C CA . GLU B 1 317 ? -6.957 -17.734 -22.047 1 97.31 317 GLU B CA 1
ATOM 4882 C C . GLU B 1 317 ? -8.43 -17.531 -22.406 1 97.31 317 GLU B C 1
ATOM 4884 O O .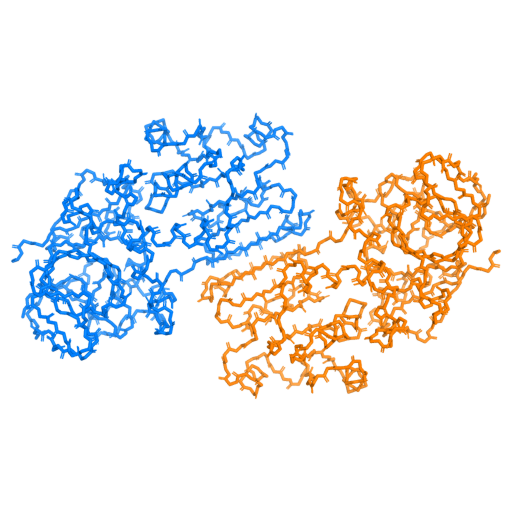 GLU B 1 317 ? -8.875 -16.406 -22.594 1 97.31 317 GLU B O 1
ATOM 4889 N N . SER B 1 318 ? -9.172 -18.672 -22.516 1 96.38 318 SER B N 1
ATOM 4890 C CA . SER B 1 318 ? -10.594 -18.578 -22.812 1 96.38 318 SER B CA 1
ATOM 4891 C C . SER B 1 318 ? -11.383 -18.094 -21.609 1 96.38 318 SER B C 1
ATOM 4893 O O . SER B 1 318 ? -12.555 -17.719 -21.734 1 96.38 318 SER B O 1
ATOM 4895 N N . ASN B 1 319 ? -10.781 -18.172 -20.406 1 93.5 319 ASN B N 1
ATOM 4896 C CA . ASN B 1 319 ? -11.375 -17.766 -19.125 1 93.5 319 ASN B CA 1
ATOM 4897 C C . A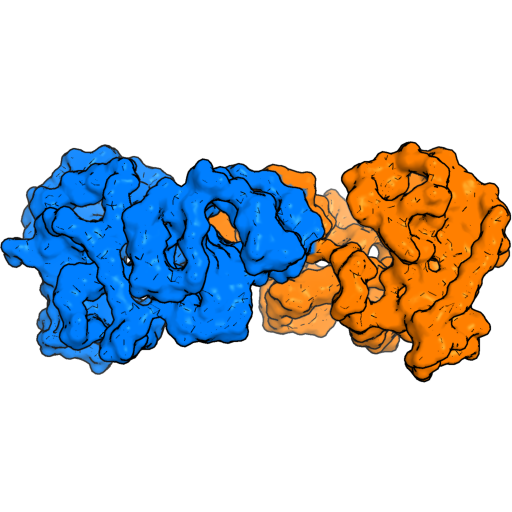SN B 1 319 ? -12.547 -18.656 -18.75 1 93.5 319 ASN B C 1
ATOM 4899 O O . ASN B 1 319 ? -13.438 -18.234 -18 1 93.5 319 ASN B O 1
ATOM 4903 N N . LYS B 1 320 ? -12.547 -19.891 -19.25 1 93.94 320 LYS B N 1
ATOM 4904 C CA . LYS B 1 320 ? -13.641 -20.812 -18.969 1 93.94 320 LYS B CA 1
ATOM 4905 C C . LYS B 1 320 ? -13.266 -21.781 -17.844 1 93.94 320 LYS B C 1
ATOM 4907 O O . LYS B 1 320 ? -14.133 -22.469 -17.297 1 93.94 320 LYS B O 1
ATOM 4912 N N . ALA B 1 321 ? -12.078 -21.812 -17.578 1 95.88 321 ALA B N 1
ATOM 4913 C CA . ALA B 1 321 ? -11.602 -22.797 -16.594 1 95.88 321 ALA B CA 1
ATOM 4914 C C . ALA B 1 321 ? -12.117 -22.469 -15.203 1 95.88 321 ALA B C 1
ATOM 4916 O O . ALA B 1 321 ? -12.266 -21.297 -14.844 1 95.88 321 ALA B O 1
ATOM 4917 N N . ILE B 1 322 ? -12.453 -23.438 -14.43 1 97.19 322 ILE B N 1
ATOM 4918 C CA . ILE B 1 322 ? -12.766 -23.344 -13.008 1 97.19 322 ILE B CA 1
ATOM 4919 C C . ILE B 1 322 ? -11.656 -24.016 -12.195 1 97.19 322 ILE B C 1
ATOM 4921 O O . ILE B 1 322 ? -11.5 -25.25 -12.242 1 97.19 322 ILE B O 1
ATOM 4925 N N . GLY B 1 323 ? -10.922 -23.203 -11.477 1 97.44 323 GLY B N 1
ATOM 4926 C CA . GLY B 1 323 ? -9.758 -23.719 -10.773 1 97.44 323 GLY B CA 1
ATOM 4927 C C . GLY B 1 323 ? -8.531 -23.828 -11.656 1 97.44 323 GLY B C 1
ATOM 4928 O O . GLY B 1 323 ? -8.359 -23.047 -12.594 1 97.44 323 GLY B O 1
ATOM 4929 N N . LYS B 1 324 ? -7.672 -24.734 -11.32 1 98.56 324 LYS B N 1
ATOM 4930 C CA . LYS B 1 324 ? -6.363 -24.875 -11.953 1 98.56 324 LYS B CA 1
ATOM 4931 C C . LYS B 1 324 ? -6.406 -25.875 -13.102 1 98.56 324 LYS B C 1
ATOM 4933 O O . LYS B 1 324 ? -7.102 -26.891 -13.023 1 98.56 324 LYS B O 1
ATOM 4938 N N . ILE B 1 325 ? -5.652 -25.562 -14.117 1 98.62 325 ILE B N 1
ATOM 4939 C CA . ILE B 1 325 ? -5.449 -26.469 -15.242 1 98.62 325 ILE B CA 1
ATOM 4940 C C . ILE B 1 325 ? -4.109 -27.188 -15.086 1 98.62 325 ILE B C 1
ATOM 4942 O O . ILE B 1 325 ? -3.066 -26.547 -14.93 1 98.62 325 ILE B O 1
ATOM 4946 N N . VAL B 1 326 ? -4.117 -28.516 -15.141 1 98.56 326 VAL B N 1
ATOM 4947 C CA . VAL B 1 326 ? -2.914 -29.312 -14.914 1 98.56 326 VAL B CA 1
ATOM 4948 C C . VAL B 1 326 ? -2.572 -30.094 -16.172 1 98.56 326 VAL B C 1
ATOM 4950 O O . VAL B 1 326 ? -3.453 -30.406 -16.984 1 98.56 326 VAL B O 1
ATOM 4953 N N . LEU B 1 327 ? -1.336 -30.297 -16.375 1 98.75 327 LEU B N 1
ATOM 4954 C CA . LEU B 1 327 ? -0.821 -31.141 -17.438 1 98.75 327 LEU B CA 1
ATOM 4955 C C . LEU B 1 327 ? -0.031 -32.312 -16.875 1 98.75 327 LEU B C 1
ATOM 4957 O O . LEU B 1 327 ? 0.882 -32.125 -16.062 1 98.75 327 LEU B O 1
ATOM 4961 N N . LYS B 1 328 ? -0.335 -33.469 -17.297 1 98.56 328 LYS B N 1
ATOM 4962 C CA . LYS B 1 328 ? 0.369 -34.688 -16.891 1 98.56 328 LYS B CA 1
ATOM 4963 C C . LYS B 1 328 ? 1.472 -35.031 -17.891 1 98.56 328 LYS B C 1
ATOM 4965 O O . LYS B 1 328 ? 1.278 -34.938 -19.109 1 98.56 328 LYS B O 1
ATOM 4970 N N . ASN B 1 329 ? 2.619 -35.375 -17.359 1 98.56 329 ASN B N 1
ATOM 4971 C CA . ASN B 1 329 ? 3.703 -35.844 -18.203 1 98.56 329 ASN B CA 1
ATOM 4972 C C . ASN B 1 329 ? 3.551 -37.344 -18.484 1 98.56 329 ASN B C 1
ATOM 4974 O O . ASN B 1 329 ? 3.768 -38.188 -17.609 1 98.56 329 ASN B O 1
ATOM 4978 N N . VAL B 1 330 ? 3.32 -37.688 -19.734 1 97.25 330 VAL B N 1
ATOM 4979 C CA . VAL B 1 330 ? 3.125 -39.094 -20.094 1 97.25 330 VAL B CA 1
ATOM 4980 C C . VAL B 1 330 ? 4.32 -39.594 -20.891 1 97.25 330 VAL B C 1
ATOM 4982 O O . VAL B 1 330 ? 4.23 -40.625 -21.578 1 97.25 330 VAL B O 1
ATOM 4985 N N . TRP B 1 331 ? 5.273 -38.75 -21.016 1 95.94 331 TRP B N 1
ATOM 4986 C CA . TRP B 1 331 ? 6.484 -39.125 -21.734 1 95.94 331 TRP B CA 1
ATOM 4987 C C . TRP B 1 331 ? 7.273 -40.188 -20.953 1 95.94 331 TRP B C 1
ATOM 4989 O O . TRP B 1 331 ? 7.156 -40.25 -19.719 1 95.94 331 TRP B O 1
#

Organism: Bacillus thuringiensis (NCBI:txid1428)

Foldseek 3Di:
DWFFWAADAAALVRTDIDDDDDDDADAQKFKWQFFKAFDDPVQRCLRNCVCVVWAAHPRAGAGQWTWGFTQGHHHPDDQDDGGFTKIFRFDRTHPAHHRRGRMGIGRPLGMAGAQPPDDRQQRNLDQQLLLQLCCQDCVPQNDAAAFEEEEEDCQESNNLQNLLVCVVRRYQYEYEDQDDVSQVVSVVSPHPYYHNCVVAPLQGVLCVPVVRQAGQEYEYADDDVVVVSNLVRHGQQHEYEYQYYPDDDDCVSCVVRVYHYHYDDSSVLNVDVVNSNSSHVSVNVVSVCVNVPSGTFDEFPDAAASVCSSVSSVVVVVVPTGTIYMHGYPD/DWFFWAADADALVRTDIDDDDDDDADAQKFKWQFFKAFDDPVQRCLRNCVCVVWAAHPRAGAGQWTWGFTQGHHHPDDQDDGGFTKIFRFDRTHPAHHRRGRMGIGRPLGMAGFQPPDDRQQRNLDQQLLLQLCCQVCVPQNDAAAFEEEEEDCQESNNLNNLLVCVVRRYQYEYEDQDDVSQVVSVVSPHPYYHNCVVDPLQRVLCVPVVRQAGQEYEYADDDPVVVSNLNRHGQQHEYEYQYYPDDDDCVSCVVRVYHYHYGDSSVLNVDVVNSNSSHVSVNVVSVCVNVPSDTFDEFPDAAASVCSSVSSVVVVVVPTGTIYMHGYPD

Secondary structure (DSSP, 8-state):
-EEEEBSS--SGGG-EEEE-PPPPP-TTEEEEEEEEEEE-HHHHHHHHTTTGGGSPPSSB----EEEEEEEEE-TT--S--TT-EEEEE--SSTTS--SSBSEEEEEGGGEEEPPTTS-HHHHHTSHHHHHHHHIIIIIIS---TT-EEEEE-TTSHHHHHHHHHHHHTT-EEEEEESSHHHHHHHHHHT-SEEEETTTS-HHHHHHHHHTTS-EEEEEESS-THHHHHHHHHEEEEEEEEES---SEEE-HHHHHHT-EEEE--THHHHH-GGGTHHHHHHHHHHHHHHHTTS----B-S--EEGGGHHHHHHHHHTT---SBEEEE---/-EEEEBSS--SGGG-EEEE-PPPPP-TTEEEEEEEEEEE-HHHHHHHHTTTGGGSPPSSB----EEEEEEEEE-TT--S--TT-EEEEE--SSTTS--SSBSEEEEEGGGEEEPPTTS-HHHHHTSHHHHHHHHIIIIIIS---TT-EEEEE-TTSHHHHHHHHHHHHTT-EEEEEESSHHHHHHHHHHT-SEEEETTTS-HHHHHHHHHTTS-EEEEEESS-THHHHHHHHHEEEEEEEEES---SEEE-HHHHHHT-EEEE--THHHHHSGGGHHHHHHHHHHHHHHHHTTS----B-S--EEGGGHHHHHHHHHTT---SBEEEE---

Solvent-accessible surface area (backbone atoms only — not comparable to full-atom values): 32021 Å² total; per-residue (Å²): 70,53,29,44,32,28,74,54,65,37,65,54,80,41,58,39,83,41,80,44,83,69,74,74,85,40,71,43,19,31,32,25,43,37,39,12,22,26,68,50,74,67,48,53,32,35,41,48,42,76,41,54,89,51,28,39,59,71,75,26,35,44,32,28,18,25,6,28,30,27,67,42,66,19,59,89,50,77,92,61,49,62,70,40,52,30,24,21,45,38,27,29,36,39,92,33,49,14,36,44,26,50,55,29,56,26,51,51,42,25,31,25,61,44,40,84,84,47,54,49,50,52,42,6,52,34,33,59,31,44,50,42,30,45,42,39,45,52,72,67,64,50,70,51,62,66,39,43,33,36,34,35,40,29,50,36,60,40,24,40,48,33,39,16,53,42,36,72,55,42,30,42,30,32,29,27,29,81,46,68,72,47,34,54,51,28,44,74,46,46,31,74,41,63,38,47,59,80,79,39,55,62,70,52,52,22,36,74,73,42,74,59,50,30,28,51,32,32,40,36,63,70,18,68,73,53,44,56,50,49,48,68,33,36,15,72,59,11,38,38,32,32,62,39,39,79,43,71,45,71,33,39,56,36,34,78,30,24,22,34,41,36,29,52,42,65,65,53,34,71,74,35,72,92,42,23,54,55,48,14,53,49,40,44,54,47,24,52,41,34,64,71,67,56,47,74,79,55,61,31,89,65,79,38,38,61,92,35,46,39,58,51,50,50,43,55,74,64,69,71,63,50,27,29,45,36,26,38,49,83,123,70,53,28,42,32,27,76,54,64,37,64,54,79,42,60,38,84,41,81,44,83,70,74,75,85,40,70,44,19,31,32,25,44,37,39,12,22,26,68,49,74,66,46,53,32,35,42,48,42,78,40,52,89,50,29,39,59,70,75,26,36,44,32,29,18,25,7,29,30,28,66,40,67,20,57,90,49,78,91,63,50,64,68,40,51,31,23,19,47,38,27,28,36,40,93,34,49,15,37,46,27,48,57,29,56,26,50,51,41,24,34,25,62,44,39,83,86,47,54,49,50,53,41,6,52,34,33,59,33,45,51,40,29,45,43,40,44,52,73,67,63,50,70,51,62,67,40,44,32,36,34,36,41,28,48,38,59,39,24,41,47,36,39,16,53,43,35,71,55,42,29,42,29,33,29,27,29,81,46,66,73,48,32,53,49,29,45,73,44,47,31,74,41,65,39,48,59,81,78,38,54,62,72,53,51,24,37,72,75,41,73,60,50,30,27,52,31,32,41,35,63,69,19,69,74,53,44,55,52,49,48,69,34,36,14,73,57,10,38,37,33,31,64,40,40,79,42,70,45,71,33,37,57,37,35,79,31,23,23,34,40,36,28,51,42,64,65,54,34,70,75,35,72,90,40,23,56,55,49,14,53,48,40,44,53,46,24,52,40,34,63,71,67,55,48,74,78,55,61,30,88,65,79,37,36,62,90,36,46,40,58,51,49,49,44,56,75,66,68,70,62,50,28,28,45,35,25,38,49,83,123

Sequence (662 aa):
MKAQIIHSFGDSSVFQLEEVSKPKLLPGHVLIDVKATSVNPIDTKMRSGAVSAVAPEFPAILHGDVAGIVIEVGEGVSKFKSGDEVYGCAGGFKETGGALAEFMLADARLIAHKPKNLTMEEAAALPLVAITAWESLFDRANIKPGQNVLIHGATGGVGHVAIQLAKWAGAKVFTTASQQSKIDIAHRLGADIAINYKEESVQEYVQKHTNGNGFEVIFDTVGGKNLDHSFEAAAVNGTVVTIAARSTHDLSPLHAKGLSLHVTFMALKILHTDKRDACGEILTKLTQIVEEGHLRPLLDSKPFTFDEVAQAHEYLESNKAIGKIVLKNVWMKAQIIHSFGDSSVFQLEEVSKPKLLPGHVLIDVKATSVNPIDTKMRSGAVSAVAPEFPAILHGDVAGIVIEVGEGVSKFKSGDEVYGCAGGFKETGGALAEFMLADARLIAHKPKNLTMEEAAALPLVAITAWESLFDRANIKPGQNVLIHGATGGVGHVAIQLAKWAGAKVFTTASQQSKIDIAHRLGADIAINYKEESVQEYVQKHTNGNGFEVIFDTVGGKNLDHSFEAAAVNGTVVTIAARSTHDLSPLHAKGLSLHVTFMALKILHTDKRDACGEILTKLTQIVEEGHLRPLLDSKPFTFDEVAQAHEYLESNKAIGKIVLKNVW

InterPro domains:
  IPR011032 GroES-like superfamily [SSF50129] (1-155)
  IPR013154 Alcohol dehydrogenase-like, N-terminal [PF08240] (27-115)
  IPR020843 Enoylreductase domain [SM00829] (10-327)
  IPR036291 NAD(P)-binding domain superfamily [SSF51735] (117-266)
  IPR051603 Zinc-Containing ADH Family: Quinone Oxidoreductase/CCCR [PTHR44154] (1-328)

Nearest PDB structures (foldseek):
  1yb5-assembly1_A  TM=9.153E-01  e=6.433E-31  Homo sapiens
  2oby-assembly1_A  TM=8.910E-01  e=1.568E-31  Homo sapiens
  5k1s-assembly2_C  TM=8.722E-01  e=1.942E-30  Myxococcus xanthus DK 1622
  5dp2-assembly1_A  TM=8.628E-01  e=1.999E-29  Lyngbya majuscula
  5k1s-assembly2_D  TM=8.419E-01  e=1.336E-26  Myxococcus xanthus DK 1622

pLDDT: mean 97.7, std 1.96, range [87.31, 99.0]